Protein AF-A0A847I3D2-F1 (afdb_monomer_lite)

Structure (mmCIF, N/CA/C/O backbone):
data_AF-A0A847I3D2-F1
#
_entry.id   AF-A0A847I3D2-F1
#
loop_
_atom_site.group_PDB
_atom_site.id
_atom_site.type_symbol
_atom_site.label_atom_id
_atom_site.label_alt_id
_atom_site.label_comp_id
_atom_site.label_asym_id
_atom_site.label_entity_id
_atom_site.label_seq_id
_atom_site.pdbx_PDB_ins_code
_atom_site.Cartn_x
_atom_site.Cartn_y
_atom_site.Cartn_z
_atom_site.occupancy
_atom_site.B_iso_or_equiv
_atom_site.auth_seq_id
_atom_site.auth_comp_id
_atom_site.auth_asym_id
_atom_site.auth_atom_id
_atom_site.pdbx_PDB_model_num
ATOM 1 N N . MET A 1 1 ? 1.247 -27.806 -44.613 1.00 53.72 1 MET A N 1
ATOM 2 C CA . MET A 1 1 ? 1.598 -29.174 -44.174 1.00 53.72 1 MET A CA 1
ATOM 3 C C . MET A 1 1 ? 1.234 -29.286 -42.701 1.00 53.72 1 MET A C 1
ATOM 5 O O . MET A 1 1 ? 1.714 -28.461 -41.927 1.00 53.72 1 MET A O 1
ATOM 9 N N . ARG A 1 2 ? 0.319 -30.183 -42.308 1.00 64.19 2 ARG A N 1
ATOM 10 C CA . ARG A 1 2 ? -0.024 -30.349 -40.880 1.00 64.19 2 ARG A CA 1
ATOM 11 C C . ARG A 1 2 ? 1.179 -30.960 -40.153 1.00 64.19 2 ARG A C 1
ATOM 13 O O . ARG A 1 2 ? 1.904 -31.754 -40.747 1.00 64.19 2 ARG A O 1
ATOM 20 N N . ALA A 1 3 ? 1.400 -30.598 -38.887 1.00 62.69 3 ALA A N 1
ATOM 21 C CA . ALA A 1 3 ? 2.558 -31.071 -38.116 1.00 62.69 3 ALA A CA 1
ATOM 22 C C . ALA A 1 3 ? 2.685 -32.610 -38.125 1.00 62.69 3 ALA A C 1
ATOM 24 O O . ALA A 1 3 ? 3.786 -33.144 -38.185 1.00 62.69 3 ALA A O 1
ATOM 25 N N . GLU A 1 4 ? 1.557 -33.320 -38.152 1.00 71.94 4 GLU A N 1
ATOM 26 C CA . GLU A 1 4 ? 1.507 -34.784 -38.227 1.00 71.94 4 GLU A CA 1
ATOM 27 C C . GLU A 1 4 ? 2.051 -35.357 -39.546 1.00 71.94 4 GLU A C 1
ATOM 29 O O . GLU A 1 4 ? 2.764 -36.357 -39.524 1.00 71.94 4 GLU A O 1
ATOM 34 N N . GLU A 1 5 ? 1.782 -34.724 -40.691 1.00 76.12 5 GLU A N 1
ATOM 35 C CA . GLU A 1 5 ? 2.350 -35.141 -41.984 1.00 76.12 5 GLU A CA 1
ATOM 36 C C . GLU A 1 5 ? 3.855 -34.884 -42.053 1.00 76.12 5 GLU A C 1
ATOM 38 O O . GLU A 1 5 ? 4.597 -35.701 -42.597 1.00 76.12 5 GLU A O 1
ATOM 43 N N . PHE A 1 6 ? 4.313 -33.771 -41.474 1.00 74.75 6 PHE A N 1
ATOM 44 C CA . PHE A 1 6 ? 5.736 -33.448 -41.391 1.00 74.75 6 PHE A CA 1
ATOM 45 C C . PHE A 1 6 ? 6.498 -34.503 -40.580 1.00 74.75 6 PHE A C 1
ATOM 47 O O . PHE A 1 6 ? 7.539 -34.984 -41.027 1.00 74.75 6 PHE A O 1
ATOM 54 N N . TRP A 1 7 ? 5.959 -34.915 -39.426 1.00 75.31 7 TRP A N 1
ATOM 55 C CA . TRP A 1 7 ? 6.587 -35.940 -38.588 1.00 75.31 7 TRP A CA 1
ATOM 56 C C . TRP A 1 7 ? 6.505 -37.345 -39.185 1.00 75.31 7 TRP A C 1
ATOM 58 O O . TRP A 1 7 ? 7.467 -38.095 -39.058 1.00 75.31 7 TRP A O 1
ATOM 68 N N . LYS A 1 8 ? 5.418 -37.690 -39.890 1.00 81.00 8 LYS A N 1
ATOM 69 C CA . LYS A 1 8 ? 5.329 -38.958 -40.637 1.00 81.00 8 LYS A CA 1
ATOM 70 C C . LYS A 1 8 ? 6.384 -39.061 -41.739 1.00 81.00 8 LYS A C 1
ATOM 72 O O . LYS A 1 8 ? 6.929 -40.137 -41.947 1.00 81.00 8 LYS A O 1
ATOM 77 N N . ARG A 1 9 ? 6.683 -37.953 -42.424 1.00 81.56 9 ARG A N 1
ATOM 78 C CA . ARG A 1 9 ? 7.722 -37.898 -43.467 1.00 81.56 9 ARG A CA 1
ATOM 79 C C . ARG A 1 9 ? 9.146 -37.836 -42.911 1.00 81.56 9 ARG A C 1
ATOM 81 O O . ARG A 1 9 ? 10.077 -38.137 -43.641 1.00 81.56 9 ARG A O 1
ATOM 88 N N . ASN A 1 10 ? 9.314 -37.457 -41.644 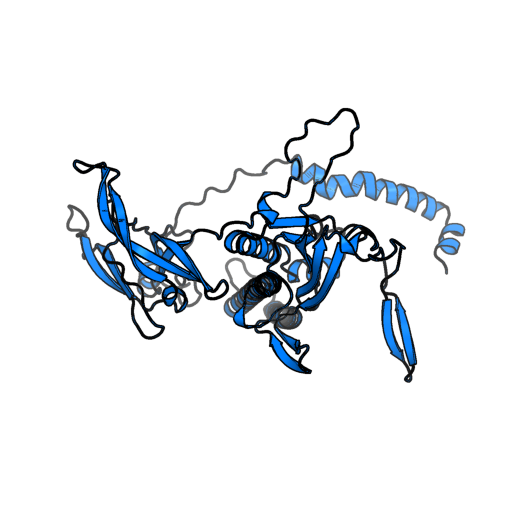1.00 75.81 10 ASN A N 1
ATOM 89 C CA . ASN A 1 10 ? 10.621 -37.299 -41.002 1.00 75.81 10 ASN A CA 1
ATOM 90 C C . ASN A 1 10 ? 10.649 -38.014 -39.636 1.00 75.81 10 ASN A C 1
ATOM 92 O O . ASN A 1 10 ? 10.733 -37.353 -38.591 1.00 75.81 10 ASN A O 1
ATOM 96 N N . PRO A 1 11 ? 10.559 -39.358 -39.616 1.00 82.88 11 PRO A N 1
ATOM 97 C CA . PRO A 1 11 ? 10.470 -40.132 -38.377 1.00 82.88 11 PRO A CA 1
ATOM 98 C C . PRO A 1 11 ? 11.715 -39.971 -37.492 1.00 82.88 11 PRO A C 1
ATOM 100 O O . PRO A 1 11 ? 11.599 -39.926 -36.268 1.00 82.88 11 PRO A O 1
ATOM 103 N N . GLU A 1 12 ? 12.889 -39.781 -38.095 1.00 81.50 12 GLU A N 1
ATOM 104 C CA . GLU A 1 12 ? 14.154 -39.551 -37.388 1.00 81.50 12 GLU A CA 1
ATOM 105 C C . GLU A 1 12 ? 14.169 -38.210 -36.643 1.00 81.50 12 GLU A C 1
ATOM 107 O O . GLU A 1 12 ? 14.536 -38.152 -35.470 1.00 81.50 12 GLU A O 1
ATOM 112 N N . LEU A 1 13 ? 13.671 -37.134 -37.269 1.00 72.88 13 LEU A N 1
ATOM 113 C CA . LEU A 1 13 ? 13.516 -35.835 -36.605 1.00 72.88 13 LEU A CA 1
ATOM 114 C C . LEU A 1 13 ? 12.449 -35.885 -35.509 1.00 72.88 13 LEU A C 1
ATOM 116 O O . LEU A 1 13 ? 12.557 -35.163 -34.521 1.00 72.88 13 LEU A O 1
ATOM 120 N N . HIS A 1 14 ? 11.433 -36.741 -35.646 1.00 78.50 14 HIS A N 1
ATOM 121 C CA . HIS A 1 14 ? 10.427 -36.948 -34.607 1.00 78.50 14 HIS A CA 1
ATOM 122 C C . HIS A 1 14 ? 10.995 -37.711 -33.400 1.00 78.50 14 HIS A C 1
ATOM 124 O O . HIS A 1 14 ? 10.731 -37.336 -32.255 1.00 78.50 14 HIS A O 1
ATOM 130 N N . ALA A 1 15 ? 11.811 -38.743 -33.638 1.00 79.75 15 ALA A N 1
ATOM 131 C CA . ALA A 1 15 ? 12.544 -39.461 -32.596 1.00 79.75 15 ALA A CA 1
ATOM 132 C C . ALA A 1 15 ? 13.544 -38.535 -31.886 1.00 79.75 15 ALA A C 1
ATOM 134 O O . ALA A 1 15 ? 13.539 -38.451 -30.655 1.00 79.75 15 ALA A O 1
ATOM 135 N N . LEU A 1 16 ? 14.304 -37.745 -32.654 1.00 73.12 16 LEU A N 1
ATOM 136 C CA . LEU A 1 16 ? 15.184 -36.705 -32.130 1.00 73.12 16 LEU A CA 1
ATOM 137 C C . LEU A 1 16 ? 14.387 -35.677 -31.322 1.00 73.12 16 LEU A C 1
ATOM 139 O O . LEU A 1 16 ? 14.789 -35.347 -30.217 1.00 73.12 16 LEU A O 1
ATOM 143 N N . HIS A 1 17 ? 13.233 -35.210 -31.803 1.00 73.69 17 HIS A N 1
ATOM 144 C CA . HIS A 1 17 ? 12.381 -34.270 -31.075 1.00 73.69 17 HIS A CA 1
ATOM 145 C C . HIS A 1 17 ? 11.871 -34.859 -29.754 1.00 73.69 17 HIS A C 1
ATOM 147 O O . HIS A 1 17 ? 11.921 -34.171 -28.741 1.00 73.69 17 HIS A O 1
ATOM 153 N N . LYS A 1 18 ? 11.441 -36.127 -29.714 1.00 75.00 18 LYS A N 1
ATOM 154 C CA . LYS A 1 18 ? 11.027 -36.797 -28.467 1.00 75.00 18 LYS A CA 1
ATOM 155 C C . LYS A 1 18 ? 12.173 -36.873 -27.455 1.00 75.00 18 LYS A C 1
ATOM 157 O O . LYS A 1 18 ? 12.000 -36.432 -26.317 1.00 75.00 18 LYS A O 1
ATOM 162 N N . ILE A 1 19 ? 13.347 -37.336 -27.889 1.00 73.19 19 ILE A N 1
ATOM 163 C CA . ILE A 1 19 ? 14.558 -37.416 -27.057 1.00 73.19 19 ILE A CA 1
ATOM 164 C C . ILE A 1 19 ? 14.983 -36.013 -26.602 1.00 73.19 19 ILE A C 1
ATOM 166 O O . ILE A 1 19 ? 15.266 -35.792 -25.430 1.00 73.19 19 ILE A O 1
ATOM 170 N N . HIS A 1 20 ? 14.959 -35.028 -27.497 1.00 67.56 20 HIS A N 1
ATOM 171 C CA . HIS A 1 20 ? 15.395 -33.660 -27.236 1.00 67.56 20 HIS A CA 1
ATOM 172 C C . HIS A 1 20 ? 14.394 -32.880 -26.369 1.00 67.56 20 HIS A C 1
ATOM 174 O O . HIS A 1 20 ? 14.808 -32.028 -25.587 1.00 67.56 20 HIS A O 1
ATOM 180 N N . VAL A 1 21 ? 13.089 -33.163 -26.445 1.00 67.56 21 VAL A N 1
ATOM 181 C CA . VAL A 1 21 ? 12.064 -32.610 -25.541 1.00 67.56 21 VAL A CA 1
ATOM 182 C C . VAL A 1 21 ? 12.227 -33.189 -24.140 1.00 67.56 21 VAL A C 1
ATOM 184 O O . VAL A 1 21 ? 12.165 -32.433 -23.167 1.00 67.56 21 VAL A O 1
ATOM 187 N N . GLN A 1 22 ? 12.486 -34.493 -24.029 1.00 64.69 22 GLN A N 1
ATOM 188 C CA . GLN A 1 22 ? 12.797 -35.138 -22.757 1.00 64.69 22 GLN A CA 1
ATOM 189 C C . GLN A 1 22 ? 14.104 -34.583 -22.168 1.00 64.69 22 GLN A C 1
ATOM 191 O O . GLN A 1 22 ? 14.112 -34.108 -21.036 1.00 64.69 22 GLN A O 1
ATOM 196 N N . TYR A 1 23 ? 15.161 -34.461 -22.972 1.00 59.25 23 TYR A N 1
ATOM 197 C CA . TYR A 1 23 ? 16.442 -33.867 -22.581 1.00 59.25 23 TYR A CA 1
ATOM 198 C C . TYR A 1 23 ? 16.327 -32.376 -22.211 1.00 59.25 23 TYR A C 1
ATOM 200 O O . TYR A 1 23 ? 16.918 -31.908 -21.236 1.00 59.25 23 TYR A O 1
ATOM 208 N N . LEU A 1 24 ? 15.512 -31.593 -22.925 1.00 62.22 24 LEU A N 1
ATOM 209 C CA . LEU A 1 24 ? 15.223 -30.205 -22.557 1.00 62.22 24 LEU A CA 1
ATOM 210 C C . LEU A 1 24 ? 14.511 -30.128 -21.201 1.00 62.22 24 LEU A C 1
ATOM 212 O O . LEU A 1 24 ? 14.865 -29.275 -20.385 1.00 62.22 24 LEU A O 1
ATOM 216 N N . ARG A 1 25 ? 13.534 -31.010 -20.947 1.00 61.97 25 ARG A N 1
ATOM 217 C CA . ARG A 1 25 ? 12.769 -31.060 -19.690 1.00 61.97 25 ARG A CA 1
ATOM 218 C C . ARG A 1 25 ? 13.589 -31.576 -18.506 1.00 61.97 25 ARG A C 1
ATOM 220 O O . ARG A 1 25 ? 13.466 -31.015 -17.422 1.00 61.97 25 ARG A O 1
ATOM 227 N N . GLU A 1 26 ? 14.432 -32.582 -18.711 1.00 60.94 26 GLU A N 1
ATOM 228 C CA . GLU A 1 26 ? 15.184 -33.271 -17.653 1.00 60.94 26 GLU A CA 1
ATOM 229 C C . GLU A 1 26 ? 16.584 -32.682 -17.418 1.00 60.94 26 GLU A C 1
ATOM 231 O O . GLU A 1 26 ? 17.020 -32.560 -16.274 1.00 60.94 26 GLU A O 1
ATOM 236 N N . PHE A 1 27 ? 17.289 -32.248 -18.468 1.00 53.69 27 PHE A N 1
ATOM 237 C CA . PHE A 1 27 ? 18.679 -31.785 -18.368 1.00 53.69 27 PHE A CA 1
ATOM 238 C C . PHE A 1 27 ? 18.830 -30.267 -18.463 1.00 53.69 27 PHE A C 1
ATOM 240 O O . PHE A 1 27 ? 19.521 -29.670 -17.633 1.00 53.69 27 PHE A O 1
ATOM 247 N N . VAL A 1 28 ? 18.193 -29.612 -19.437 1.00 57.09 28 VAL A N 1
ATOM 248 C CA . VAL A 1 28 ? 18.392 -28.168 -19.669 1.00 57.09 28 VAL A CA 1
ATOM 249 C C . VAL A 1 28 ? 17.577 -27.323 -18.688 1.00 57.09 28 VAL A C 1
ATOM 251 O O . VAL A 1 28 ? 18.128 -26.408 -18.069 1.00 57.09 28 VAL A O 1
ATOM 254 N N . ARG A 1 29 ? 16.292 -27.639 -18.477 1.00 55.53 29 ARG A N 1
ATOM 255 C CA . ARG A 1 29 ? 15.413 -26.881 -17.567 1.00 55.53 29 ARG A CA 1
ATOM 256 C C . ARG A 1 29 ? 15.878 -26.931 -16.100 1.00 55.53 29 ARG A C 1
ATOM 258 O O . ARG A 1 29 ? 15.994 -25.854 -15.507 1.00 55.53 29 ARG A O 1
ATOM 265 N N . PRO A 1 30 ? 16.259 -28.084 -15.506 1.00 51.00 30 PRO A N 1
ATOM 266 C CA . PRO A 1 30 ? 16.673 -28.140 -14.098 1.00 51.00 30 PRO A CA 1
ATOM 267 C C . PRO A 1 30 ? 18.084 -27.585 -13.838 1.00 51.00 30 PRO A C 1
ATOM 269 O O . PRO A 1 30 ? 18.309 -26.959 -12.792 1.00 51.00 30 PRO A O 1
ATOM 272 N N . ARG A 1 31 ? 19.038 -27.746 -14.778 1.00 45.16 31 ARG A N 1
ATOM 273 C CA . ARG A 1 31 ? 20.403 -27.189 -14.640 1.00 45.16 31 ARG A CA 1
ATOM 274 C C . ARG A 1 31 ? 20.435 -25.665 -14.770 1.00 45.16 31 ARG A C 1
ATOM 276 O O . ARG A 1 31 ? 21.120 -25.025 -13.973 1.00 45.16 31 ARG A O 1
ATOM 283 N N . ARG A 1 32 ? 19.690 -25.069 -15.715 1.00 48.91 32 ARG A N 1
ATOM 284 C CA . ARG A 1 32 ? 19.735 -23.610 -15.960 1.00 48.91 32 ARG A CA 1
ATOM 285 C C . ARG A 1 32 ? 18.991 -22.786 -14.904 1.00 48.91 32 ARG A C 1
ATOM 287 O O . ARG A 1 32 ? 19.386 -21.650 -14.646 1.00 48.91 32 ARG A O 1
ATOM 294 N N . THR A 1 33 ? 17.940 -23.331 -14.282 1.00 50.47 33 THR A N 1
ATOM 295 C CA . THR A 1 33 ? 17.060 -22.552 -13.385 1.00 50.47 33 THR A CA 1
ATOM 296 C C . THR A 1 33 ? 17.214 -22.859 -11.895 1.00 50.47 33 THR A C 1
ATOM 298 O O . THR A 1 33 ? 17.085 -21.935 -11.091 1.00 50.47 33 THR A O 1
ATOM 301 N N . ARG A 1 34 ? 17.522 -24.101 -11.486 1.00 48.22 34 ARG A N 1
ATOM 302 C CA . ARG A 1 34 ? 17.481 -24.485 -10.058 1.00 48.22 34 ARG A CA 1
ATOM 303 C C . ARG A 1 34 ? 18.795 -24.993 -9.478 1.00 48.22 34 ARG A C 1
ATOM 305 O O . ARG A 1 34 ? 19.118 -24.603 -8.359 1.00 48.22 34 ARG A O 1
ATOM 312 N N . ARG A 1 35 ? 19.552 -25.840 -10.183 1.00 44.56 35 ARG A N 1
ATOM 313 C CA . ARG A 1 35 ? 20.693 -26.542 -9.558 1.00 44.56 35 ARG A CA 1
ATOM 314 C C . ARG A 1 35 ? 21.977 -25.707 -9.496 1.00 44.56 35 ARG A C 1
ATOM 316 O O . ARG A 1 35 ? 22.609 -25.706 -8.447 1.00 44.56 35 ARG A O 1
ATOM 323 N N . ASN A 1 36 ? 22.305 -24.925 -10.531 1.00 46.94 36 ASN A N 1
ATOM 324 C CA . ASN A 1 36 ? 23.516 -24.086 -10.504 1.00 46.94 36 ASN A CA 1
ATOM 325 C C . ASN A 1 36 ? 23.356 -22.837 -9.618 1.00 46.94 36 ASN A C 1
ATOM 327 O O . ASN A 1 36 ? 24.258 -22.526 -8.857 1.00 46.94 36 ASN A O 1
ATOM 331 N N . LYS A 1 37 ? 22.181 -22.188 -9.605 1.00 49.88 37 LYS A N 1
ATOM 332 C CA . LYS A 1 37 ? 21.938 -20.988 -8.773 1.00 49.88 37 LYS A CA 1
ATOM 333 C C . LYS A 1 37 ? 21.739 -21.247 -7.272 1.00 49.88 37 LYS A C 1
ATOM 335 O O . LYS A 1 37 ? 21.781 -20.288 -6.514 1.00 49.88 37 LYS A O 1
ATOM 340 N N . ARG A 1 38 ? 21.424 -22.483 -6.854 1.00 46.44 38 ARG A N 1
ATOM 341 C CA . ARG A 1 38 ? 21.213 -22.833 -5.432 1.00 46.44 38 ARG A CA 1
ATOM 342 C C . ARG A 1 38 ? 22.357 -23.641 -4.812 1.00 46.44 38 ARG A C 1
ATOM 344 O O . ARG A 1 38 ? 22.493 -23.596 -3.597 1.00 46.44 38 ARG A O 1
ATOM 351 N N . ARG A 1 39 ? 23.138 -24.404 -5.598 1.00 46.06 39 ARG A N 1
ATOM 352 C CA . ARG A 1 39 ? 24.343 -25.101 -5.091 1.00 46.06 39 ARG A CA 1
ATOM 353 C C . ARG A 1 39 ? 25.537 -24.172 -4.952 1.00 46.06 39 ARG A C 1
ATOM 355 O O . ARG A 1 39 ? 26.343 -24.357 -4.051 1.00 46.06 39 ARG A O 1
ATOM 362 N N . GLU A 1 40 ? 25.624 -23.156 -5.799 1.00 47.88 40 GLU A N 1
ATOM 363 C CA . GLU A 1 40 ? 26.363 -21.960 -5.439 1.00 47.88 40 GLU A CA 1
ATOM 364 C C . GLU A 1 40 ? 25.502 -21.291 -4.363 1.00 47.88 40 GLU A C 1
ATOM 366 O O . GLU A 1 40 ? 24.453 -20.729 -4.681 1.00 47.88 40 GLU A O 1
ATOM 371 N N . GLY A 1 41 ? 25.869 -21.415 -3.083 1.00 51.62 41 GLY A N 1
ATOM 372 C CA . GLY A 1 41 ? 25.320 -20.554 -2.031 1.00 51.62 41 GLY A CA 1
ATOM 373 C C . GLY A 1 41 ? 25.476 -19.075 -2.413 1.00 51.62 41 GLY A C 1
ATOM 374 O O . GLY A 1 41 ? 25.905 -18.749 -3.519 1.00 51.62 41 GLY A O 1
ATOM 375 N N . PHE A 1 42 ? 25.143 -18.137 -1.524 1.00 52.88 42 PHE A N 1
ATOM 376 C CA . PHE A 1 42 ? 25.504 -16.733 -1.749 1.00 52.88 42 PHE A CA 1
ATOM 377 C C . PHE A 1 42 ? 26.964 -16.657 -2.242 1.00 52.88 42 PHE A C 1
ATOM 379 O O . PHE A 1 42 ? 27.877 -16.931 -1.469 1.00 52.88 42 PHE A O 1
ATOM 386 N N . LYS A 1 43 ? 27.188 -16.355 -3.538 1.00 57.47 43 LYS A N 1
ATOM 387 C CA . LYS A 1 43 ? 28.537 -16.376 -4.148 1.00 57.47 43 LYS A CA 1
ATOM 388 C C . LYS A 1 43 ? 29.507 -15.466 -3.399 1.00 57.47 43 LYS A C 1
ATOM 390 O O . LYS A 1 43 ? 30.715 -15.609 -3.520 1.00 57.47 43 LYS A O 1
ATOM 395 N N . GLN A 1 44 ? 28.957 -14.508 -2.660 1.00 64.81 44 GLN A N 1
ATOM 396 C CA . GLN A 1 44 ? 29.645 -13.543 -1.830 1.00 64.81 44 GLN A CA 1
ATOM 397 C C . GLN A 1 44 ? 28.801 -13.319 -0.573 1.00 64.81 44 GLN A C 1
ATOM 399 O O . GLN A 1 44 ? 27.569 -13.351 -0.642 1.00 64.81 44 GLN A O 1
ATOM 404 N N . ARG A 1 45 ? 29.456 -13.074 0.568 1.00 77.19 45 ARG A N 1
ATOM 405 C CA . ARG A 1 45 ? 28.779 -12.608 1.789 1.00 77.19 45 ARG A CA 1
ATOM 406 C C . ARG A 1 45 ? 27.910 -11.381 1.452 1.00 77.19 45 ARG A C 1
ATOM 408 O O . ARG A 1 45 ? 28.289 -10.623 0.555 1.00 77.19 45 ARG A O 1
ATOM 415 N N . PRO A 1 46 ? 26.769 -11.164 2.137 1.00 82.50 46 PRO A N 1
ATOM 416 C CA . PRO A 1 46 ? 25.995 -9.938 1.970 1.00 82.50 46 PRO A CA 1
ATOM 417 C C . PRO A 1 46 ? 26.913 -8.717 2.038 1.00 82.50 46 PRO A C 1
ATOM 419 O O . PRO A 1 46 ? 27.769 -8.629 2.919 1.00 82.50 46 PRO A O 1
ATOM 422 N N . THR A 1 47 ? 26.768 -7.800 1.085 1.00 85.50 47 THR A N 1
ATOM 423 C CA . THR A 1 47 ? 27.614 -6.607 1.017 1.00 85.50 47 THR A CA 1
ATOM 424 C C . THR A 1 47 ? 27.441 -5.781 2.287 1.00 85.50 47 THR A C 1
ATOM 426 O O . THR A 1 47 ? 26.325 -5.368 2.604 1.00 85.50 47 THR A O 1
ATOM 429 N N . PHE A 1 48 ? 28.538 -5.511 2.992 1.00 88.12 48 PHE A N 1
ATOM 430 C CA . PHE A 1 48 ? 28.541 -4.578 4.112 1.00 88.12 48 PHE A CA 1
ATOM 431 C C . PHE A 1 48 ? 28.640 -3.149 3.569 1.00 88.12 48 PHE A C 1
ATOM 433 O O . PHE A 1 48 ? 29.579 -2.812 2.851 1.00 88.12 48 PHE A O 1
ATOM 440 N N . THR A 1 49 ? 27.641 -2.317 3.857 1.00 89.25 49 THR A N 1
ATOM 441 C CA . THR A 1 49 ? 27.579 -0.929 3.386 1.00 89.25 49 THR A CA 1
ATOM 442 C C . THR A 1 49 ? 27.551 0.007 4.581 1.00 89.25 49 THR A C 1
ATOM 444 O O . THR A 1 49 ? 26.613 -0.035 5.380 1.00 89.25 49 THR A O 1
ATOM 447 N N . MET A 1 50 ? 28.578 0.849 4.695 1.00 91.44 50 MET A N 1
ATOM 448 C CA . MET A 1 50 ? 28.668 1.832 5.769 1.00 91.44 50 MET A CA 1
ATOM 449 C C . MET A 1 50 ? 27.596 2.923 5.617 1.00 91.44 50 MET A C 1
ATOM 451 O O . MET A 1 50 ? 27.238 3.279 4.489 1.00 91.44 50 MET A O 1
ATOM 455 N N . PRO A 1 51 ? 27.070 3.458 6.734 1.00 89.88 51 PRO A N 1
ATOM 456 C CA . PRO A 1 51 ? 26.224 4.643 6.707 1.00 89.88 51 PRO A CA 1
ATOM 457 C C . PRO A 1 51 ? 26.954 5.821 6.057 1.00 89.88 51 PRO A C 1
ATOM 459 O O . PRO A 1 51 ? 28.130 6.043 6.320 1.00 89.88 51 PRO A O 1
ATOM 462 N N . ASP A 1 52 ? 26.240 6.585 5.237 1.00 85.12 52 ASP A N 1
ATOM 463 C CA . ASP A 1 52 ? 26.760 7.769 4.549 1.00 85.12 52 ASP A CA 1
ATOM 464 C C . ASP A 1 52 ? 25.649 8.827 4.499 1.00 85.12 52 ASP A C 1
ATOM 466 O O . ASP A 1 52 ? 24.540 8.487 4.075 1.00 85.12 52 ASP A O 1
ATOM 470 N N . PRO A 1 53 ? 25.894 10.088 4.898 1.00 81.00 53 PRO A N 1
ATOM 471 C CA . PRO A 1 53 ? 24.851 11.110 5.043 1.00 81.00 53 PRO A CA 1
ATOM 472 C C . PRO A 1 53 ? 24.085 11.409 3.745 1.00 81.00 53 PRO A C 1
ATOM 474 O O . PRO A 1 53 ? 22.968 11.921 3.793 1.00 81.00 53 PRO A O 1
ATOM 477 N N . VAL A 1 54 ? 24.631 11.043 2.582 1.00 79.50 54 VAL A N 1
ATOM 478 C CA . VAL A 1 54 ? 24.004 11.252 1.277 1.00 79.50 54 VAL A CA 1
ATOM 479 C C . VAL A 1 54 ? 23.561 9.919 0.668 1.00 79.50 54 VAL A C 1
ATOM 481 O O . VAL A 1 54 ? 22.382 9.742 0.356 1.00 79.50 54 VAL A O 1
ATOM 484 N N . ARG A 1 55 ? 24.468 8.950 0.502 1.00 80.44 55 ARG A N 1
ATOM 485 C CA . ARG A 1 55 ? 24.289 7.667 -0.208 1.00 80.44 55 ARG A CA 1
ATOM 486 C C . ARG A 1 55 ? 23.612 6.577 0.618 1.00 80.44 55 ARG A C 1
ATOM 488 O O . ARG A 1 55 ? 22.903 5.757 0.025 1.00 80.44 55 ARG A O 1
ATOM 495 N N . HIS A 1 56 ? 23.726 6.596 1.946 1.00 86.06 56 HIS A N 1
ATOM 496 C CA . HIS A 1 56 ? 23.111 5.626 2.870 1.00 86.06 56 HIS A CA 1
ATOM 497 C C . HIS A 1 56 ? 22.771 6.279 4.232 1.00 86.06 56 HIS A C 1
ATOM 499 O O . HIS A 1 56 ? 23.315 5.866 5.258 1.00 86.06 56 HIS A O 1
ATOM 505 N N . PRO A 1 57 ? 21.911 7.320 4.260 1.00 85.50 57 PRO A N 1
ATOM 506 C CA . PRO A 1 57 ? 21.723 8.163 5.424 1.00 85.50 57 PRO A CA 1
ATOM 507 C C . PRO A 1 57 ? 21.023 7.394 6.527 1.00 85.50 57 PRO A C 1
ATOM 509 O O . PRO A 1 57 ? 20.038 6.684 6.297 1.00 85.50 57 PRO A O 1
ATOM 512 N N . ARG A 1 58 ? 21.513 7.601 7.745 1.00 87.75 58 ARG A N 1
ATOM 513 C CA . ARG A 1 58 ? 20.765 7.320 8.962 1.00 87.75 58 ARG A CA 1
ATOM 514 C C . ARG A 1 58 ? 20.134 8.623 9.416 1.00 87.75 58 ARG A C 1
ATOM 516 O O . ARG A 1 58 ? 20.822 9.618 9.599 1.00 87.75 58 ARG A O 1
ATOM 523 N N . TRP A 1 59 ? 18.818 8.613 9.541 1.00 87.00 59 TRP A N 1
ATOM 524 C CA . TRP A 1 59 ? 18.061 9.796 9.923 1.00 87.00 59 TRP A CA 1
ATOM 525 C C . TRP A 1 59 ? 18.021 9.937 11.439 1.00 87.00 59 TRP A C 1
ATOM 527 O O . TRP A 1 59 ? 17.806 8.942 12.137 1.00 87.00 59 TRP A O 1
ATOM 537 N N . CYS A 1 60 ? 18.178 11.168 11.928 1.00 85.75 60 CYS A N 1
ATOM 538 C CA . CYS A 1 60 ? 18.032 11.475 13.345 1.00 85.75 60 CYS A CA 1
ATOM 539 C C . CYS A 1 60 ? 16.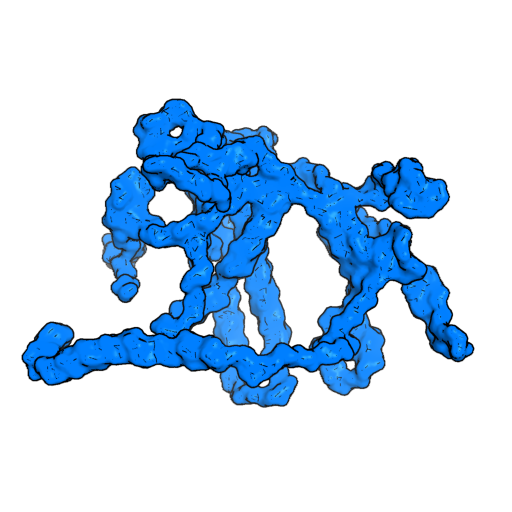606 11.148 13.801 1.00 85.75 60 CYS A C 1
ATOM 541 O O . CYS A 1 60 ? 15.628 11.541 13.153 1.00 85.75 60 CYS A O 1
ATOM 543 N N . LEU A 1 61 ? 16.507 10.406 14.903 1.00 86.69 61 LEU A N 1
ATOM 544 C CA . LEU A 1 61 ? 15.258 10.008 15.536 1.00 86.69 61 LEU A CA 1
ATOM 545 C C . LEU A 1 61 ? 15.140 10.731 16.876 1.00 86.69 61 LEU A C 1
ATOM 547 O O . LEU A 1 61 ? 15.976 10.546 17.753 1.00 86.69 61 LEU A O 1
ATOM 551 N N . PHE A 1 62 ? 14.069 11.494 17.035 1.00 85.56 62 PHE A N 1
ATOM 552 C CA . PHE A 1 62 ? 13.662 12.099 18.292 1.00 85.56 62 PHE A CA 1
ATOM 553 C C . PHE A 1 62 ? 12.602 11.203 18.917 1.00 85.56 62 PHE A C 1
ATOM 555 O O . PHE A 1 62 ? 11.507 11.045 18.370 1.00 85.56 62 PHE A O 1
ATOM 562 N N . ASN A 1 63 ? 12.920 10.575 20.044 1.00 78.88 63 ASN A N 1
ATOM 563 C CA . ASN A 1 63 ? 11.966 9.697 20.715 1.00 78.88 63 ASN A CA 1
ATOM 564 C C . ASN A 1 63 ? 10.794 10.503 21.287 1.00 78.88 63 ASN A C 1
ATOM 566 O O . ASN A 1 63 ? 10.936 11.680 21.631 1.00 78.88 63 ASN A O 1
ATOM 570 N N . ALA A 1 64 ? 9.634 9.849 21.395 1.00 65.69 64 ALA A N 1
ATOM 571 C CA . ALA A 1 64 ? 8.478 10.411 22.086 1.00 65.69 64 ALA A CA 1
ATOM 572 C C . ALA A 1 64 ? 8.870 10.874 23.501 1.00 65.69 64 ALA A C 1
ATOM 574 O O . ALA A 1 64 ? 9.748 10.256 24.120 1.00 65.69 64 ALA A O 1
ATOM 575 N N . PRO A 1 65 ? 8.261 11.961 24.007 1.00 58.34 65 PRO A N 1
ATOM 576 C CA . PRO A 1 65 ? 8.649 12.558 25.277 1.00 58.34 65 PRO A CA 1
ATOM 577 C C . PRO A 1 65 ? 8.406 11.539 26.380 1.00 58.34 65 PRO A C 1
ATOM 579 O O . PRO A 1 65 ? 7.251 11.333 26.732 1.00 58.34 65 PRO A O 1
ATOM 582 N N . GLN A 1 66 ? 9.462 10.873 26.866 1.00 53.28 66 GLN A N 1
ATOM 583 C CA . GLN A 1 66 ? 9.520 10.221 28.187 1.00 53.28 66 GLN A CA 1
ATOM 584 C C . GLN A 1 66 ? 10.795 9.409 28.472 1.00 53.28 66 GLN A C 1
ATOM 586 O O . GLN A 1 66 ? 10.947 8.957 29.602 1.00 53.28 66 GLN A O 1
ATOM 591 N N . THR A 1 67 ? 11.717 9.195 27.524 1.00 45.12 67 THR A N 1
ATOM 592 C CA . THR A 1 67 ? 12.830 8.243 27.769 1.00 45.12 67 THR A CA 1
ATOM 593 C C . THR A 1 67 ? 14.239 8.726 27.457 1.00 45.12 67 THR A C 1
ATOM 595 O O . THR A 1 67 ? 15.183 8.071 27.891 1.00 45.12 67 THR A O 1
ATOM 598 N N . SER A 1 68 ? 14.429 9.856 26.773 1.00 47.06 68 SER A N 1
ATOM 599 C CA . SER A 1 68 ? 15.778 10.321 26.441 1.00 47.06 68 SER A CA 1
ATOM 600 C C . SER A 1 68 ? 15.902 11.842 26.462 1.00 47.06 68 SER A C 1
ATOM 602 O O . SER A 1 68 ? 14.979 12.515 25.998 1.00 47.06 68 SER A O 1
ATOM 604 N N . PRO A 1 69 ? 17.062 12.390 26.872 1.00 54.97 69 PRO A N 1
ATOM 605 C CA . PRO A 1 69 ? 17.378 13.811 26.714 1.00 54.97 69 PRO A CA 1
ATOM 606 C C . PRO A 1 69 ? 17.290 14.302 25.255 1.00 54.97 69 PRO A C 1
ATOM 608 O O . PRO A 1 69 ? 17.170 15.501 25.053 1.00 54.97 69 PRO A O 1
ATOM 611 N N . GLN A 1 70 ? 17.274 13.395 24.268 1.00 59.56 70 GLN A N 1
ATOM 612 C CA . GLN A 1 70 ? 17.167 13.624 22.815 1.00 59.56 70 GLN A CA 1
ATOM 613 C C . GLN A 1 70 ? 15.728 13.405 22.273 1.00 59.56 70 GLN A C 1
ATOM 615 O O . GLN A 1 70 ? 15.513 12.728 21.267 1.00 59.56 70 GLN A O 1
ATOM 620 N N . GLY A 1 71 ? 14.712 13.881 22.998 1.00 72.81 71 GLY A N 1
ATOM 621 C CA . GLY A 1 71 ? 13.296 13.707 22.636 1.00 72.81 71 GLY A CA 1
ATOM 622 C C . GLY A 1 71 ? 12.690 14.866 21.831 1.00 72.81 71 GLY A C 1
ATOM 623 O O . GLY A 1 71 ? 13.362 15.850 21.527 1.00 72.81 71 GLY A O 1
ATOM 624 N N . TYR A 1 72 ? 11.390 14.765 21.534 1.00 84.00 72 TYR A N 1
ATOM 625 C CA . TYR A 1 72 ? 10.546 15.899 21.128 1.00 84.00 72 TYR A CA 1
ATOM 626 C C . TYR A 1 72 ? 9.472 16.184 22.186 1.00 84.00 72 TYR A C 1
ATOM 628 O O . TYR A 1 72 ? 9.073 15.271 22.907 1.00 84.00 72 TYR A O 1
ATOM 636 N N . ARG A 1 73 ? 8.962 17.418 22.271 1.00 81.56 73 ARG A N 1
ATOM 637 C CA . ARG A 1 73 ? 7.848 17.787 23.167 1.00 81.56 73 ARG A CA 1
ATOM 638 C C . ARG A 1 73 ? 6.888 18.783 22.514 1.00 81.56 73 ARG A C 1
ATOM 640 O O . ARG A 1 73 ? 7.167 19.308 21.438 1.00 81.56 73 ARG A O 1
ATOM 647 N N . LEU A 1 74 ? 5.737 19.003 23.157 1.00 80.69 74 LEU A N 1
ATOM 648 C CA . LEU A 1 74 ? 4.715 19.976 22.741 1.00 80.69 74 LEU A CA 1
ATOM 649 C C . LEU A 1 74 ? 4.316 19.854 21.257 1.00 80.69 74 LEU A C 1
ATOM 651 O O . LEU A 1 74 ? 4.238 20.842 20.527 1.00 80.69 74 LEU A O 1
ATOM 655 N N . LEU A 1 75 ? 4.068 18.621 20.803 1.00 85.81 75 LEU A N 1
ATOM 656 C CA . LEU A 1 75 ? 3.620 18.367 19.437 1.00 85.81 75 LEU A CA 1
ATOM 657 C C . LEU A 1 75 ? 2.187 18.874 19.244 1.00 85.81 75 LEU A C 1
ATOM 659 O O . LEU A 1 75 ? 1.244 18.332 19.816 1.00 85.81 75 LEU A O 1
ATOM 663 N N . ARG A 1 76 ? 2.026 19.874 18.378 1.00 85.94 76 ARG A N 1
ATOM 664 C CA . ARG A 1 76 ? 0.734 20.393 17.929 1.00 85.94 76 ARG A CA 1
ATOM 665 C C . ARG A 1 76 ? 0.549 20.056 16.457 1.00 85.94 76 ARG A C 1
ATOM 667 O O . ARG A 1 76 ? 1.268 20.565 15.594 1.00 85.94 76 ARG A O 1
ATOM 674 N N . LEU A 1 77 ? -0.404 19.174 16.179 1.00 85.12 77 LEU A N 1
ATOM 675 C CA . LEU A 1 77 ? -0.794 18.820 14.818 1.00 85.12 77 LEU A CA 1
ATOM 676 C C . LEU A 1 77 ? -1.750 19.882 14.248 1.00 85.12 77 LEU A C 1
ATOM 678 O O . LEU A 1 77 ? -2.499 20.499 15.009 1.00 85.12 77 LEU A O 1
ATOM 682 N N . PRO A 1 78 ? -1.726 20.127 12.926 1.00 81.94 78 PRO A N 1
ATOM 683 C CA . PRO A 1 78 ? -2.671 21.046 12.295 1.00 81.94 78 PRO A CA 1
ATOM 684 C C . PRO A 1 78 ? -4.113 20.549 12.464 1.00 81.94 78 PRO A C 1
ATOM 686 O O . PRO A 1 78 ? -4.391 19.359 12.338 1.00 81.94 78 PRO A O 1
ATOM 689 N N . GLN A 1 79 ? -5.053 21.469 12.644 1.00 75.75 79 GLN A N 1
ATOM 690 C CA . GLN A 1 79 ? -6.482 21.133 12.642 1.00 75.75 79 GLN A CA 1
ATOM 691 C C . GLN A 1 79 ? -7.113 21.292 11.252 1.00 75.75 79 GLN A C 1
ATOM 693 O O . GLN A 1 79 ? -8.182 20.758 10.979 1.00 75.75 79 GLN A O 1
ATOM 698 N N . SER A 1 80 ? -6.450 22.009 10.340 1.00 73.50 80 SER A N 1
ATOM 699 C CA . SER A 1 80 ? -6.913 22.204 8.966 1.00 73.50 80 SER A CA 1
ATOM 700 C C . SER A 1 80 ? -5.758 22.259 7.964 1.00 73.50 80 SER A C 1
ATOM 702 O O . SER A 1 80 ? -4.591 22.429 8.317 1.00 73.50 80 SER A O 1
ATOM 704 N N . ARG A 1 81 ? -6.091 22.204 6.668 1.00 67.00 81 ARG A N 1
ATOM 705 C CA . ARG A 1 81 ? -5.118 22.331 5.565 1.00 67.00 81 ARG A CA 1
ATOM 706 C C . ARG A 1 81 ? -4.373 23.671 5.534 1.00 67.00 81 ARG A C 1
ATOM 708 O O . ARG A 1 81 ? -3.354 23.769 4.856 1.00 67.00 81 ARG A O 1
ATOM 715 N N . ARG A 1 82 ? -4.906 24.701 6.198 1.00 73.19 82 ARG A N 1
ATOM 716 C CA . ARG A 1 82 ? -4.346 26.063 6.212 1.00 73.19 82 ARG A CA 1
ATOM 717 C C . ARG A 1 82 ? -3.534 26.356 7.474 1.00 73.19 82 ARG A C 1
ATOM 719 O O . ARG A 1 82 ? -2.790 27.327 7.493 1.00 73.19 82 ARG A O 1
ATOM 726 N N . THR A 1 83 ? -3.653 25.523 8.506 1.00 81.44 83 THR A N 1
ATOM 727 C CA . THR A 1 83 ? -2.923 25.698 9.768 1.00 81.44 83 THR A CA 1
ATOM 728 C C . THR A 1 83 ? -1.553 25.033 9.716 1.00 81.44 83 THR A C 1
ATOM 730 O O . THR A 1 83 ? -1.397 23.953 9.145 1.00 81.44 83 THR A O 1
ATOM 733 N N . VAL A 1 84 ? -0.565 25.665 10.345 1.00 86.06 84 VAL A N 1
ATOM 734 C CA . VAL A 1 84 ? 0.768 25.087 10.558 1.00 86.06 84 VAL A CA 1
ATOM 735 C C . VAL A 1 84 ? 0.784 24.245 11.832 1.00 86.06 84 VAL A C 1
ATOM 737 O O . VAL A 1 84 ? 0.120 24.584 12.809 1.00 86.06 84 VAL A O 1
ATOM 740 N N . GLY A 1 85 ? 1.533 23.143 11.812 1.00 87.19 85 GLY A N 1
ATOM 741 C CA . GLY A 1 85 ? 1.860 22.387 13.019 1.00 87.19 85 GLY A CA 1
ATOM 742 C C . GLY A 1 85 ? 3.119 22.941 13.685 1.00 87.19 85 GLY A C 1
ATOM 743 O O . GLY A 1 85 ? 3.883 23.689 13.067 1.00 87.19 85 GLY A O 1
ATOM 744 N N . SER A 1 86 ? 3.356 22.561 14.937 1.00 89.88 86 SER A N 1
ATOM 745 C CA . SER A 1 86 ? 4.584 22.902 15.662 1.00 89.88 86 SER A CA 1
ATOM 746 C C . SER A 1 86 ? 5.062 21.743 16.524 1.00 89.88 86 SER A C 1
ATOM 748 O O . SER A 1 86 ? 4.253 20.979 17.048 1.00 89.88 86 SER A O 1
ATOM 750 N N . VAL A 1 87 ? 6.372 21.619 16.694 1.00 89.38 87 VAL A N 1
ATOM 751 C CA . VAL A 1 87 ? 6.988 20.658 17.613 1.00 89.38 87 VAL A CA 1
ATOM 752 C C . VAL A 1 87 ? 8.258 21.253 18.202 1.00 89.38 87 VAL A C 1
ATOM 754 O O . VAL A 1 87 ? 9.011 21.922 17.500 1.00 89.38 87 VAL A O 1
ATOM 757 N N . GLU A 1 88 ? 8.511 21.013 19.483 1.00 89.12 88 GLU A N 1
ATOM 758 C CA . GLU A 1 88 ? 9.791 21.362 20.089 1.00 89.12 88 GLU A CA 1
ATOM 759 C C . GLU A 1 88 ? 10.751 20.183 19.987 1.00 89.12 88 GLU A C 1
ATOM 761 O O . GLU A 1 88 ? 10.455 19.078 20.451 1.00 89.12 88 GLU A O 1
ATOM 766 N N . LEU A 1 89 ? 11.903 20.427 19.367 1.00 87.75 89 LEU A N 1
ATOM 767 C CA . LEU A 1 89 ? 12.975 19.458 19.171 1.00 87.75 89 LEU A CA 1
ATOM 768 C C . LEU A 1 89 ? 14.228 19.958 19.880 1.00 87.75 89 LEU A C 1
ATOM 770 O O . LEU A 1 89 ? 14.521 21.151 19.841 1.00 87.75 89 LEU A O 1
ATOM 774 N N . ARG A 1 90 ? 14.986 19.054 20.498 1.00 84.81 90 ARG A N 1
ATOM 775 C CA . ARG A 1 90 ? 16.308 19.394 21.025 1.00 84.81 90 ARG A CA 1
ATOM 776 C C . ARG A 1 90 ? 17.325 19.356 19.886 1.00 84.81 90 ARG A C 1
ATOM 778 O O . ARG A 1 90 ? 17.649 18.277 19.395 1.00 84.81 90 ARG A O 1
ATOM 785 N N . LEU A 1 91 ? 17.761 20.524 19.425 1.00 84.50 91 LEU A N 1
ATOM 786 C CA . LEU A 1 91 ? 18.652 20.683 18.274 1.00 84.50 91 LEU A CA 1
ATOM 787 C C . LEU A 1 91 ? 19.951 21.365 18.698 1.00 84.50 91 LEU A C 1
ATOM 789 O O . LEU A 1 91 ? 19.966 22.125 19.664 1.00 84.50 91 LEU A O 1
ATOM 793 N N . LEU A 1 92 ? 21.022 21.111 17.947 1.00 84.62 92 LEU A N 1
ATOM 794 C CA . LEU A 1 92 ? 22.277 21.843 18.098 1.00 84.62 92 LEU A CA 1
ATOM 795 C C . LEU A 1 92 ? 22.069 23.293 17.640 1.00 84.62 92 LEU A C 1
ATOM 797 O O . LEU A 1 92 ? 21.512 23.519 16.564 1.00 84.62 92 LEU A O 1
ATOM 801 N N . THR A 1 93 ? 22.495 24.259 18.451 1.00 80.25 93 THR A N 1
ATOM 802 C CA . THR A 1 93 ? 22.243 25.694 18.230 1.00 80.25 93 THR A CA 1
ATOM 803 C C . THR A 1 93 ? 23.482 26.500 17.866 1.00 80.25 93 THR A C 1
ATOM 805 O O . THR A 1 93 ? 23.361 27.687 17.578 1.00 80.25 93 THR A O 1
ATOM 808 N N . GLY A 1 94 ? 24.667 25.891 17.862 1.00 79.75 94 GLY A N 1
ATOM 809 C CA . GLY A 1 94 ? 25.911 26.606 17.593 1.00 79.75 94 GLY A CA 1
ATOM 810 C C . GLY A 1 94 ? 27.101 25.694 17.294 1.00 79.75 94 GLY A C 1
ATOM 811 O O . GLY A 1 94 ? 26.968 24.465 17.350 1.00 79.75 94 GLY A O 1
ATOM 812 N N . PRO A 1 95 ? 28.252 26.293 16.939 1.00 76.06 95 PRO A N 1
ATOM 813 C CA . PRO A 1 95 ? 29.501 25.568 16.732 1.00 76.06 95 PRO A CA 1
ATOM 814 C C . PRO A 1 95 ? 29.977 24.922 18.037 1.00 76.06 95 PRO A C 1
ATOM 816 O O . PRO A 1 95 ? 29.561 25.321 19.123 1.00 76.06 95 PRO A O 1
ATOM 819 N N . SER A 1 96 ? 30.839 23.911 17.926 1.00 78.06 96 SER A N 1
ATOM 820 C CA . SER A 1 96 ? 31.400 23.258 19.109 1.00 78.06 96 SER A CA 1
ATOM 821 C C . SER A 1 96 ? 32.288 24.223 19.894 1.00 78.06 96 SER A C 1
ATOM 823 O O . SER A 1 96 ? 33.095 24.940 19.307 1.00 78.06 96 SER A O 1
ATOM 825 N N . ASP A 1 97 ? 32.149 24.213 21.215 1.00 75.44 97 ASP A N 1
ATOM 826 C CA . ASP A 1 97 ? 32.922 25.020 22.166 1.00 75.44 97 ASP A CA 1
ATOM 827 C C . ASP A 1 97 ? 34.111 24.248 22.773 1.00 75.44 97 ASP A C 1
ATOM 829 O O . ASP A 1 97 ? 34.695 24.665 23.770 1.00 75.44 97 ASP A O 1
ATOM 833 N N . GLY A 1 98 ? 34.474 23.100 22.190 1.00 72.44 98 GLY A N 1
ATOM 834 C CA . GLY A 1 98 ? 35.521 22.207 22.695 1.00 72.44 98 GLY A CA 1
ATOM 835 C C . GLY A 1 98 ? 35.061 21.249 23.803 1.00 72.44 98 GLY A C 1
ATOM 836 O O . GLY A 1 98 ? 35.672 20.194 23.962 1.00 72.44 98 GLY A O 1
ATOM 837 N N . ALA A 1 99 ? 33.961 21.544 24.509 1.00 73.81 99 ALA A N 1
ATOM 838 C CA . ALA A 1 99 ? 33.346 20.664 25.512 1.00 73.81 99 ALA A CA 1
ATOM 839 C C . ALA A 1 99 ? 32.136 19.884 24.960 1.00 73.81 99 ALA A C 1
ATOM 841 O O . ALA A 1 99 ? 31.754 18.841 25.494 1.00 73.81 99 ALA A O 1
ATOM 842 N N . GLY A 1 100 ? 31.545 20.357 23.864 1.00 75.62 100 GLY A N 1
ATOM 843 C CA . GLY A 1 100 ? 30.472 19.680 23.152 1.00 75.62 100 GLY A CA 1
ATOM 844 C C . GLY A 1 100 ? 29.907 20.551 22.039 1.00 75.62 100 GLY A C 1
ATOM 845 O O . GLY A 1 100 ? 30.551 21.488 21.577 1.00 75.62 100 GLY A O 1
ATOM 846 N N . PHE A 1 101 ? 28.701 20.225 21.580 1.00 77.38 101 PHE A N 1
ATOM 847 C CA . PHE A 1 101 ? 27.901 21.140 20.771 1.00 77.38 101 PHE A CA 1
ATOM 848 C C . PHE A 1 101 ? 26.805 21.720 21.666 1.00 77.38 101 PHE A C 1
ATOM 850 O O . PHE A 1 101 ? 26.101 20.930 22.305 1.00 77.38 101 PHE A O 1
ATOM 857 N N . PRO A 1 102 ? 26.620 23.051 21.711 1.00 82.00 102 PRO A N 1
ATOM 858 C CA . PRO A 1 102 ? 25.518 23.638 22.455 1.00 82.00 102 PRO A CA 1
ATOM 859 C C . PRO A 1 102 ? 24.198 23.163 21.846 1.00 82.00 102 PRO A C 1
ATOM 861 O O . PRO A 1 102 ? 24.018 23.192 20.624 1.00 82.00 102 PRO A O 1
ATOM 864 N N . ASP A 1 103 ? 23.279 22.707 22.696 1.00 82.88 103 ASP A N 1
ATOM 865 C CA . ASP A 1 103 ? 21.954 22.262 22.289 1.00 82.88 103 ASP A CA 1
ATOM 866 C C . ASP A 1 103 ? 20.844 22.981 23.059 1.00 82.88 103 ASP A C 1
ATOM 868 O O . ASP A 1 103 ? 20.983 23.347 24.224 1.00 82.88 103 ASP A O 1
ATOM 872 N N . ALA A 1 104 ? 19.723 23.222 22.383 1.00 85.00 104 ALA A N 1
ATOM 873 C CA . ALA A 1 104 ? 18.564 23.862 22.987 1.00 85.00 104 ALA A CA 1
ATOM 874 C C . ALA A 1 104 ? 17.261 23.289 22.435 1.00 85.00 104 ALA A C 1
ATOM 876 O O . ALA A 1 104 ? 17.211 22.664 21.371 1.00 85.00 104 ALA A O 1
ATOM 877 N N . TRP A 1 105 ? 16.175 23.523 23.170 1.00 86.00 105 TRP A N 1
ATOM 878 C CA . TRP A 1 105 ? 14.829 23.239 22.690 1.00 86.00 105 TRP A CA 1
ATOM 879 C C . TRP A 1 105 ? 14.410 24.307 21.685 1.00 86.00 105 TRP A C 1
ATOM 881 O O . TRP A 1 105 ? 14.170 25.456 22.048 1.00 86.00 105 TRP A O 1
ATOM 891 N N . VAL A 1 106 ? 14.304 23.913 20.421 1.00 88.50 106 VAL A N 1
ATOM 892 C CA . VAL A 1 106 ? 13.907 24.784 19.317 1.00 88.50 106 VAL A CA 1
ATOM 893 C C . VAL A 1 106 ? 12.482 24.444 18.902 1.00 88.50 106 VAL A C 1
ATOM 895 O O . VAL A 1 106 ? 12.165 23.290 18.600 1.00 88.50 106 VAL A O 1
ATOM 898 N N . ASN A 1 107 ? 11.613 25.455 18.866 1.00 90.69 107 ASN A N 1
ATOM 899 C CA . ASN A 1 107 ? 10.260 25.314 18.339 1.00 90.69 107 ASN A CA 1
ATOM 900 C C . ASN A 1 107 ? 10.293 25.338 16.806 1.00 90.69 107 ASN A C 1
ATOM 902 O O . ASN A 1 107 ? 10.534 26.374 16.187 1.00 90.69 107 ASN A O 1
ATOM 906 N N . VAL A 1 108 ? 10.043 24.184 16.192 1.00 90.00 108 VAL A N 1
ATOM 907 C CA . VAL A 1 108 ? 10.013 24.017 14.741 1.00 90.00 108 VAL A CA 1
ATOM 908 C C . VAL A 1 108 ? 8.568 24.028 14.261 1.00 90.00 108 VAL A C 1
ATOM 910 O O . VAL A 1 108 ? 7.779 23.128 14.564 1.00 90.00 108 VAL A O 1
ATOM 913 N N . ARG A 1 109 ? 8.223 25.039 13.460 1.00 90.50 109 ARG A N 1
ATOM 914 C CA . ARG A 1 109 ? 6.945 25.105 12.741 1.00 90.50 109 ARG A CA 1
ATOM 915 C C . ARG A 1 109 ? 7.049 24.342 11.429 1.00 90.50 109 ARG A C 1
ATOM 917 O O . ARG A 1 109 ? 8.043 24.456 10.719 1.00 90.50 109 ARG A O 1
ATOM 924 N N . PHE A 1 110 ? 6.011 23.590 11.081 1.00 87.62 110 PHE A N 1
ATOM 925 C CA . PHE A 1 110 ? 5.993 22.810 9.847 1.00 87.62 110 PHE A CA 1
ATOM 926 C C . PHE A 1 110 ? 4.659 22.927 9.109 1.00 87.62 110 PHE A C 1
ATOM 928 O O . PHE A 1 110 ? 3.576 22.935 9.702 1.00 87.62 110 PHE A O 1
ATOM 935 N N . LYS A 1 111 ? 4.738 22.980 7.773 1.00 84.44 111 LYS A N 1
ATOM 936 C CA . LYS A 1 111 ? 3.568 22.825 6.908 1.00 84.44 111 LYS A CA 1
ATOM 937 C C . LYS A 1 111 ? 3.177 21.357 6.905 1.00 84.44 111 LYS A C 1
ATOM 939 O O . LYS A 1 111 ? 3.946 20.496 6.484 1.00 84.44 111 LYS A O 1
ATOM 944 N N . ALA A 1 112 ? 1.990 21.080 7.403 1.00 75.62 112 ALA A N 1
ATOM 945 C CA . ALA A 1 112 ? 1.594 19.729 7.719 1.00 75.62 112 ALA A CA 1
ATOM 946 C C . ALA A 1 112 ? 0.758 19.091 6.598 1.00 75.62 112 ALA A C 1
ATOM 948 O O . ALA A 1 112 ? 0.075 19.770 5.829 1.00 75.62 112 ALA A O 1
ATOM 949 N N . ASP A 1 113 ? 0.851 17.766 6.488 1.00 81.50 113 ASP A N 1
ATOM 950 C CA . ASP A 1 113 ? 0.061 16.991 5.534 1.00 81.50 113 ASP A CA 1
ATOM 951 C C . ASP A 1 113 ? -1.433 17.092 5.900 1.00 81.50 113 ASP A C 1
ATOM 953 O O . ASP A 1 113 ? -1.770 16.876 7.067 1.00 81.50 113 ASP A O 1
ATOM 957 N N . PRO A 1 114 ? -2.340 17.371 4.942 1.00 80.38 114 PRO A N 1
ATOM 958 C CA . PRO A 1 114 ? -3.783 17.416 5.179 1.00 80.38 114 PRO A CA 1
ATOM 959 C C . PRO A 1 114 ? -4.355 16.219 5.939 1.00 80.38 114 PRO A C 1
ATOM 961 O O . PRO A 1 114 ? -5.348 16.368 6.643 1.00 80.38 114 PRO A O 1
ATOM 964 N N . ARG A 1 115 ? -3.745 15.037 5.797 1.00 82.69 115 ARG A N 1
ATOM 965 C CA . ARG A 1 115 ? -4.181 13.806 6.469 1.00 82.69 115 ARG A CA 1
ATOM 966 C C . ARG A 1 115 ? -4.004 13.863 7.985 1.00 82.69 115 ARG A C 1
ATOM 968 O O . ARG A 1 115 ? -4.725 13.177 8.694 1.00 82.69 115 ARG A O 1
ATOM 975 N N . LEU A 1 116 ? -3.097 14.698 8.495 1.00 84.25 116 LEU A N 1
ATOM 976 C CA . LEU A 1 116 ? -2.903 14.870 9.938 1.00 84.25 116 LEU A CA 1
ATOM 977 C C . LEU A 1 116 ? -4.100 15.544 10.619 1.00 84.25 116 LEU A C 1
ATOM 979 O O . LEU A 1 116 ? -4.263 15.367 11.818 1.00 84.25 116 LEU A O 1
ATOM 983 N N . ALA A 1 117 ? -4.970 16.231 9.868 1.00 82.06 117 ALA A N 1
ATOM 984 C CA . ALA A 1 117 ? -6.212 16.788 10.407 1.00 82.06 117 ALA A CA 1
ATOM 985 C C . ALA A 1 117 ? -7.205 15.706 10.884 1.00 82.06 117 ALA A C 1
ATOM 987 O O . ALA A 1 117 ? -8.137 16.012 11.621 1.00 82.06 117 ALA A O 1
ATOM 988 N N . GLN A 1 118 ? -7.008 14.440 10.490 1.00 87.56 118 GLN A N 1
ATOM 989 C CA . GLN A 1 118 ? -7.777 13.304 11.010 1.00 87.56 118 GLN A CA 1
ATOM 990 C C . GLN A 1 118 ? -7.371 12.928 12.448 1.00 87.56 118 GLN A C 1
ATOM 992 O O . GLN A 1 118 ? -8.090 12.174 13.097 1.00 87.56 118 GLN A O 1
ATOM 997 N N . LEU A 1 119 ? -6.246 13.442 12.964 1.00 88.88 119 LEU A N 1
ATOM 998 C CA . LEU A 1 119 ? -5.810 13.229 14.344 1.00 88.88 119 LEU A CA 1
ATOM 999 C C . LEU A 1 119 ? -6.297 14.371 15.235 1.00 88.88 119 LEU A C 1
ATOM 1001 O O . LEU A 1 119 ? -5.832 15.506 15.136 1.00 88.88 119 LEU A O 1
ATOM 1005 N N . ARG A 1 120 ? -7.219 14.053 16.139 1.00 87.31 120 ARG A N 1
ATOM 1006 C CA . ARG A 1 120 ? -7.788 14.980 17.115 1.00 87.31 120 ARG A CA 1
ATOM 1007 C C . ARG A 1 120 ? -7.024 14.878 18.435 1.00 87.31 120 ARG A C 1
ATOM 1009 O O . ARG A 1 120 ? -6.862 13.765 18.937 1.00 87.31 120 ARG A O 1
ATOM 1016 N N . PRO A 1 121 ? -6.541 15.996 19.002 1.00 85.94 121 PRO A N 1
ATOM 1017 C CA . PRO A 1 121 ? -5.883 15.974 20.300 1.00 85.94 121 PRO A CA 1
ATOM 1018 C C . PRO A 1 121 ? -6.899 15.632 21.394 1.00 85.94 121 PRO A C 1
ATOM 1020 O O . PRO A 1 121 ? -7.999 16.180 21.419 1.00 85.94 121 PRO A O 1
ATOM 1023 N N . VAL A 1 122 ? -6.519 14.739 22.301 1.00 86.56 122 VAL A N 1
ATOM 1024 C CA . VAL A 1 122 ? -7.326 14.333 23.458 1.00 86.56 122 VAL A CA 1
ATOM 1025 C C . VAL A 1 122 ? -6.443 14.224 24.698 1.00 86.56 122 VAL A C 1
ATOM 1027 O O . VAL A 1 122 ? -5.245 13.957 24.592 1.00 86.56 122 VAL A O 1
ATOM 1030 N N . LYS A 1 123 ? -7.023 14.405 25.885 1.00 83.25 123 LYS A N 1
ATOM 1031 C CA . LYS A 1 123 ? -6.350 14.080 27.148 1.00 83.25 123 LYS A CA 1
ATOM 1032 C C . LYS A 1 123 ? -6.559 12.601 27.442 1.00 83.25 123 LYS A C 1
ATOM 1034 O O . LYS A 1 123 ? -7.690 12.124 27.452 1.00 83.25 123 LYS A O 1
ATOM 1039 N N . VAL A 1 124 ? -5.468 11.867 27.632 1.00 77.69 124 VAL A N 1
ATOM 1040 C CA . VAL A 1 124 ? -5.497 10.425 27.896 1.00 77.69 124 VAL A CA 1
ATOM 1041 C C . VAL A 1 124 ? -4.845 10.164 29.243 1.00 77.69 124 VAL A C 1
ATOM 1043 O O . VAL A 1 124 ? -3.711 10.581 29.484 1.00 77.69 124 VAL A O 1
ATOM 1046 N N . ALA A 1 125 ? -5.548 9.445 30.117 1.00 72.31 125 ALA A N 1
ATOM 1047 C CA . ALA A 1 125 ? -4.978 8.971 31.369 1.00 72.31 125 ALA A CA 1
ATOM 1048 C C . ALA A 1 125 ? -3.873 7.947 31.068 1.00 72.31 125 ALA A C 1
ATOM 1050 O O . ALA A 1 125 ? -4.125 6.893 30.483 1.00 72.31 125 ALA A O 1
ATOM 1051 N N . ARG A 1 126 ? -2.638 8.253 31.464 1.00 68.38 126 ARG A N 1
ATOM 1052 C CA . ARG A 1 126 ? -1.483 7.367 31.310 1.00 68.38 126 ARG A CA 1
ATOM 1053 C C . ARG A 1 126 ? -0.925 6.964 32.660 1.00 68.38 126 ARG A C 1
ATOM 1055 O O . ARG A 1 126 ? -0.708 7.798 33.531 1.00 68.38 126 ARG A O 1
ATOM 1062 N N . THR A 1 127 ? -0.621 5.682 32.801 1.00 71.31 127 THR A N 1
ATOM 1063 C CA . THR A 1 127 ? 0.079 5.169 33.977 1.00 71.31 127 THR A CA 1
ATOM 1064 C C . THR A 1 127 ? 1.577 5.401 33.822 1.00 71.31 127 THR A C 1
ATOM 1066 O O . THR A 1 127 ? 2.186 4.969 32.841 1.00 71.31 127 THR A O 1
ATOM 1069 N N . VAL A 1 128 ? 2.191 6.070 34.793 1.00 67.31 128 VAL A N 1
ATOM 1070 C CA . VAL A 1 128 ? 3.639 6.282 34.830 1.00 67.31 128 VAL A CA 1
ATOM 1071 C C . VAL A 1 128 ? 4.338 4.939 35.055 1.00 67.31 128 VAL A C 1
ATOM 1073 O O . VAL A 1 128 ? 4.118 4.264 36.059 1.00 67.31 128 VAL A O 1
ATOM 1076 N N . THR A 1 129 ? 5.186 4.531 34.111 1.00 59.84 129 THR A N 1
ATOM 1077 C CA . THR A 1 129 ? 5.844 3.211 34.122 1.00 59.84 129 THR A CA 1
ATOM 1078 C C . THR A 1 129 ? 7.199 3.197 34.837 1.00 59.84 129 THR A C 1
ATOM 1080 O O . THR A 1 129 ? 7.680 2.123 35.207 1.00 59.84 129 THR A O 1
ATOM 1083 N N . ARG A 1 130 ? 7.825 4.364 35.057 1.00 58.34 130 ARG A N 1
ATOM 1084 C CA . ARG A 1 130 ? 9.171 4.512 35.647 1.00 58.34 130 ARG A CA 1
ATOM 1085 C C . ARG A 1 130 ? 9.266 5.737 36.568 1.00 58.34 130 ARG A C 1
ATOM 1087 O O . ARG A 1 130 ? 8.608 6.740 36.321 1.00 58.34 130 ARG A O 1
ATOM 1094 N N . GLY A 1 131 ? 10.137 5.669 37.579 1.00 70.62 131 GLY A N 1
ATOM 1095 C CA . GLY A 1 131 ? 10.418 6.763 38.524 1.00 70.62 131 GLY A CA 1
ATOM 1096 C C . GLY A 1 131 ? 9.646 6.671 39.847 1.00 70.62 131 GLY A C 1
ATOM 1097 O O . GLY A 1 131 ? 8.926 5.703 40.081 1.00 70.62 131 GLY A O 1
ATOM 1098 N N . LYS A 1 132 ? 9.799 7.686 40.713 1.00 65.19 132 LYS A N 1
ATOM 1099 C CA . LYS A 1 132 ? 9.185 7.738 42.060 1.00 65.19 132 LYS A CA 1
ATOM 1100 C C . LYS A 1 132 ? 7.650 7.663 42.041 1.00 65.19 132 LYS A C 1
ATOM 1102 O O . LYS A 1 132 ? 7.061 7.136 42.971 1.00 65.19 132 LYS A O 1
ATOM 1107 N N . ASN A 1 133 ? 7.024 8.102 40.948 1.00 67.44 133 ASN A N 1
ATOM 1108 C CA . ASN A 1 133 ? 5.567 8.115 40.772 1.00 67.44 133 ASN A CA 1
ATOM 1109 C C . ASN A 1 133 ? 5.059 6.919 39.946 1.00 67.44 133 ASN A C 1
ATOM 1111 O O . ASN A 1 133 ? 4.027 7.013 39.283 1.00 67.44 133 ASN A O 1
ATOM 1115 N N . LYS A 1 134 ? 5.800 5.804 39.913 1.00 63.56 134 LYS A N 1
ATOM 1116 C CA . LYS A 1 134 ? 5.406 4.597 39.174 1.00 63.56 134 LYS A CA 1
ATOM 1117 C C . LYS A 1 134 ? 4.033 4.106 39.652 1.00 63.56 134 LYS A C 1
ATOM 1119 O O . LYS A 1 134 ? 3.828 3.902 40.840 1.00 63.56 134 LYS A O 1
ATOM 1124 N N . GLY A 1 135 ? 3.108 3.900 38.717 1.00 69.44 135 GLY A N 1
ATOM 1125 C CA . GLY A 1 135 ? 1.722 3.510 39.001 1.00 69.44 135 GLY A CA 1
ATOM 1126 C C . GLY A 1 135 ? 0.735 4.678 39.099 1.00 69.44 135 GLY A C 1
ATOM 1127 O O . GLY A 1 135 ? -0.469 4.446 39.006 1.00 69.44 135 GLY A O 1
ATOM 1128 N N . ALA A 1 136 ? 1.205 5.927 39.199 1.00 74.50 136 ALA A N 1
ATOM 1129 C CA . ALA A 1 136 ? 0.327 7.094 39.169 1.00 74.50 136 ALA A CA 1
ATOM 1130 C C . ALA A 1 136 ? -0.312 7.265 37.782 1.00 74.50 136 ALA A C 1
ATOM 1132 O O . ALA A 1 136 ? 0.364 7.131 36.756 1.00 74.50 136 ALA A O 1
ATOM 1133 N N . LYS A 1 137 ? -1.611 7.580 37.750 1.00 75.88 137 LYS A N 1
ATOM 1134 C CA . LYS A 1 137 ? -2.323 7.980 36.530 1.00 75.88 137 LYS A CA 1
ATOM 1135 C C . LYS A 1 137 ? -2.150 9.483 36.342 1.00 75.88 137 LYS A C 1
ATOM 1137 O O . LYS A 1 137 ? -2.634 10.263 37.152 1.00 75.88 137 LYS A O 1
ATOM 1142 N N . VAL A 1 138 ? -1.451 9.873 35.287 1.00 74.56 138 VAL A N 1
ATOM 1143 C CA . VAL A 1 138 ? -1.226 11.270 34.911 1.00 74.56 138 VAL A CA 1
ATOM 1144 C C . VAL A 1 138 ? -1.926 11.522 33.584 1.00 74.56 138 VAL A C 1
ATOM 1146 O O . VAL A 1 138 ? -1.867 10.689 32.678 1.00 74.56 138 VAL A O 1
ATOM 1149 N N . GLU A 1 139 ? -2.596 12.662 33.455 1.00 74.50 139 GLU A N 1
ATOM 1150 C CA . GLU A 1 139 ? -3.138 13.083 32.167 1.00 74.50 139 GLU A CA 1
ATOM 1151 C C . GLU A 1 139 ? -2.004 13.475 31.221 1.00 74.50 139 GLU A C 1
ATOM 1153 O O . GLU A 1 139 ? -1.176 14.334 31.524 1.00 74.50 139 GLU A O 1
ATOM 1158 N N . ALA A 1 140 ? -1.967 12.838 30.057 1.00 72.19 140 ALA A N 1
ATOM 1159 C CA . ALA A 1 140 ? -1.012 13.130 29.006 1.00 72.19 140 ALA A CA 1
ATOM 1160 C C . ALA A 1 140 ? -1.738 13.534 27.723 1.00 72.19 140 ALA A C 1
ATOM 1162 O O . ALA A 1 140 ? -2.873 13.122 27.470 1.00 72.19 140 ALA A O 1
ATOM 1163 N N . ASP A 1 141 ? -1.053 14.310 26.888 1.00 75.44 141 ASP A N 1
ATOM 1164 C CA . ASP A 1 141 ? -1.528 14.598 25.540 1.00 75.44 141 ASP A CA 1
ATOM 1165 C C . ASP A 1 141 ? -1.481 13.316 24.697 1.00 75.44 141 ASP A C 1
ATOM 1167 O O . ASP A 1 141 ? -0.438 12.665 24.565 1.00 75.44 141 ASP A O 1
ATOM 1171 N N . GLY A 1 142 ? -2.629 12.947 24.139 1.00 82.94 142 GLY A N 1
ATOM 1172 C CA . GLY A 1 142 ? -2.799 11.840 23.210 1.00 82.94 142 GLY A CA 1
ATOM 1173 C C . GLY A 1 142 ? -3.570 12.274 21.969 1.00 82.94 142 GLY A C 1
ATOM 1174 O O . GLY A 1 142 ? -3.942 13.440 21.815 1.00 82.94 142 GLY A O 1
ATOM 1175 N N . PHE A 1 143 ? -3.806 11.324 21.068 1.00 88.12 143 PHE A N 1
ATOM 1176 C CA . PHE A 1 143 ? -4.535 11.577 19.833 1.00 88.12 143 PHE A CA 1
ATOM 1177 C C . PHE A 1 143 ? -5.589 10.495 19.598 1.00 88.12 143 PHE A C 1
ATOM 1179 O O . PHE A 1 143 ? -5.372 9.318 19.882 1.00 88.12 143 PHE A O 1
ATOM 1186 N N . ARG A 1 144 ? -6.725 10.901 19.036 1.00 91.00 144 ARG A N 1
ATOM 1187 C CA . ARG A 1 144 ? -7.689 9.997 18.408 1.00 91.00 144 ARG A CA 1
ATOM 1188 C C . ARG A 1 144 ? -7.677 10.201 16.910 1.00 91.00 144 ARG A C 1
ATOM 1190 O O . ARG A 1 144 ? -7.615 11.330 16.435 1.00 91.00 144 ARG A O 1
ATOM 1197 N N . TYR A 1 145 ? -7.734 9.109 16.171 1.00 91.56 145 TYR A N 1
ATOM 1198 C CA . TYR A 1 145 ? -7.855 9.110 14.727 1.00 91.56 145 TYR A CA 1
ATOM 1199 C C . TYR A 1 145 ? -9.324 8.990 14.335 1.00 91.56 145 TYR A C 1
ATOM 1201 O O . TYR A 1 145 ? -9.973 8.010 14.689 1.00 91.56 145 TYR A O 1
ATOM 1209 N N . TYR A 1 146 ? -9.844 9.974 13.608 1.00 89.81 146 TYR A N 1
ATOM 1210 C CA . TYR A 1 146 ? -11.156 9.877 12.980 1.00 89.81 146 TYR A CA 1
ATOM 1211 C C . TYR A 1 146 ? -11.010 9.254 11.591 1.00 89.81 146 TYR A C 1
ATOM 1213 O O . TYR A 1 146 ? -10.452 9.871 10.677 1.00 89.81 146 TYR A O 1
ATOM 1221 N N . ASP A 1 147 ? -11.509 8.030 11.443 1.00 86.62 147 ASP A N 1
ATOM 1222 C CA . ASP A 1 147 ? -11.524 7.320 10.172 1.00 86.62 147 ASP A CA 1
ATOM 1223 C C . ASP A 1 147 ? -12.726 7.780 9.342 1.00 86.62 147 ASP A C 1
ATOM 1225 O O . ASP A 1 147 ? -13.875 7.493 9.673 1.00 86.62 147 ASP A O 1
ATOM 1229 N N . ASP A 1 148 ? -12.468 8.500 8.251 1.00 81.19 148 ASP A N 1
ATOM 1230 C CA . ASP A 1 148 ? -13.517 9.016 7.369 1.00 81.19 148 ASP A CA 1
ATOM 1231 C C . ASP A 1 148 ? -14.208 7.931 6.525 1.00 81.19 148 ASP A C 1
ATOM 1233 O O . ASP A 1 148 ? -15.290 8.176 5.994 1.00 81.19 148 ASP A O 1
ATOM 1237 N N . GLN A 1 149 ? -13.615 6.740 6.403 1.00 78.00 149 GLN A N 1
ATOM 1238 C CA . GLN A 1 149 ? -14.188 5.619 5.658 1.00 78.00 149 GLN A CA 1
ATOM 1239 C C . GLN A 1 149 ? -15.081 4.760 6.547 1.00 78.00 149 GLN A C 1
ATOM 1241 O O . GLN A 1 149 ? -16.141 4.315 6.113 1.00 78.00 149 GLN A O 1
ATOM 1246 N N . LEU A 1 150 ? -14.634 4.505 7.776 1.00 78.25 150 LEU A N 1
ATOM 1247 C CA . LEU A 1 150 ? -15.372 3.707 8.752 1.00 78.25 150 LEU A CA 1
ATOM 1248 C C . LEU A 1 150 ? -16.343 4.549 9.589 1.00 78.25 150 LEU A C 1
ATOM 1250 O O . LEU A 1 150 ? -17.247 3.980 10.192 1.00 78.25 150 LEU A O 1
ATOM 1254 N N . LEU A 1 151 ? -16.182 5.878 9.596 1.00 83.44 151 LEU A N 1
ATOM 1255 C CA . LEU A 1 151 ? -16.953 6.831 10.403 1.00 83.44 151 LEU A CA 1
ATOM 1256 C C . LEU A 1 151 ? -16.865 6.537 11.910 1.00 83.44 151 LEU A C 1
ATOM 1258 O O . LEU A 1 151 ? -17.841 6.676 12.644 1.00 83.44 151 LEU A O 1
ATOM 1262 N N . ILE A 1 152 ? -15.678 6.132 12.368 1.00 85.00 152 ILE A N 1
ATOM 1263 C CA . ILE A 1 152 ? -15.390 5.802 13.770 1.00 85.00 152 ILE A CA 1
ATOM 1264 C C . ILE A 1 152 ? -14.152 6.548 14.268 1.00 85.00 152 ILE A C 1
ATOM 1266 O O . ILE A 1 152 ? -13.258 6.901 13.495 1.00 85.00 152 ILE A O 1
ATOM 1270 N N . GLU A 1 153 ? -14.079 6.750 15.582 1.00 89.69 153 GLU A N 1
ATOM 1271 C CA . GLU A 1 153 ? -12.861 7.204 16.251 1.00 89.69 153 GLU A CA 1
ATOM 1272 C C . GLU A 1 153 ? -12.063 6.011 16.776 1.00 89.69 153 GLU A C 1
ATOM 1274 O O . GLU A 1 153 ? -12.612 5.112 17.412 1.00 89.69 153 GLU A O 1
ATOM 1279 N N . ARG A 1 154 ? -10.752 6.019 16.533 1.00 89.94 154 ARG A N 1
ATOM 1280 C CA . ARG A 1 154 ? -9.815 4.978 16.964 1.00 89.94 154 ARG A CA 1
ATOM 1281 C C . ARG A 1 154 ? -8.677 5.587 17.767 1.00 89.94 154 ARG A C 1
ATOM 1283 O O . ARG A 1 154 ? -8.260 6.719 17.513 1.00 89.94 154 ARG A O 1
ATOM 1290 N N . ASP A 1 155 ? -8.156 4.835 18.728 1.00 89.50 155 ASP A N 1
ATOM 1291 C CA . ASP A 1 155 ? -6.989 5.268 19.494 1.00 89.50 155 ASP A CA 1
ATOM 1292 C C . ASP A 1 155 ? -5.765 5.372 18.576 1.00 89.50 155 ASP A C 1
ATOM 1294 O O . ASP A 1 155 ? -5.501 4.477 17.764 1.00 89.50 155 ASP A O 1
ATOM 1298 N N . ALA A 1 156 ? -5.022 6.473 18.708 1.00 90.06 156 ALA A N 1
ATOM 1299 C CA . ALA A 1 156 ? -3.833 6.736 17.915 1.00 90.06 156 ALA A CA 1
ATOM 1300 C C . ALA A 1 156 ? -2.657 7.159 18.797 1.00 90.06 156 ALA A C 1
ATOM 1302 O O . ALA A 1 156 ? -2.725 8.109 19.580 1.00 90.06 156 ALA A O 1
ATOM 1303 N N . GLN A 1 157 ? -1.531 6.477 18.627 1.00 87.06 157 GLN A N 1
ATOM 1304 C CA . GLN A 1 157 ? -0.294 6.780 19.321 1.00 87.06 157 GLN A CA 1
ATOM 1305 C C . GLN A 1 157 ? 0.745 7.308 18.339 1.00 87.06 157 GLN A C 1
ATOM 1307 O O . GLN A 1 157 ? 1.197 6.616 17.430 1.00 87.06 157 GLN A O 1
ATOM 1312 N N . VAL A 1 158 ? 1.174 8.549 18.553 1.00 84.38 158 VAL A N 1
ATOM 1313 C CA . VAL A 1 158 ? 2.302 9.117 17.812 1.00 84.38 158 VAL A CA 1
ATOM 1314 C C . VAL A 1 158 ? 3.603 8.581 18.414 1.00 84.38 158 VAL A C 1
ATOM 1316 O O . VAL A 1 158 ? 3.830 8.682 19.621 1.00 84.38 158 VAL A O 1
ATOM 1319 N N . SER A 1 159 ? 4.439 7.972 17.577 1.00 83.44 159 SER A N 1
ATOM 1320 C CA . SER A 1 159 ? 5.769 7.474 17.939 1.00 83.44 159 SER A CA 1
ATOM 1321 C C . SER A 1 159 ? 6.843 8.563 17.748 1.00 83.44 159 SER A C 1
ATOM 1323 O O . SER A 1 159 ? 6.539 9.742 17.594 1.00 83.44 159 SER A O 1
ATOM 1325 N N . GLY A 1 160 ? 8.126 8.177 17.748 1.00 83.38 160 GLY A N 1
ATOM 1326 C CA . GLY A 1 160 ? 9.243 9.099 17.513 1.00 83.38 160 GLY A CA 1
ATOM 1327 C C . GLY A 1 160 ? 9.154 9.888 16.195 1.00 83.38 160 GLY A C 1
ATOM 1328 O O . GLY A 1 160 ? 8.628 9.405 15.188 1.00 83.38 160 GLY A O 1
ATOM 1329 N N . VAL A 1 161 ? 9.724 11.093 16.201 1.00 87.69 161 VAL A N 1
ATOM 1330 C CA . VAL A 1 161 ? 9.837 11.983 15.037 1.00 87.69 161 VAL A CA 1
ATOM 1331 C C . VAL A 1 161 ? 11.167 11.737 14.344 1.00 87.69 161 VAL A C 1
ATOM 1333 O O . VAL A 1 161 ? 12.214 11.745 14.982 1.00 87.69 161 VAL A O 1
ATOM 1336 N N . LYS A 1 162 ? 11.152 11.543 13.026 1.00 90.06 162 LYS A N 1
ATOM 1337 C CA . LYS A 1 162 ? 12.372 11.451 12.214 1.00 90.06 162 LYS A CA 1
ATOM 1338 C C . LYS A 1 162 ? 12.569 12.724 11.405 1.00 90.06 162 LYS A C 1
ATOM 1340 O O . LYS A 1 162 ? 11.616 13.195 10.786 1.00 90.06 162 LYS A O 1
ATOM 1345 N N . LEU A 1 163 ? 13.804 13.217 11.346 1.00 88.44 163 LEU A N 1
ATOM 1346 C CA . LEU A 1 163 ? 14.205 14.307 10.454 1.00 88.44 163 LEU A CA 1
ATOM 1347 C C . LEU A 1 163 ? 14.862 13.732 9.192 1.00 88.44 163 LEU A C 1
ATOM 1349 O O . LEU A 1 163 ? 15.900 13.076 9.275 1.00 88.44 163 LEU A O 1
ATOM 1353 N N . LEU A 1 164 ? 14.240 13.940 8.028 1.00 88.94 164 LEU A N 1
ATOM 1354 C CA . LEU A 1 164 ? 14.683 13.389 6.744 1.00 88.94 164 LEU A CA 1
ATOM 1355 C C . LEU A 1 164 ? 14.955 14.478 5.711 1.00 88.94 164 LEU A C 1
ATOM 1357 O O . LEU A 1 164 ? 14.200 15.437 5.603 1.00 88.94 164 LEU A O 1
ATOM 1361 N N . PHE A 1 165 ? 15.929 14.223 4.842 1.00 87.19 165 PHE A N 1
ATOM 1362 C CA . PHE A 1 165 ? 16.262 15.069 3.696 1.00 87.19 165 PHE A CA 1
ATOM 1363 C C . PHE A 1 165 ? 16.032 14.266 2.408 1.00 87.19 165 PHE A C 1
ATOM 1365 O O . PHE A 1 165 ? 16.877 13.485 1.969 1.00 87.19 165 PHE A O 1
ATOM 1372 N N . ARG A 1 166 ? 14.824 14.355 1.836 1.00 78.62 166 ARG A N 1
ATOM 1373 C CA . ARG A 1 166 ? 14.394 13.467 0.730 1.00 78.62 166 ARG A CA 1
ATOM 1374 C C . ARG A 1 166 ? 15.072 13.779 -0.602 1.00 78.62 166 ARG A C 1
ATOM 1376 O O . ARG A 1 166 ? 15.216 12.898 -1.448 1.00 78.62 166 ARG A O 1
ATOM 1383 N N . ASP A 1 167 ? 15.430 15.034 -0.798 1.00 77.44 167 ASP A N 1
ATOM 1384 C CA . ASP A 1 167 ? 15.924 15.621 -2.037 1.00 77.44 167 ASP A CA 1
ATOM 1385 C C . ASP A 1 167 ? 17.452 15.688 -2.117 1.00 77.44 167 ASP A C 1
ATOM 1387 O O . ASP A 1 167 ? 17.971 15.915 -3.204 1.00 77.44 167 ASP A O 1
ATOM 1391 N N . ILE A 1 168 ? 18.176 15.342 -1.047 1.00 77.25 168 ILE A N 1
ATOM 1392 C CA . ILE A 1 168 ? 19.650 15.383 -0.975 1.00 77.25 168 ILE A CA 1
ATOM 1393 C C . ILE A 1 168 ? 20.373 14.598 -2.093 1.00 77.25 168 ILE A C 1
ATOM 1395 O O . ILE A 1 168 ? 21.540 14.834 -2.397 1.00 77.25 168 ILE A O 1
ATOM 1399 N N . ARG A 1 169 ? 19.683 13.646 -2.741 1.00 72.75 169 ARG A N 1
ATOM 1400 C CA . ARG A 1 169 ? 20.203 12.835 -3.864 1.00 72.75 169 ARG A CA 1
ATOM 1401 C C . ARG A 1 169 ? 19.676 13.232 -5.239 1.00 72.75 169 ARG A C 1
ATOM 1403 O O . ARG A 1 169 ? 19.876 12.484 -6.207 1.00 72.75 169 ARG A O 1
ATOM 1410 N N . MET A 1 170 ? 18.888 14.295 -5.327 1.00 70.00 170 MET A N 1
ATOM 1411 C CA . MET A 1 170 ? 18.289 14.707 -6.586 1.00 70.00 170 MET A CA 1
ATOM 1412 C C . MET A 1 170 ? 19.303 15.433 -7.471 1.00 70.00 170 MET A C 1
ATOM 1414 O O . MET A 1 170 ? 20.244 16.053 -6.993 1.00 70.00 170 MET A O 1
ATOM 1418 N N . ALA A 1 171 ? 19.078 15.350 -8.786 1.00 58.72 171 ALA A N 1
ATOM 1419 C CA . ALA A 1 171 ? 19.956 15.892 -9.821 1.00 58.72 171 ALA A CA 1
ATOM 1420 C C . ALA A 1 171 ? 20.415 17.358 -9.631 1.00 58.72 171 ALA A C 1
ATOM 1422 O O . ALA A 1 171 ? 21.586 17.592 -9.893 1.00 58.72 171 ALA A O 1
ATOM 1423 N N . PRO A 1 172 ? 19.608 18.327 -9.139 1.00 61.72 172 PRO A N 1
ATOM 1424 C CA . PRO A 1 172 ? 20.107 19.697 -8.945 1.00 61.72 172 PRO A CA 1
ATOM 1425 C C . PRO A 1 172 ? 21.175 19.830 -7.843 1.00 61.72 172 PRO A C 1
ATOM 1427 O O . PRO A 1 172 ? 21.804 20.875 -7.721 1.00 61.72 172 PRO A O 1
ATOM 1430 N N . PHE A 1 173 ? 21.389 18.778 -7.049 1.00 63.94 173 PHE A N 1
ATOM 1431 C CA . PHE A 1 173 ? 22.350 18.740 -5.949 1.00 63.94 173 PHE A CA 1
ATOM 1432 C C . PHE A 1 173 ? 23.479 17.734 -6.207 1.00 63.94 173 PHE A C 1
ATOM 1434 O O . PHE A 1 173 ? 24.367 17.587 -5.379 1.00 63.94 173 PHE A O 1
ATOM 1441 N N . ALA A 1 174 ? 23.452 17.003 -7.328 1.00 66.12 174 ALA A N 1
ATOM 1442 C CA . ALA A 1 174 ? 24.350 15.872 -7.566 1.00 66.12 174 ALA A CA 1
ATOM 1443 C C . ALA A 1 174 ? 25.824 16.268 -7.742 1.00 66.12 174 ALA A C 1
ATOM 1445 O O . ALA A 1 174 ? 26.680 15.425 -7.466 1.00 66.12 174 ALA A O 1
ATOM 1446 N N . ASP A 1 175 ? 26.089 17.523 -8.109 1.00 72.69 175 ASP A N 1
ATOM 1447 C CA . ASP A 1 175 ? 27.423 18.042 -8.437 1.00 72.69 175 ASP A CA 1
ATOM 1448 C C . ASP A 1 175 ? 27.966 19.030 -7.384 1.00 72.69 175 ASP A C 1
ATOM 1450 O O . ASP A 1 175 ? 29.100 19.478 -7.485 1.00 72.69 175 ASP A O 1
ATOM 1454 N N . LYS A 1 176 ? 27.185 19.352 -6.341 1.00 74.19 176 LYS A N 1
ATOM 1455 C CA . LYS A 1 176 ? 27.594 20.295 -5.281 1.00 74.19 176 LYS A CA 1
ATOM 1456 C C . LYS A 1 176 ? 28.414 19.621 -4.163 1.00 74.19 176 LYS A C 1
ATOM 1458 O O . LYS A 1 176 ? 28.251 18.412 -3.969 1.00 74.19 176 LYS A O 1
ATOM 1463 N N . PRO A 1 177 ? 29.238 20.351 -3.392 1.00 81.75 177 PRO A N 1
ATOM 1464 C CA . PRO A 1 177 ? 29.800 19.877 -2.118 1.00 81.75 177 PRO A CA 1
ATOM 1465 C C . PRO A 1 177 ? 28.723 19.358 -1.153 1.00 81.75 177 PRO A C 1
ATOM 1467 O O . PRO A 1 177 ? 27.557 19.738 -1.261 1.00 81.75 177 PRO A O 1
ATOM 1470 N N . ILE A 1 178 ? 29.073 18.454 -0.233 1.00 79.12 178 ILE A N 1
ATOM 1471 C CA . ILE A 1 178 ? 28.093 17.792 0.656 1.00 79.12 178 ILE A CA 1
ATOM 1472 C C . ILE A 1 178 ? 27.387 18.817 1.549 1.00 79.12 178 ILE A C 1
ATOM 1474 O O . ILE A 1 178 ? 26.175 18.729 1.746 1.00 79.12 178 ILE A O 1
ATOM 1478 N N . GLU A 1 179 ? 28.136 19.797 2.035 1.00 79.56 179 GLU A N 1
ATOM 1479 C CA . GLU A 1 179 ? 27.690 20.895 2.886 1.00 79.56 179 GLU A CA 1
ATOM 1480 C C . GLU A 1 179 ? 26.582 21.685 2.179 1.00 79.56 179 GLU A C 1
ATOM 1482 O O . GLU A 1 179 ? 25.477 21.831 2.704 1.00 79.56 179 GLU A O 1
ATOM 1487 N N . ASP A 1 180 ? 26.816 22.057 0.919 1.00 78.75 180 ASP A N 1
ATOM 1488 C CA . ASP A 1 180 ? 25.842 22.764 0.087 1.00 78.75 180 ASP A CA 1
ATOM 1489 C C . ASP A 1 180 ? 24.599 21.919 -0.200 1.00 78.75 180 ASP A C 1
ATOM 1491 O O . ASP A 1 180 ? 23.481 22.442 -0.256 1.00 78.75 180 ASP A O 1
ATOM 1495 N N . ARG A 1 181 ? 24.755 20.599 -0.385 1.00 78.50 181 ARG A N 1
ATOM 1496 C CA . ARG A 1 181 ? 23.608 19.689 -0.563 1.00 78.50 181 ARG A CA 1
ATOM 1497 C C . ARG A 1 181 ? 22.753 19.620 0.691 1.00 78.50 181 ARG A C 1
ATOM 1499 O O . ARG A 1 181 ? 21.535 19.569 0.572 1.00 78.50 181 ARG A O 1
ATOM 1506 N N . LEU A 1 182 ? 23.371 19.584 1.869 1.00 76.31 182 LEU A N 1
ATOM 1507 C CA . LEU A 1 182 ? 22.664 19.533 3.147 1.00 76.31 182 LEU A CA 1
ATOM 1508 C C . LEU A 1 182 ? 21.928 20.845 3.424 1.00 76.31 182 LEU A C 1
ATOM 1510 O O . LEU A 1 182 ? 20.760 20.805 3.800 1.00 76.31 182 LEU A O 1
ATOM 1514 N N . LEU A 1 183 ? 22.574 21.987 3.169 1.00 77.56 183 LEU A N 1
ATOM 1515 C CA . LEU A 1 183 ? 21.986 23.317 3.359 1.00 77.56 183 LEU A CA 1
ATOM 1516 C C . LEU A 1 183 ? 20.822 23.602 2.403 1.00 77.56 183 LEU A C 1
ATOM 1518 O O . LEU A 1 183 ? 19.887 24.315 2.758 1.00 77.56 183 LEU A O 1
ATOM 1522 N N . SER A 1 184 ? 20.866 23.045 1.191 1.00 76.50 184 SER A N 1
ATOM 1523 C CA . SER A 1 184 ? 19.829 23.251 0.172 1.00 76.50 184 SER A CA 1
ATOM 1524 C C . SER A 1 184 ? 18.743 22.172 0.140 1.00 76.50 184 SER A C 1
ATOM 1526 O O . SER A 1 184 ? 17.746 22.334 -0.569 1.00 76.50 184 SER A O 1
ATOM 1528 N N . ALA A 1 185 ? 18.907 21.083 0.895 1.00 82.50 185 ALA A N 1
ATOM 1529 C CA . ALA A 1 185 ? 17.915 20.022 0.988 1.00 82.50 185 ALA A CA 1
ATOM 1530 C C . ALA A 1 185 ? 16.727 20.442 1.861 1.00 82.50 185 ALA A C 1
ATOM 1532 O O . ALA A 1 185 ? 16.873 21.041 2.924 1.00 82.50 185 ALA A O 1
ATOM 1533 N N . THR A 1 186 ? 15.527 20.054 1.443 1.00 86.31 186 THR A N 1
ATOM 1534 C CA . THR A 1 186 ? 14.297 20.335 2.180 1.00 86.31 186 THR A CA 1
ATOM 1535 C C . THR A 1 186 ? 14.171 19.377 3.374 1.00 86.31 186 THR A C 1
ATOM 1537 O O . THR A 1 186 ? 14.066 18.159 3.163 1.00 86.31 186 THR A O 1
ATOM 1540 N N . PRO A 1 187 ? 14.115 19.877 4.624 1.00 87.25 187 PRO A N 1
ATOM 1541 C CA . PRO A 1 187 ? 13.907 19.035 5.794 1.00 87.25 187 PRO A CA 1
ATOM 1542 C C . PRO A 1 187 ? 12.441 18.597 5.908 1.00 87.25 187 PRO A C 1
ATOM 1544 O O . PRO A 1 187 ? 11.511 19.397 5.805 1.00 87.25 187 PRO A O 1
ATOM 1547 N N . TYR A 1 188 ? 12.226 17.310 6.170 1.00 89.19 188 TYR A N 1
ATOM 1548 C CA . TYR A 1 188 ? 10.917 16.721 6.435 1.00 89.19 188 TYR A CA 1
ATOM 1549 C C . TYR A 1 188 ? 10.890 16.126 7.836 1.00 89.19 188 TYR A C 1
ATOM 1551 O O . TYR A 1 188 ? 11.697 15.254 8.160 1.00 89.19 188 TYR A O 1
ATOM 1559 N N . LEU A 1 189 ? 9.897 16.527 8.626 1.00 88.94 189 LEU A N 1
ATOM 1560 C CA . LEU A 1 189 ? 9.537 15.833 9.856 1.00 88.94 189 LEU A CA 1
ATOM 1561 C C . LEU A 1 189 ? 8.550 14.717 9.524 1.00 88.94 189 LEU A C 1
ATOM 1563 O O . LEU A 1 189 ? 7.489 14.957 8.944 1.00 88.94 189 LEU A O 1
ATOM 1567 N N . VAL A 1 190 ? 8.917 13.484 9.859 1.00 88.94 190 VAL A N 1
ATOM 1568 C CA . VAL A 1 190 ? 8.076 12.306 9.642 1.00 88.94 190 VAL A CA 1
ATOM 1569 C C . VAL A 1 190 ? 7.705 11.699 10.980 1.00 88.94 190 VAL A C 1
ATOM 1571 O O . VAL A 1 190 ? 8.568 11.286 11.754 1.00 88.94 190 VAL A O 1
ATOM 1574 N N . PHE A 1 191 ? 6.399 11.615 11.198 1.00 84.25 191 PHE A N 1
ATOM 1575 C CA . PHE A 1 191 ? 5.774 10.999 12.356 1.00 84.25 191 PHE A CA 1
ATOM 1576 C C . PHE A 1 191 ? 5.346 9.586 11.972 1.00 84.25 191 PHE A C 1
ATOM 1578 O O . PHE A 1 191 ? 4.696 9.393 10.940 1.00 84.25 191 PHE A O 1
ATOM 1585 N N . ALA A 1 192 ? 5.707 8.601 12.787 1.00 84.75 192 ALA A N 1
ATOM 1586 C CA . ALA A 1 192 ? 4.989 7.337 12.777 1.00 84.75 192 ALA A CA 1
ATOM 1587 C C . ALA A 1 192 ? 3.776 7.488 13.698 1.00 84.75 192 ALA A C 1
ATOM 1589 O O . ALA A 1 192 ? 3.899 8.009 14.805 1.00 84.75 192 ALA A O 1
ATOM 1590 N N . VAL A 1 193 ? 2.610 7.088 13.207 1.00 87.50 193 VAL A N 1
ATOM 1591 C CA . VAL A 1 193 ? 1.368 7.083 13.975 1.00 87.50 193 VAL A CA 1
ATOM 1592 C C . VAL A 1 193 ? 0.857 5.659 13.942 1.00 87.50 193 VAL A C 1
ATOM 1594 O O . VAL A 1 193 ? 0.590 5.119 12.869 1.00 87.50 193 VAL A O 1
ATOM 1597 N N . GLU A 1 194 ? 0.794 5.052 15.112 1.00 90.00 194 GLU A N 1
ATOM 1598 C CA . GLU A 1 194 ? 0.213 3.741 15.320 1.00 90.00 194 GLU A CA 1
ATOM 1599 C C . GLU A 1 194 ? -1.273 3.939 15.599 1.00 90.00 194 GLU A C 1
ATOM 1601 O O . GLU A 1 194 ? -1.650 4.546 16.600 1.00 90.00 194 GLU A O 1
ATOM 1606 N N . ILE A 1 195 ? -2.108 3.504 14.663 1.00 91.19 195 ILE A N 1
ATOM 1607 C CA . ILE A 1 195 ? -3.564 3.547 14.779 1.00 91.19 195 ILE A CA 1
ATOM 1608 C C . ILE A 1 195 ? -4.000 2.120 15.060 1.00 91.19 195 ILE A C 1
ATOM 1610 O O . ILE A 1 195 ? -3.556 1.199 14.376 1.00 91.19 195 ILE A O 1
ATOM 1614 N N . LYS A 1 196 ? -4.839 1.932 16.075 1.00 91.06 196 LYS A N 1
ATOM 1615 C CA . LYS A 1 196 ? -5.348 0.604 16.403 1.00 91.06 196 LYS A CA 1
ATOM 1616 C C . LYS A 1 196 ? -6.271 0.105 15.287 1.00 91.06 196 LYS A C 1
ATOM 1618 O O . LYS A 1 196 ? -7.208 0.807 14.901 1.00 91.06 196 LYS A O 1
ATOM 1623 N N . ASP A 1 197 ? -6.013 -1.102 14.795 1.00 91.62 197 ASP A N 1
ATOM 1624 C CA . ASP A 1 197 ? -6.875 -1.770 13.817 1.00 91.62 197 ASP A CA 1
ATOM 1625 C C . ASP A 1 197 ? -8.288 -1.975 14.381 1.00 91.62 197 ASP A C 1
ATOM 1627 O O . ASP A 1 197 ? -8.475 -2.202 15.584 1.00 91.62 197 ASP A O 1
ATOM 1631 N N . GLU A 1 198 ? -9.289 -1.907 13.507 1.00 89.00 198 GLU A N 1
ATOM 1632 C CA . GLU A 1 198 ? -10.674 -2.172 13.880 1.00 89.00 198 GLU A CA 1
ATOM 1633 C C . GLU A 1 198 ? -10.869 -3.642 14.273 1.00 89.00 198 GLU A C 1
ATOM 1635 O O . GLU A 1 198 ? -10.322 -4.570 13.666 1.00 89.00 198 GLU A O 1
ATOM 1640 N N . ALA A 1 199 ? -11.688 -3.881 15.298 1.00 89.56 199 ALA A N 1
ATOM 1641 C CA . ALA A 1 199 ? -11.960 -5.238 15.742 1.00 89.56 199 ALA A CA 1
ATOM 1642 C C . ALA A 1 199 ? -12.689 -6.044 14.652 1.00 89.56 199 ALA A C 1
ATOM 1644 O O . ALA A 1 199 ? -13.611 -5.572 13.985 1.00 89.56 199 ALA A O 1
ATOM 1645 N N . ARG A 1 200 ? -12.300 -7.313 14.500 1.00 90.00 200 ARG A N 1
ATOM 1646 C CA . ARG A 1 200 ? -13.018 -8.256 13.631 1.00 90.00 200 ARG A CA 1
ATOM 1647 C C . ARG A 1 200 ? -14.433 -8.496 14.159 1.00 90.00 200 ARG A C 1
ATOM 1649 O O . ARG A 1 200 ? -14.632 -8.564 15.372 1.00 90.00 200 ARG A O 1
ATOM 1656 N N . THR A 1 201 ? -15.390 -8.705 13.258 1.00 86.81 201 THR A N 1
ATOM 1657 C CA . THR A 1 201 ? -16.759 -9.089 13.633 1.00 86.81 201 THR A CA 1
ATOM 1658 C C . THR A 1 201 ? -16.774 -10.452 14.332 1.00 86.81 201 THR A C 1
ATOM 1660 O O . THR A 1 201 ? -15.918 -11.303 14.073 1.00 86.81 201 THR A O 1
ATOM 1663 N N . GLU A 1 202 ? -17.768 -10.706 15.188 1.00 87.00 202 GLU A N 1
ATOM 1664 C CA . GLU A 1 202 ? -17.912 -12.011 15.857 1.00 87.00 202 GLU A CA 1
ATOM 1665 C C . GLU A 1 202 ? -18.041 -13.162 14.850 1.00 87.00 202 GLU A C 1
ATOM 1667 O O . GLU A 1 202 ? -17.429 -14.215 15.019 1.00 87.00 202 GLU A O 1
ATOM 1672 N N . ARG A 1 203 ? -18.725 -12.923 13.721 1.00 86.69 203 ARG A N 1
ATOM 1673 C CA . ARG A 1 203 ? -18.792 -13.867 12.596 1.00 86.69 203 ARG A CA 1
ATOM 1674 C C . ARG A 1 203 ? -17.406 -14.133 11.998 1.00 86.69 203 ARG A C 1
ATOM 1676 O O . ARG A 1 203 ? -17.046 -15.290 11.808 1.00 86.69 203 ARG A O 1
ATOM 1683 N N . ALA A 1 204 ? -16.589 -13.107 11.757 1.00 87.00 204 ALA A N 1
ATOM 1684 C CA . ALA A 1 204 ? -15.228 -13.289 11.246 1.00 87.00 204 ALA A CA 1
ATOM 1685 C C . ALA A 1 204 ? -14.294 -14.017 12.240 1.00 87.00 204 ALA A C 1
ATOM 1687 O O . ALA A 1 204 ? -13.434 -14.806 11.821 1.00 87.00 204 ALA A O 1
ATOM 1688 N N . LYS A 1 205 ? -14.462 -13.778 13.550 1.00 88.06 205 LYS A N 1
ATOM 1689 C CA . LYS A 1 205 ? -13.735 -14.479 14.626 1.00 88.06 205 LYS A CA 1
ATOM 1690 C C . LYS A 1 205 ? -14.147 -15.948 14.735 1.00 88.06 205 LYS A C 1
ATOM 1692 O O . LYS A 1 205 ? -13.284 -16.804 14.900 1.00 88.06 205 LYS A O 1
ATOM 1697 N N . ALA A 1 206 ? -15.438 -16.244 14.582 1.00 85.00 206 ALA A N 1
ATOM 1698 C CA . ALA A 1 206 ? -15.992 -17.594 14.678 1.00 85.00 206 ALA A CA 1
ATOM 1699 C C . ALA A 1 206 ? -15.553 -18.531 13.541 1.00 85.00 206 ALA A C 1
ATOM 1701 O O . ALA A 1 206 ? -15.729 -19.745 13.642 1.00 85.00 206 ALA A O 1
ATOM 1702 N N . ILE A 1 207 ? -14.967 -18.001 12.462 1.00 83.06 207 ILE A N 1
ATOM 1703 C CA . ILE A 1 207 ? -14.421 -18.828 11.387 1.00 83.06 207 ILE A CA 1
ATOM 1704 C C . ILE A 1 207 ? -13.243 -19.648 11.921 1.00 83.06 207 ILE A C 1
ATOM 1706 O O . ILE A 1 207 ? -12.161 -19.121 12.199 1.00 83.06 207 ILE A O 1
ATOM 1710 N N . ARG A 1 208 ? -13.438 -20.962 11.994 1.00 72.69 208 ARG A N 1
ATOM 1711 C CA . ARG A 1 208 ? -12.384 -21.924 12.306 1.00 72.69 208 ARG A CA 1
ATOM 1712 C C . ARG A 1 208 ? -11.934 -22.591 11.012 1.00 72.69 208 ARG A C 1
ATOM 1714 O O . ARG A 1 208 ? -12.651 -23.392 10.417 1.00 72.69 208 ARG A O 1
ATOM 1721 N N . PHE A 1 209 ? -10.744 -22.215 10.562 1.00 63.34 209 PHE A N 1
ATOM 1722 C CA . PHE A 1 209 ? -9.933 -23.059 9.699 1.00 63.34 209 PHE A CA 1
ATOM 1723 C C . PHE A 1 209 ? -8.939 -23.708 10.652 1.00 63.34 209 PHE A C 1
ATOM 1725 O O . PHE A 1 209 ? -8.184 -22.969 11.272 1.00 63.34 209 PHE A O 1
ATOM 1732 N N . ASP A 1 210 ? -8.979 -25.024 10.857 1.00 50.12 210 ASP A N 1
ATOM 1733 C CA . ASP A 1 210 ? -7.966 -25.678 11.696 1.00 50.12 210 ASP A CA 1
ATOM 1734 C C . ASP A 1 210 ? -6.577 -25.423 11.088 1.00 50.12 210 ASP A C 1
ATOM 1736 O O . ASP A 1 210 ? -6.192 -26.038 10.090 1.00 50.12 210 ASP A O 1
ATOM 1740 N N . GLU A 1 211 ? -5.857 -24.458 11.659 1.00 41.94 211 GLU A N 1
ATOM 1741 C CA . GLU A 1 211 ? -4.463 -24.124 11.344 1.00 41.94 211 GLU A CA 1
ATOM 1742 C C . GLU A 1 211 ? -3.488 -25.059 12.094 1.00 41.94 211 GLU A C 1
ATOM 1744 O O . GLU A 1 211 ? -2.316 -25.144 11.738 1.00 41.94 211 GLU A O 1
ATOM 1749 N N . THR A 1 212 ? -3.987 -25.847 13.055 1.00 38.03 212 THR A N 1
ATOM 1750 C CA . THR A 1 212 ? -3.275 -26.903 13.793 1.00 38.03 212 THR A CA 1
ATOM 1751 C C . THR A 1 212 ? -3.995 -28.237 13.600 1.00 38.03 212 THR A C 1
ATOM 1753 O O . THR A 1 212 ? -5.040 -28.492 14.190 1.00 38.03 212 THR A O 1
ATOM 1756 N N . SER A 1 213 ? -3.474 -29.088 12.722 1.00 38.56 213 SER A N 1
ATOM 1757 C CA . SER A 1 213 ? -4.069 -30.385 12.408 1.00 38.56 213 SER A CA 1
ATOM 1758 C C . SER A 1 213 ? -3.749 -31.440 13.468 1.00 38.56 213 SER A C 1
ATOM 1760 O O . SER A 1 213 ? -2.678 -32.041 13.415 1.00 38.56 213 SER A O 1
ATOM 1762 N N . GLU A 1 214 ? -4.711 -31.765 14.326 1.00 31.73 214 GLU A N 1
ATOM 1763 C CA . GLU A 1 214 ? -4.927 -33.170 14.676 1.00 31.73 214 GLU A CA 1
ATOM 1764 C C . GLU A 1 214 ? -5.844 -33.764 13.601 1.00 31.73 214 GLU A C 1
ATOM 1766 O O . GLU A 1 214 ? -6.997 -33.366 13.425 1.00 31.73 214 GLU A O 1
ATOM 1771 N N . LEU A 1 215 ? -5.293 -34.669 12.791 1.00 39.59 215 LEU A N 1
ATOM 1772 C CA . LEU A 1 215 ? -6.066 -35.466 11.846 1.00 39.59 215 LEU A CA 1
ATOM 1773 C C . LEU A 1 215 ? -7.090 -36.279 12.641 1.00 39.59 215 LEU A C 1
ATOM 1775 O O . LEU A 1 215 ? -6.732 -37.227 13.336 1.00 39.59 215 LEU A O 1
ATOM 1779 N N . THR A 1 216 ? -8.375 -35.949 12.524 1.00 45.97 216 THR A N 1
ATOM 1780 C CA . THR A 1 216 ? -9.411 -36.876 12.983 1.00 45.97 216 THR A CA 1
ATOM 1781 C C . THR A 1 216 ? -9.284 -38.184 12.199 1.00 45.97 216 THR A C 1
ATOM 1783 O O . THR A 1 216 ? -8.940 -38.180 11.012 1.00 45.97 216 THR A O 1
ATOM 1786 N N . LYS A 1 217 ? -9.600 -39.313 12.849 1.00 46.06 217 LYS A N 1
ATOM 1787 C CA . LYS A 1 217 ? -9.497 -40.689 12.314 1.00 46.06 217 LYS A CA 1
ATOM 1788 C C . LYS A 1 217 ? -10.199 -40.926 10.956 1.00 46.06 217 LYS A C 1
ATOM 1790 O O . LYS A 1 217 ? -10.024 -41.981 10.365 1.00 46.06 217 LYS A O 1
ATOM 1795 N N . SER A 1 218 ? -10.979 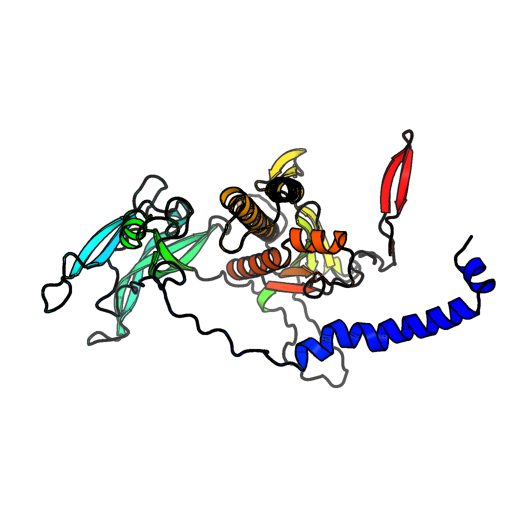-39.964 10.452 1.00 48.16 218 SER A N 1
ATOM 1796 C CA . SER A 1 218 ? -11.725 -40.026 9.184 1.00 48.16 218 SER A CA 1
ATOM 1797 C C . SER A 1 218 ? -11.167 -39.138 8.055 1.00 48.16 218 SER A C 1
ATOM 1799 O O . SER A 1 218 ? -11.752 -39.084 6.974 1.00 48.16 218 SER A O 1
ATOM 1801 N N . GLY A 1 219 ? -10.061 -38.414 8.272 1.00 43.53 219 GLY A N 1
ATOM 1802 C CA . GLY A 1 219 ? -9.346 -37.672 7.221 1.00 43.53 219 GLY A CA 1
ATOM 1803 C C . GLY A 1 219 ? -10.083 -36.471 6.600 1.00 43.53 219 GLY A C 1
ATOM 1804 O O . GLY A 1 219 ? -9.537 -35.817 5.710 1.00 43.53 219 GLY A O 1
ATOM 1805 N N . LYS A 1 220 ? -11.300 -36.127 7.048 1.00 41.91 220 LYS A N 1
ATOM 1806 C CA . LYS A 1 220 ? -12.077 -34.997 6.508 1.00 41.91 220 LYS A CA 1
ATOM 1807 C C . LYS A 1 220 ? -12.004 -33.774 7.425 1.00 41.91 220 LYS A C 1
ATOM 1809 O O . LYS A 1 220 ? -12.549 -33.762 8.524 1.00 41.91 220 LYS A O 1
ATOM 1814 N N . LYS A 1 221 ? -11.370 -32.706 6.925 1.00 47.19 221 LYS A N 1
ATOM 1815 C CA . LYS A 1 221 ? -11.328 -31.377 7.563 1.00 47.19 221 LYS A CA 1
ATOM 1816 C C . LYS A 1 221 ? -12.742 -30.789 7.628 1.00 47.19 221 LYS A C 1
ATOM 1818 O O . LYS A 1 221 ? -13.323 -30.497 6.581 1.00 47.19 221 LYS A O 1
ATOM 1823 N N . ARG A 1 222 ? -13.299 -30.585 8.825 1.00 47.69 222 ARG A N 1
ATOM 1824 C CA . ARG A 1 222 ? -14.630 -29.977 8.980 1.00 47.69 222 ARG A CA 1
ATOM 1825 C C . ARG A 1 222 ? -14.485 -28.454 8.985 1.00 47.69 222 ARG A C 1
ATOM 1827 O O . ARG A 1 222 ? -14.087 -27.857 9.973 1.00 47.69 222 ARG A O 1
ATOM 1834 N N . LYS A 1 223 ? -14.776 -27.819 7.848 1.00 58.81 223 LYS A N 1
ATOM 1835 C CA . LYS A 1 223 ? -14.858 -26.355 7.744 1.00 58.81 223 LYS A CA 1
ATOM 1836 C C . LYS A 1 223 ? -16.245 -25.925 8.210 1.00 58.81 223 LYS A C 1
ATOM 1838 O O . LYS A 1 223 ? -17.214 -26.153 7.491 1.00 58.81 223 LYS A O 1
ATOM 1843 N N . THR A 1 224 ? -16.358 -25.327 9.389 1.00 67.00 224 THR A N 1
ATOM 1844 C CA . THR A 1 224 ? -17.621 -24.731 9.848 1.00 67.00 224 THR A CA 1
ATOM 1845 C C . THR A 1 224 ? -17.578 -23.228 9.620 1.00 67.00 224 THR A C 1
ATOM 1847 O O . THR A 1 224 ? -16.773 -22.523 10.229 1.00 67.00 224 THR A O 1
ATOM 1850 N N . LEU A 1 225 ? -18.431 -22.746 8.718 1.00 76.75 225 LEU A N 1
ATOM 1851 C CA . LEU A 1 225 ? -18.659 -21.320 8.505 1.00 76.75 225 LEU A CA 1
ATOM 1852 C C . LEU A 1 225 ? -19.894 -20.898 9.312 1.00 76.75 225 LEU A C 1
ATOM 1854 O O . LEU A 1 225 ? -20.883 -21.634 9.296 1.00 76.75 225 LEU A O 1
ATOM 1858 N N . PRO A 1 226 ? -19.858 -19.757 10.021 1.00 80.75 226 PRO A N 1
ATOM 1859 C CA . PRO A 1 226 ? -21.021 -19.282 10.758 1.00 80.75 226 PRO A CA 1
ATOM 1860 C C . PRO A 1 226 ? -22.154 -18.892 9.800 1.00 80.75 226 PRO A C 1
ATOM 1862 O O . PRO A 1 226 ? -21.912 -18.409 8.692 1.00 80.75 226 PRO A O 1
ATOM 1865 N N . ALA A 1 227 ? -23.394 -19.093 10.244 1.00 80.12 227 ALA A N 1
ATOM 1866 C CA . ALA A 1 227 ? -24.582 -18.674 9.510 1.00 80.12 227 ALA A CA 1
ATOM 1867 C C . ALA A 1 227 ? -24.604 -17.149 9.316 1.00 80.12 227 ALA A C 1
ATOM 1869 O O . ALA A 1 227 ? -24.186 -16.385 10.189 1.00 80.12 227 ALA A O 1
ATOM 1870 N N . GLY A 1 228 ? -25.079 -16.705 8.152 1.00 80.31 228 GLY A N 1
ATOM 1871 C CA . GLY A 1 228 ? -25.153 -15.288 7.805 1.00 80.31 228 GLY A CA 1
ATOM 1872 C C . GLY A 1 228 ? -23.792 -14.636 7.549 1.00 80.31 228 GLY A C 1
ATOM 1873 O O . GLY A 1 228 ? -23.704 -13.411 7.571 1.00 80.31 228 GLY A O 1
ATOM 1874 N N . LEU A 1 229 ? -22.720 -15.407 7.332 1.00 86.38 229 LEU A N 1
ATOM 1875 C CA . LEU A 1 229 ? -21.402 -14.861 7.000 1.00 86.38 229 LEU A CA 1
ATOM 1876 C C . LEU A 1 229 ? -21.448 -14.144 5.647 1.00 86.38 229 LEU A C 1
ATOM 1878 O O . LEU A 1 229 ? -21.856 -14.743 4.650 1.00 86.38 229 LEU A O 1
ATOM 1882 N N . VAL A 1 230 ? -20.974 -12.898 5.598 1.00 88.69 230 VAL A N 1
ATOM 1883 C CA . VAL A 1 230 ? -20.882 -12.124 4.356 1.00 88.69 230 VAL A CA 1
ATOM 1884 C C . VAL A 1 230 ? -19.462 -12.170 3.820 1.00 88.69 230 VAL A C 1
ATOM 1886 O O . VAL A 1 230 ? -18.513 -11.759 4.491 1.00 88.69 230 VAL A O 1
ATOM 1889 N N . SER A 1 231 ? -19.316 -12.643 2.587 1.00 90.44 231 SER A N 1
ATOM 1890 C CA . SER A 1 231 ? -18.039 -12.699 1.887 1.00 90.44 231 SER A CA 1
ATOM 1891 C C . SER A 1 231 ? -18.030 -11.782 0.669 1.00 90.44 231 SER A C 1
ATOM 1893 O O . SER A 1 231 ? -19.054 -11.567 0.018 1.00 90.44 231 SER A O 1
ATOM 1895 N N . VAL A 1 232 ? -16.851 -11.251 0.353 1.00 93.06 232 VAL A N 1
ATOM 1896 C CA . VAL A 1 232 ? -16.559 -10.571 -0.911 1.00 93.06 232 VAL A CA 1
ATOM 1897 C C . VAL A 1 232 ? -15.373 -11.262 -1.564 1.00 93.06 232 VAL A C 1
ATOM 1899 O O . VAL A 1 232 ? -14.271 -11.256 -1.025 1.00 93.06 232 VAL A O 1
ATOM 1902 N N . ALA A 1 233 ? -15.595 -11.871 -2.723 1.00 92.81 233 ALA A N 1
ATOM 1903 C CA . ALA A 1 233 ? -14.551 -12.470 -3.541 1.00 92.81 233 ALA A CA 1
ATOM 1904 C C . ALA A 1 233 ? -14.075 -11.490 -4.614 1.00 92.81 233 ALA A C 1
ATOM 1906 O O . ALA A 1 233 ? -14.893 -10.819 -5.240 1.00 92.81 233 ALA A O 1
ATOM 1907 N N . VAL A 1 234 ? -12.762 -11.431 -4.828 1.00 93.44 234 VAL A N 1
ATOM 1908 C CA . VAL A 1 234 ? -12.103 -10.544 -5.787 1.00 93.44 234 VAL A CA 1
ATOM 1909 C C . VAL A 1 234 ? -11.346 -11.378 -6.819 1.00 93.44 234 VAL A C 1
ATOM 1911 O O . VAL A 1 234 ? -10.351 -12.025 -6.486 1.00 93.44 234 VAL A O 1
ATOM 1914 N N . ASP A 1 235 ? -11.794 -11.312 -8.071 1.00 91.31 235 ASP A N 1
ATOM 1915 C CA . ASP A 1 235 ? -11.050 -11.782 -9.245 1.00 91.31 235 ASP A CA 1
ATOM 1916 C C . ASP A 1 235 ? -10.288 -10.593 -9.839 1.00 91.31 235 ASP A C 1
ATOM 1918 O O . ASP A 1 235 ? -10.901 -9.629 -10.299 1.00 91.31 235 ASP A O 1
ATOM 1922 N N . LEU A 1 236 ? -8.955 -10.610 -9.768 1.00 90.75 236 LEU A N 1
ATOM 1923 C CA . LEU A 1 236 ? -8.133 -9.492 -10.227 1.00 90.75 236 LEU A CA 1
ATOM 1924 C C . LEU A 1 236 ? -7.887 -9.583 -11.729 1.00 90.75 236 LEU A C 1
ATOM 1926 O O . LEU A 1 236 ? -7.471 -10.617 -12.246 1.00 90.75 236 LEU A O 1
ATOM 1930 N N . ASP A 1 237 ? -7.975 -8.447 -12.417 1.00 86.62 237 ASP A N 1
ATOM 1931 C CA . ASP A 1 237 ? -7.728 -8.392 -13.852 1.00 86.62 237 ASP A CA 1
ATOM 1932 C C . ASP A 1 237 ? -6.671 -7.360 -14.268 1.00 86.62 237 ASP A C 1
ATOM 1934 O O . ASP A 1 237 ? -6.126 -6.581 -13.478 1.00 86.62 237 ASP A O 1
ATOM 1938 N N . THR A 1 238 ? -6.348 -7.393 -15.561 1.00 83.56 238 THR A N 1
ATOM 1939 C CA . THR A 1 238 ? -5.377 -6.494 -16.196 1.00 83.56 238 THR A CA 1
ATOM 1940 C C . THR A 1 238 ? -6.029 -5.344 -16.972 1.00 83.56 238 THR A C 1
ATOM 1942 O O . THR A 1 238 ? -5.305 -4.557 -17.584 1.00 83.56 238 THR A O 1
ATOM 1945 N N . ARG A 1 239 ? -7.366 -5.227 -16.968 1.00 77.81 239 ARG A N 1
ATOM 1946 C CA . ARG A 1 239 ? -8.118 -4.208 -17.726 1.00 77.81 239 ARG A CA 1
ATOM 1947 C C . ARG A 1 239 ? -8.507 -3.018 -16.851 1.00 77.81 239 ARG A C 1
ATOM 1949 O O . ARG A 1 239 ? -8.394 -1.880 -17.301 1.00 77.81 239 ARG A O 1
ATOM 1956 N N . GLY A 1 240 ? -8.898 -3.274 -15.610 1.00 81.19 240 GLY A N 1
ATOM 1957 C CA . GLY A 1 240 ? -9.252 -2.283 -14.602 1.00 81.19 240 GLY A CA 1
ATOM 1958 C C . GLY A 1 240 ? -8.598 -2.660 -13.286 1.00 81.19 240 GLY A C 1
ATOM 1959 O O . GLY A 1 240 ? -7.382 -2.507 -13.138 1.00 81.19 240 GLY A O 1
ATOM 1960 N N . VAL A 1 241 ? -9.395 -3.123 -12.328 1.00 86.25 241 VAL A N 1
ATOM 1961 C CA . VAL A 1 241 ? -8.916 -3.745 -11.086 1.00 86.25 241 VAL A CA 1
ATOM 1962 C C . VAL A 1 241 ? -9.328 -5.207 -11.046 1.00 86.25 241 VAL A C 1
ATOM 1964 O O . VAL A 1 241 ? -8.486 -6.063 -10.776 1.00 86.25 241 VAL A O 1
ATOM 1967 N N . GLY A 1 242 ? -10.604 -5.478 -11.306 1.00 88.94 242 GLY A N 1
ATOM 1968 C CA . GLY A 1 242 ? -11.147 -6.816 -11.204 1.00 88.94 242 GLY A CA 1
ATOM 1969 C C . GLY A 1 242 ? -12.653 -6.834 -11.001 1.00 88.94 242 GLY A C 1
ATOM 1970 O O . GLY A 1 242 ? -13.329 -5.805 -11.060 1.00 88.94 242 GLY A O 1
ATOM 1971 N N . PHE A 1 243 ? -13.170 -8.023 -10.734 1.00 89.75 243 PHE A N 1
ATOM 1972 C CA . PHE A 1 243 ? -14.575 -8.263 -10.471 1.00 89.75 243 PHE A CA 1
ATOM 1973 C C . PHE A 1 243 ? -14.775 -8.662 -9.012 1.00 89.75 243 PHE A C 1
ATOM 1975 O O . PHE A 1 243 ? -14.064 -9.521 -8.489 1.00 89.75 243 PHE A O 1
ATOM 1982 N N . LEU A 1 244 ? -15.732 -8.020 -8.349 1.00 91.06 244 LEU A N 1
ATOM 1983 C CA . LEU A 1 244 ? -16.083 -8.290 -6.965 1.00 91.06 244 LEU A CA 1
ATOM 1984 C C . LEU A 1 244 ? -17.432 -8.987 -6.916 1.00 91.06 244 LEU A C 1
ATOM 1986 O O . LEU A 1 244 ? -18.392 -8.533 -7.534 1.00 91.06 244 LEU A O 1
ATOM 1990 N N . THR A 1 245 ? -17.507 -10.074 -6.159 1.00 89.50 245 THR A N 1
ATOM 1991 C CA . THR A 1 245 ? -18.750 -10.811 -5.933 1.00 89.50 245 THR A CA 1
ATOM 1992 C C . THR A 1 245 ? -19.011 -10.925 -4.445 1.00 89.50 245 THR A C 1
ATOM 1994 O O . THR A 1 245 ? -18.205 -11.487 -3.709 1.00 89.50 245 THR A O 1
ATOM 1997 N N . ARG A 1 246 ? -20.144 -10.383 -4.011 1.00 88.69 246 ARG A N 1
ATOM 1998 C CA . ARG A 1 246 ? -20.630 -10.413 -2.638 1.00 88.69 246 ARG A CA 1
ATOM 1999 C C . ARG A 1 246 ? -21.641 -11.539 -2.470 1.00 88.69 246 ARG A C 1
ATOM 2001 O O . ARG A 1 246 ? -22.565 -11.666 -3.277 1.00 88.69 246 ARG A O 1
ATOM 2008 N N . ALA A 1 247 ? -21.498 -12.311 -1.402 1.00 86.44 247 ALA A N 1
ATOM 2009 C CA . ALA A 1 247 ? -22.386 -13.422 -1.092 1.00 86.44 247 ALA A CA 1
ATOM 2010 C C . ALA A 1 247 ? -22.645 -13.552 0.413 1.00 86.44 247 ALA A C 1
ATOM 2012 O O . ALA A 1 247 ? -21.823 -13.131 1.227 1.00 86.44 247 ALA A O 1
ATOM 2013 N N . VAL A 1 248 ? -23.775 -14.163 0.772 1.00 84.94 248 VAL A N 1
ATOM 2014 C CA . VAL A 1 248 ? -24.078 -14.599 2.145 1.00 84.94 248 VAL A CA 1
ATOM 2015 C C . VAL A 1 248 ? -24.089 -16.122 2.193 1.00 84.94 248 VAL A C 1
ATOM 2017 O O . VAL A 1 248 ? -24.608 -16.778 1.286 1.00 84.94 248 VAL A O 1
ATOM 2020 N N . ILE A 1 249 ? -23.516 -16.680 3.257 1.00 80.38 249 ILE A N 1
ATOM 2021 C CA . ILE A 1 249 ? -23.380 -18.121 3.476 1.00 80.38 249 ILE A CA 1
ATOM 2022 C C . ILE A 1 249 ? -24.279 -18.562 4.636 1.00 80.38 249 ILE A C 1
ATOM 2024 O O . ILE A 1 249 ? -24.331 -17.899 5.671 1.00 80.38 249 ILE A O 1
ATOM 2028 N N . GLY A 1 250 ? -24.947 -19.709 4.482 1.00 68.69 250 GLY A N 1
ATOM 2029 C CA . GLY A 1 250 ? -25.568 -20.424 5.603 1.00 68.69 250 GLY A CA 1
ATOM 2030 C C . GLY A 1 250 ? -26.855 -19.806 6.154 1.00 68.69 250 GLY A C 1
ATOM 2031 O O . GLY A 1 250 ? -27.082 -19.879 7.357 1.00 68.69 250 GLY A O 1
ATOM 2032 N N . VAL A 1 251 ? -27.687 -19.189 5.313 1.00 66.25 251 VAL A N 1
ATOM 2033 C CA . VAL A 1 251 ? -29.034 -18.745 5.723 1.00 66.25 251 VAL A CA 1
ATOM 2034 C C . VAL A 1 251 ? -30.027 -19.911 5.552 1.00 66.25 251 VAL A C 1
ATOM 2036 O O . VAL A 1 251 ? -29.967 -20.584 4.519 1.00 66.25 251 VAL A O 1
ATOM 2039 N N . PRO A 1 252 ? -30.937 -20.166 6.512 1.00 55.09 252 PRO A N 1
ATOM 2040 C CA . PRO A 1 252 ? -31.872 -21.298 6.472 1.00 55.09 252 PRO A CA 1
ATOM 2041 C C . PRO A 1 252 ? -32.752 -21.355 5.213 1.00 55.09 252 PRO A C 1
ATOM 2043 O O . PRO A 1 252 ? -32.901 -22.421 4.624 1.00 55.09 252 PRO A O 1
ATOM 2046 N N . GLU A 1 253 ? -33.240 -20.210 4.722 1.00 53.88 253 GLU A N 1
ATOM 2047 C CA . GLU A 1 253 ? -34.074 -20.119 3.504 1.00 53.88 253 GLU A CA 1
ATOM 2048 C C . GLU A 1 253 ? -33.317 -20.474 2.206 1.00 53.88 253 GLU A C 1
ATOM 2050 O O . GLU A 1 253 ? -33.907 -20.601 1.137 1.00 53.88 253 GLU A O 1
ATOM 2055 N N . ILE A 1 254 ? -31.990 -20.609 2.276 1.00 53.22 254 ILE A N 1
ATOM 2056 C CA . ILE A 1 254 ? -31.079 -20.729 1.128 1.00 53.22 254 ILE A CA 1
ATOM 2057 C C . ILE A 1 254 ? -30.612 -22.186 0.943 1.00 53.22 254 ILE A C 1
ATOM 2059 O O . ILE A 1 254 ? -29.902 -22.493 -0.017 1.00 53.22 254 ILE A O 1
ATOM 2063 N N . GLN A 1 255 ? -31.068 -23.113 1.797 1.00 48.47 255 GLN A N 1
ATOM 2064 C CA . GLN A 1 255 ? -30.748 -24.548 1.728 1.00 48.47 255 GLN A CA 1
ATOM 2065 C C . GLN A 1 255 ? -31.194 -25.237 0.421 1.00 48.47 255 GLN A C 1
ATOM 2067 O O . GLN A 1 255 ? -30.703 -26.320 0.118 1.00 48.47 255 GLN A O 1
ATOM 2072 N N . GLN A 1 256 ? -32.050 -24.599 -0.387 1.00 45.97 256 GLN A N 1
ATOM 2073 C CA . GLN A 1 256 ? -32.443 -25.075 -1.723 1.00 45.97 256 GLN A CA 1
ATOM 2074 C C . GLN A 1 256 ? -31.545 -24.566 -2.870 1.00 45.97 256 GLN A C 1
ATOM 2076 O O . GLN A 1 256 ? -31.714 -24.977 -4.015 1.00 45.97 256 GLN A O 1
ATOM 2081 N N . THR A 1 257 ? -30.579 -23.681 -2.602 1.00 50.75 257 THR A N 1
ATOM 2082 C CA . THR A 1 257 ? -29.621 -23.209 -3.619 1.00 50.75 257 THR A CA 1
ATOM 2083 C C . THR A 1 257 ? -28.330 -24.027 -3.582 1.00 50.75 257 THR A C 1
ATOM 2085 O O . THR A 1 257 ? -27.878 -24.451 -2.516 1.00 50.75 257 THR A O 1
ATOM 2088 N N . HIS A 1 258 ? -27.714 -24.249 -4.750 1.00 51.88 258 HIS A N 1
ATOM 2089 C CA . HIS A 1 258 ? -26.445 -24.973 -4.865 1.00 51.88 258 HIS A CA 1
ATOM 2090 C C . HIS A 1 258 ? -25.412 -24.450 -3.847 1.00 51.88 258 HIS A C 1
ATOM 2092 O O . HIS A 1 258 ? -25.038 -23.279 -3.861 1.00 51.88 258 HIS A O 1
ATOM 2098 N N . HIS A 1 259 ? -24.944 -25.345 -2.972 1.00 59.28 259 HIS A N 1
ATOM 2099 C CA . HIS A 1 259 ? -23.887 -25.120 -1.976 1.00 59.28 259 HIS A CA 1
ATOM 2100 C C . HIS A 1 259 ? -24.212 -24.191 -0.786 1.00 59.28 259 HIS A C 1
ATOM 2102 O O . HIS A 1 259 ? -23.298 -23.871 -0.027 1.00 59.28 259 HIS A O 1
ATOM 2108 N N . GLY A 1 260 ? -25.472 -23.788 -0.564 1.00 68.00 260 GLY A N 1
ATOM 2109 C CA . GLY A 1 260 ? -25.853 -22.994 0.620 1.00 68.00 260 GLY A CA 1
ATOM 2110 C C . GLY A 1 260 ? -25.295 -21.562 0.628 1.00 68.00 260 GLY A C 1
ATOM 2111 O O . GLY A 1 260 ? -25.043 -20.988 1.694 1.00 68.00 260 GLY A O 1
ATOM 2112 N N . VAL A 1 261 ? -25.075 -20.998 -0.565 1.00 74.56 261 VAL A N 1
ATOM 2113 C CA . VAL A 1 261 ? -24.537 -19.651 -0.793 1.00 74.56 261 VAL A CA 1
ATOM 2114 C C . VAL A 1 261 ? -25.510 -18.856 -1.658 1.00 74.56 261 VAL A C 1
ATOM 2116 O O . VAL A 1 261 ? -25.857 -19.280 -2.758 1.00 74.56 261 VAL A O 1
ATOM 2119 N N . ARG A 1 262 ? -25.884 -17.652 -1.215 1.00 78.62 262 ARG A N 1
ATOM 2120 C CA . ARG A 1 262 ? -26.655 -16.702 -2.029 1.00 78.62 262 ARG A CA 1
ATOM 2121 C C . ARG A 1 262 ? -25.776 -15.558 -2.484 1.00 78.62 262 ARG A C 1
ATOM 2123 O O . ARG A 1 262 ? -25.233 -14.815 -1.666 1.00 78.62 262 ARG A O 1
ATOM 2130 N N . LEU A 1 263 ? -25.682 -15.398 -3.799 1.00 78.75 263 LEU A N 1
ATOM 2131 C CA . LEU A 1 263 ? -25.069 -14.230 -4.416 1.00 78.75 263 LEU A CA 1
ATOM 2132 C C . LEU A 1 263 ? -25.969 -13.016 -4.184 1.00 78.75 263 LEU A C 1
ATOM 2134 O O . LEU A 1 263 ? -27.167 -13.062 -4.459 1.00 78.75 263 LEU A O 1
ATOM 2138 N N . LEU A 1 264 ? -25.385 -11.945 -3.658 1.00 77.31 264 LEU A N 1
ATOM 2139 C CA . LEU A 1 264 ? -26.084 -10.688 -3.409 1.00 77.31 264 LEU A CA 1
ATOM 2140 C C . LEU A 1 264 ? -25.840 -9.700 -4.540 1.00 77.31 264 LEU A C 1
ATOM 2142 O O . LEU A 1 264 ? -26.766 -9.079 -5.051 1.00 77.31 264 LEU A O 1
ATOM 2146 N N . GLN A 1 265 ? -24.571 -9.548 -4.917 1.00 81.75 265 GLN A N 1
ATOM 2147 C CA . GLN A 1 265 ? -24.158 -8.550 -5.886 1.00 81.75 265 GLN A CA 1
ATOM 2148 C C . GLN A 1 265 ? -22.852 -8.954 -6.552 1.00 81.75 265 GLN A C 1
ATOM 2150 O O . GLN A 1 265 ? -21.946 -9.489 -5.917 1.00 81.75 265 GLN A O 1
ATOM 2155 N N . SER A 1 266 ? -22.741 -8.612 -7.825 1.00 83.56 266 SER A N 1
ATOM 2156 C CA . SER A 1 266 ? -21.529 -8.744 -8.614 1.00 83.56 266 SER A CA 1
ATOM 2157 C C . SER A 1 266 ? -21.255 -7.411 -9.299 1.00 83.56 266 SER A C 1
ATOM 2159 O O . SER A 1 266 ? -22.154 -6.842 -9.918 1.00 83.56 266 SER A O 1
ATOM 2161 N N . ARG A 1 267 ? -20.036 -6.885 -9.166 1.00 83.00 267 ARG A N 1
ATOM 2162 C CA . ARG A 1 267 ? -19.660 -5.570 -9.693 1.00 83.00 267 ARG A CA 1
ATOM 2163 C C . ARG A 1 267 ? -18.247 -5.583 -10.258 1.00 83.00 267 ARG A C 1
ATOM 2165 O O . ARG A 1 267 ? -17.305 -6.029 -9.608 1.00 83.00 267 ARG A O 1
ATOM 2172 N N . TYR A 1 268 ? -18.099 -5.009 -11.447 1.00 86.50 268 TYR A N 1
ATOM 2173 C CA . TYR A 1 268 ? -16.792 -4.683 -11.998 1.00 86.50 268 TYR A CA 1
ATOM 2174 C C . TYR A 1 268 ? -16.250 -3.407 -11.358 1.00 86.50 268 TYR A C 1
ATOM 2176 O O . TYR A 1 268 ? -16.966 -2.412 -11.232 1.00 86.50 268 TYR A O 1
ATOM 2184 N N . VAL A 1 269 ? -14.984 -3.450 -10.958 1.00 85.81 269 VAL A N 1
ATOM 2185 C CA . VAL A 1 269 ? -14.290 -2.342 -10.315 1.00 85.81 269 VAL A CA 1
ATOM 2186 C C . VAL A 1 269 ? -13.094 -1.938 -11.166 1.00 85.81 269 VAL A C 1
ATOM 2188 O O . VAL A 1 269 ? -12.249 -2.756 -11.543 1.00 85.81 269 VAL A O 1
ATOM 2191 N N . ALA A 1 270 ? -13.001 -0.642 -11.435 1.00 86.62 270 ALA A N 1
ATOM 2192 C CA . ALA A 1 270 ? -11.933 -0.033 -12.203 1.00 86.62 270 ALA A CA 1
ATOM 2193 C C . ALA A 1 270 ? -11.366 1.217 -11.521 1.00 86.62 270 ALA A C 1
ATOM 2195 O O . ALA A 1 270 ? -11.963 1.796 -10.616 1.00 86.62 270 ALA A O 1
ATOM 2196 N N . VAL A 1 271 ? -10.181 1.631 -11.968 1.00 86.69 271 VAL A N 1
ATOM 2197 C CA . VAL A 1 271 ? -9.486 2.858 -11.555 1.00 86.69 271 VAL A CA 1
ATOM 2198 C C . VAL A 1 271 ? -9.039 3.576 -12.821 1.00 86.69 271 VAL A C 1
ATOM 2200 O O . VAL A 1 271 ? -8.491 2.930 -13.714 1.00 86.69 271 VAL A O 1
ATOM 2203 N N . GLY A 1 272 ? -9.255 4.891 -12.890 1.00 81.06 272 GLY A N 1
ATOM 2204 C CA . GLY A 1 272 ? -8.964 5.685 -14.084 1.00 81.06 272 GLY A CA 1
ATOM 2205 C C . GLY A 1 272 ? -9.912 5.399 -15.244 1.00 81.06 272 GLY A C 1
ATOM 2206 O O . GLY A 1 272 ? -9.499 5.475 -16.397 1.00 81.06 272 GLY A O 1
ATOM 2207 N N . GLN A 1 273 ? -11.146 4.997 -14.936 1.00 80.25 273 GLN A N 1
ATOM 2208 C CA . GLN A 1 273 ? -12.196 4.680 -15.901 1.00 80.25 273 GLN A CA 1
ATOM 2209 C C . GLN A 1 273 ? -13.535 5.215 -15.389 1.00 80.25 273 GLN A C 1
ATOM 2211 O O . GLN A 1 273 ? -13.727 5.373 -14.179 1.00 80.25 273 GLN A O 1
ATOM 2216 N N . VAL A 1 274 ? -14.448 5.488 -16.319 1.00 74.50 274 VAL A N 1
ATOM 2217 C CA . VAL A 1 274 ? -15.841 5.821 -16.013 1.00 74.50 274 VAL A CA 1
ATOM 2218 C C . VAL A 1 274 ? -16.561 4.549 -15.579 1.00 74.50 274 VAL A C 1
ATOM 2220 O O . VAL A 1 274 ? -16.533 3.548 -16.294 1.00 74.50 274 VAL A O 1
ATOM 2223 N N . GLU A 1 275 ? -17.205 4.589 -14.418 1.00 67.06 275 GLU A N 1
ATOM 2224 C CA . GLU A 1 275 ? -18.089 3.527 -13.955 1.00 67.06 275 GLU A CA 1
ATOM 2225 C C . GLU A 1 275 ? -19.542 3.954 -14.104 1.00 67.06 275 GLU A C 1
ATOM 2227 O O . GLU A 1 275 ? -19.939 5.016 -13.628 1.00 67.06 275 GLU A O 1
ATOM 2232 N N . ALA A 1 276 ? -20.344 3.100 -14.734 1.00 63.00 276 ALA A N 1
ATOM 2233 C CA . ALA A 1 276 ? -21.788 3.249 -14.712 1.00 63.00 276 ALA A CA 1
ATOM 2234 C C . ALA A 1 276 ? -22.306 2.895 -13.309 1.00 63.00 276 ALA A C 1
ATOM 2236 O O . ALA A 1 276 ? -22.056 1.794 -12.806 1.00 63.00 276 ALA A O 1
ATOM 2237 N N . ARG A 1 277 ? -23.014 3.823 -12.662 1.00 60.22 277 ARG A N 1
ATOM 2238 C CA . ARG A 1 277 ? -23.782 3.538 -11.447 1.00 60.22 277 ARG A CA 1
ATOM 2239 C C . ARG A 1 277 ? -25.101 2.862 -11.810 1.00 60.22 277 ARG A C 1
ATOM 2241 O O . ARG A 1 277 ? -25.628 3.033 -12.905 1.00 60.22 277 ARG A O 1
ATOM 2248 N N . ALA A 1 278 ? -25.669 2.138 -10.846 1.00 55.34 278 ALA A N 1
ATOM 2249 C CA . ALA A 1 278 ? -27.012 1.570 -10.973 1.00 55.34 278 ALA A CA 1
ATOM 2250 C C . ALA A 1 278 ? -28.094 2.650 -11.190 1.00 55.34 278 ALA A C 1
ATOM 2252 O O . ALA A 1 278 ? -29.127 2.356 -11.775 1.00 55.34 278 ALA A O 1
ATOM 2253 N N . SER A 1 279 ? -27.829 3.895 -10.772 1.00 56.94 279 SER A N 1
ATOM 2254 C CA . SER A 1 279 ? -28.670 5.071 -11.031 1.00 56.94 279 SER A CA 1
ATOM 2255 C C . SER A 1 279 ? -28.617 5.579 -12.480 1.00 56.94 279 SER A C 1
ATOM 2257 O O . SER A 1 279 ? -29.314 6.531 -12.804 1.00 56.94 279 SER A O 1
ATOM 2259 N N . GLY A 1 280 ? -27.780 4.996 -13.347 1.00 57.66 280 GLY A N 1
ATOM 2260 C CA . GLY A 1 280 ? -27.549 5.469 -14.718 1.00 57.66 280 GLY A CA 1
ATOM 2261 C C . GLY A 1 280 ? -26.489 6.571 -14.836 1.00 57.66 280 GLY A C 1
ATOM 2262 O O . GLY A 1 280 ? -26.051 6.881 -15.941 1.00 57.66 280 GLY A O 1
ATOM 2263 N N . GLU A 1 281 ? -26.014 7.125 -13.718 1.00 56.16 281 GLU A N 1
ATOM 2264 C CA . GLU A 1 281 ? -24.975 8.157 -13.714 1.00 56.16 281 GLU A CA 1
ATOM 2265 C C . GLU A 1 281 ? -23.573 7.566 -13.908 1.00 56.16 281 GLU A C 1
ATOM 2267 O O . GLU A 1 281 ? -23.183 6.583 -13.273 1.00 56.16 281 GLU A O 1
ATOM 2272 N N . ALA A 1 282 ? -22.791 8.195 -14.779 1.00 65.00 282 ALA A N 1
ATOM 2273 C CA . ALA A 1 282 ? -21.398 7.864 -15.028 1.00 65.00 282 ALA A CA 1
ATOM 2274 C C . ALA A 1 282 ? -20.488 8.611 -14.038 1.00 65.00 282 ALA A C 1
ATOM 2276 O O . ALA A 1 282 ? -20.383 9.833 -14.091 1.00 65.00 282 ALA A O 1
ATOM 2277 N N . GLU A 1 283 ? -19.788 7.888 -13.162 1.00 69.44 283 GLU A N 1
ATOM 2278 C CA . GLU A 1 283 ? -18.828 8.481 -12.227 1.00 69.44 283 GLU A CA 1
ATOM 2279 C C . GLU A 1 283 ? -17.395 8.104 -12.611 1.00 69.44 283 GLU A C 1
ATOM 2281 O O . GLU A 1 283 ? -17.052 6.934 -12.798 1.00 69.44 283 GLU A O 1
ATOM 2286 N N . TRP A 1 284 ? -16.524 9.105 -12.716 1.00 73.12 284 TRP A N 1
ATOM 2287 C CA . TRP A 1 284 ? -15.106 8.873 -12.955 1.00 73.12 284 TRP A CA 1
ATOM 2288 C C . TRP A 1 284 ? -14.436 8.282 -11.715 1.00 73.12 284 TRP A C 1
ATOM 2290 O O . TRP A 1 284 ? -14.355 8.930 -10.671 1.00 73.12 284 TRP A O 1
ATOM 2300 N N . SER A 1 285 ? -13.863 7.082 -11.837 1.00 77.44 285 SER A N 1
ATOM 2301 C CA . SER A 1 285 ? -13.033 6.543 -10.766 1.00 77.44 285 SER A CA 1
ATOM 2302 C C . SER A 1 285 ? -11.645 7.190 -10.787 1.00 77.44 285 SER A C 1
ATOM 2304 O O . SER A 1 285 ? -10.877 6.952 -11.724 1.00 77.44 285 SER A O 1
ATOM 2306 N N . PRO A 1 286 ? -11.239 7.917 -9.735 1.00 80.12 286 PRO A N 1
ATOM 2307 C CA . PRO A 1 286 ? -9.975 8.643 -9.732 1.00 80.12 286 PRO A CA 1
ATOM 2308 C C . PRO A 1 286 ? -8.766 7.698 -9.736 1.00 80.12 286 PRO A C 1
ATOM 2310 O O . PRO A 1 286 ? -8.779 6.663 -9.075 1.00 80.12 286 PRO A O 1
ATOM 2313 N N . GLY A 1 287 ? -7.682 8.099 -10.412 1.00 84.69 287 GLY A N 1
ATOM 2314 C CA . GLY A 1 287 ? -6.391 7.390 -10.457 1.00 84.69 287 GLY A CA 1
ATOM 2315 C C . GLY A 1 287 ? -5.936 7.027 -11.879 1.00 84.69 287 GLY A C 1
ATOM 2316 O O . GLY A 1 287 ? -6.712 7.166 -12.819 1.00 84.69 287 GLY A O 1
ATOM 2317 N N . PRO A 1 288 ? -4.673 6.603 -12.071 1.00 88.31 288 PRO A N 1
ATOM 2318 C CA . PRO A 1 288 ? -4.171 6.186 -13.376 1.00 88.31 288 PRO A CA 1
ATOM 2319 C C . PRO A 1 288 ? -4.496 4.713 -13.665 1.00 88.31 288 PRO A C 1
ATOM 2321 O O . PRO A 1 288 ? -4.268 3.837 -12.826 1.00 88.31 288 PRO A O 1
ATOM 2324 N N . ASP A 1 289 ? -4.962 4.425 -14.879 1.00 88.50 289 ASP A N 1
ATOM 2325 C CA . ASP A 1 289 ? -5.164 3.055 -15.354 1.00 88.50 289 ASP A CA 1
ATOM 2326 C C . ASP A 1 289 ? -3.846 2.410 -15.854 1.00 88.50 289 ASP A C 1
ATOM 2328 O O . ASP A 1 289 ? -2.786 3.045 -15.962 1.00 88.50 289 ASP A O 1
ATOM 2332 N N . LEU A 1 290 ? -3.874 1.103 -16.152 1.00 88.88 290 LEU A N 1
ATOM 2333 C CA . LEU A 1 290 ? -2.682 0.392 -16.643 1.00 88.88 290 LEU A CA 1
ATOM 2334 C C . LEU A 1 290 ? -2.253 0.850 -18.041 1.00 88.88 290 LEU A C 1
ATOM 2336 O O . LEU A 1 290 ? -1.056 0.818 -18.347 1.00 88.88 290 LEU A O 1
ATOM 2340 N N . ALA A 1 291 ? -3.198 1.265 -18.886 1.00 87.75 291 ALA A N 1
ATOM 2341 C CA . ALA A 1 291 ? -2.927 1.691 -20.254 1.00 87.75 291 ALA A CA 1
ATOM 2342 C C . ALA A 1 291 ? -2.162 3.023 -20.286 1.00 87.75 291 ALA A C 1
ATOM 2344 O O . ALA A 1 291 ? -1.179 3.165 -21.024 1.00 87.75 291 ALA A O 1
ATOM 2345 N N . HIS A 1 292 ? -2.549 3.965 -19.430 1.00 89.44 292 HIS A N 1
ATOM 2346 C CA . HIS A 1 292 ? -1.898 5.246 -19.216 1.00 89.44 292 HIS A CA 1
ATOM 2347 C C . HIS A 1 292 ? -0.477 5.041 -18.683 1.00 89.44 292 HIS A C 1
ATOM 2349 O O . HIS A 1 292 ? 0.482 5.520 -19.291 1.00 89.44 292 HIS A O 1
ATOM 2355 N N . ILE A 1 293 ? -0.294 4.217 -17.645 1.00 91.31 293 ILE A N 1
ATOM 2356 C CA . ILE A 1 293 ? 1.047 3.875 -17.136 1.00 91.31 293 ILE A CA 1
ATOM 2357 C C . ILE A 1 293 ? 1.898 3.211 -18.233 1.00 91.31 293 ILE A C 1
ATOM 2359 O O . ILE A 1 293 ? 3.094 3.486 -18.372 1.00 91.31 293 ILE A O 1
ATOM 2363 N N . ALA A 1 294 ? 1.304 2.329 -19.042 1.00 89.81 294 ALA A N 1
ATOM 2364 C CA . ALA A 1 294 ? 2.000 1.664 -20.138 1.00 89.81 294 ALA A CA 1
ATOM 2365 C C . ALA A 1 294 ? 2.426 2.635 -21.252 1.00 89.81 294 ALA A C 1
ATOM 2367 O O . ALA A 1 294 ? 3.461 2.396 -21.881 1.00 89.81 294 ALA A O 1
ATOM 2368 N N . ARG A 1 295 ? 1.675 3.718 -21.490 1.00 91.81 295 ARG A N 1
ATOM 2369 C CA . ARG A 1 295 ? 2.034 4.798 -22.424 1.00 91.81 295 ARG A CA 1
ATOM 2370 C C . ARG A 1 295 ? 3.332 5.480 -21.993 1.00 91.81 295 ARG A C 1
ATOM 2372 O O . ARG A 1 295 ? 4.303 5.413 -22.742 1.00 91.81 295 ARG A O 1
ATOM 2379 N N . HIS A 1 296 ? 3.405 5.957 -20.752 1.00 93.44 296 HIS A N 1
ATOM 2380 C CA . HIS A 1 296 ? 4.616 6.580 -20.195 1.00 93.44 296 HIS A CA 1
ATOM 2381 C C . HIS A 1 296 ? 5.813 5.620 -20.159 1.00 93.44 296 HIS A C 1
ATOM 2383 O O . HIS A 1 296 ? 6.942 5.986 -20.479 1.00 93.44 296 HIS A O 1
ATOM 2389 N N . LYS A 1 297 ? 5.580 4.334 -19.858 1.00 92.12 297 LYS A N 1
ATOM 2390 C CA . LYS A 1 297 ? 6.629 3.298 -19.933 1.00 92.12 297 LYS A CA 1
ATOM 2391 C C . LYS A 1 297 ? 7.149 3.058 -21.358 1.00 92.12 297 LYS A C 1
ATOM 2393 O O . LYS A 1 297 ? 8.293 2.627 -21.513 1.00 92.12 297 LYS A O 1
ATOM 2398 N N . ARG A 1 298 ? 6.328 3.259 -22.396 1.00 92.00 298 ARG A N 1
ATOM 2399 C CA . ARG A 1 298 ? 6.770 3.197 -23.802 1.00 92.00 298 ARG A CA 1
ATOM 2400 C C . ARG A 1 298 ? 7.557 4.446 -24.176 1.00 92.00 298 ARG A C 1
ATOM 2402 O O . ARG A 1 298 ? 8.613 4.322 -24.786 1.00 92.00 298 ARG A O 1
ATOM 2409 N N . GLU A 1 299 ? 7.088 5.607 -23.744 1.00 93.75 299 GLU A N 1
ATOM 2410 C CA . GLU A 1 299 ? 7.744 6.890 -23.976 1.00 93.75 299 GLU A CA 1
ATOM 2411 C C . GLU A 1 299 ? 9.156 6.934 -23.384 1.00 93.75 299 GLU A C 1
ATOM 2413 O O . GLU A 1 299 ? 10.120 7.129 -24.120 1.00 93.75 299 GLU A O 1
ATOM 2418 N N . ILE A 1 300 ? 9.320 6.609 -22.095 1.00 93.31 300 ILE A N 1
ATOM 2419 C CA . ILE A 1 300 ? 10.651 6.592 -21.466 1.00 93.31 300 ILE A CA 1
ATOM 2420 C C . ILE A 1 300 ? 11.601 5.596 -22.142 1.00 93.31 300 ILE A C 1
ATOM 2422 O O . ILE A 1 300 ? 12.811 5.808 -22.172 1.00 93.31 300 ILE A O 1
ATOM 2426 N N . ARG A 1 301 ? 11.070 4.499 -22.702 1.00 91.00 301 ARG A N 1
ATOM 2427 C CA . ARG A 1 301 ? 11.869 3.530 -23.458 1.00 91.00 301 ARG A CA 1
ATOM 2428 C C . ARG A 1 301 ? 12.355 4.131 -24.773 1.00 91.00 301 ARG A C 1
ATOM 2430 O O . ARG A 1 301 ? 13.537 3.987 -25.060 1.00 91.00 301 ARG A O 1
ATOM 2437 N N . ARG A 1 302 ? 11.482 4.809 -25.525 1.00 93.62 302 ARG A N 1
ATOM 2438 C CA . ARG A 1 302 ? 11.846 5.509 -26.766 1.00 93.62 302 ARG A CA 1
ATOM 2439 C C . ARG A 1 302 ? 12.917 6.565 -26.494 1.00 93.62 302 ARG A C 1
ATOM 2441 O O . ARG A 1 302 ? 13.949 6.563 -27.150 1.00 93.62 302 ARG A O 1
ATOM 2448 N N . LEU A 1 303 ? 12.719 7.399 -25.475 1.00 92.38 303 LEU A N 1
ATOM 2449 C CA . LEU A 1 303 ? 13.680 8.440 -25.101 1.00 92.38 303 LEU A CA 1
ATOM 2450 C C . LEU A 1 303 ? 15.041 7.861 -24.682 1.00 92.38 303 LEU A C 1
ATOM 2452 O O . LEU A 1 303 ? 16.091 8.381 -25.047 1.00 92.38 303 LEU A O 1
ATOM 2456 N N . ARG A 1 304 ? 15.045 6.742 -23.946 1.00 92.31 304 ARG A N 1
ATOM 2457 C CA . ARG A 1 304 ? 16.283 6.033 -23.587 1.00 92.31 304 ARG A CA 1
ATOM 2458 C C . ARG A 1 304 ? 16.965 5.382 -24.790 1.00 92.31 304 ARG A C 1
ATOM 2460 O O . ARG A 1 304 ? 18.185 5.361 -24.816 1.00 92.31 304 ARG A O 1
ATOM 2467 N N . GLN A 1 305 ? 16.207 4.878 -25.764 1.00 90.12 305 GLN A N 1
ATOM 2468 C CA . GLN A 1 305 ? 16.767 4.352 -27.012 1.00 90.12 305 GLN A CA 1
ATOM 2469 C C . GLN A 1 305 ? 17.455 5.453 -27.823 1.00 90.12 305 GLN A C 1
ATOM 2471 O O . GLN A 1 305 ? 18.573 5.237 -28.272 1.00 90.12 305 GLN A O 1
ATOM 2476 N N . LEU A 1 306 ? 16.832 6.632 -27.939 1.00 91.19 306 LEU A N 1
ATOM 2477 C CA . LEU A 1 306 ? 17.419 7.788 -28.629 1.00 91.19 306 LEU A CA 1
ATOM 2478 C C . LEU A 1 306 ? 18.720 8.271 -27.971 1.00 91.19 306 LEU A C 1
ATOM 2480 O O . LEU A 1 306 ? 19.637 8.682 -28.666 1.00 91.19 306 LEU A O 1
ATOM 2484 N N . ARG A 1 307 ? 18.825 8.179 -26.638 1.00 87.06 307 ARG A N 1
ATOM 2485 C CA . ARG A 1 307 ? 20.049 8.529 -25.895 1.00 87.06 307 ARG A CA 1
ATOM 2486 C C . ARG A 1 307 ? 21.187 7.506 -26.056 1.00 87.06 307 ARG A C 1
ATOM 2488 O O . ARG A 1 307 ? 22.329 7.829 -25.756 1.00 87.06 307 ARG A O 1
ATOM 2495 N N . GLY A 1 308 ? 20.898 6.279 -26.490 1.00 88.81 308 GLY A N 1
ATOM 2496 C CA . GLY A 1 308 ? 21.901 5.224 -26.648 1.00 88.81 308 GLY A CA 1
ATOM 2497 C C . GLY A 1 308 ? 22.156 4.387 -25.386 1.00 88.81 308 GLY A C 1
ATOM 2498 O O . GLY A 1 308 ? 21.288 4.222 -24.523 1.00 88.81 308 GLY A O 1
ATOM 2499 N N . LYS A 1 309 ? 23.341 3.765 -25.310 1.00 88.94 309 LYS A N 1
ATOM 2500 C CA . LYS A 1 309 ? 23.687 2.820 -24.235 1.00 88.94 309 LYS A CA 1
ATOM 2501 C C . LYS A 1 309 ? 23.824 3.549 -22.887 1.00 88.94 309 LYS A C 1
ATOM 2503 O O . LYS A 1 309 ? 24.403 4.629 -22.838 1.00 88.94 309 LYS A O 1
ATOM 2508 N N . PRO A 1 310 ? 23.321 2.970 -21.782 1.00 86.31 310 PRO A N 1
ATOM 2509 C CA . PRO A 1 310 ? 23.476 3.569 -20.462 1.00 86.31 310 PRO A CA 1
ATOM 2510 C C . PRO A 1 310 ? 24.952 3.592 -20.043 1.00 86.31 310 PRO A C 1
ATOM 2512 O O . PRO A 1 310 ? 25.618 2.557 -20.067 1.00 86.31 310 PRO A O 1
ATOM 2515 N N . VAL A 1 311 ? 25.433 4.759 -19.617 1.00 87.31 311 VAL A N 1
ATOM 2516 C CA . VAL A 1 311 ? 26.777 4.955 -19.057 1.00 87.31 311 VAL A CA 1
ATOM 2517 C C . VAL A 1 311 ? 26.738 4.718 -17.544 1.00 87.31 311 VAL A C 1
ATOM 2519 O O . VAL A 1 311 ? 25.781 5.096 -16.862 1.00 87.31 311 VAL A O 1
ATOM 2522 N N . LYS A 1 312 ? 27.764 4.056 -16.996 1.00 84.56 312 LYS A N 1
ATOM 2523 C CA . LYS A 1 312 ? 27.857 3.768 -15.556 1.00 84.56 312 LYS A CA 1
ATOM 2524 C C . LYS A 1 312 ? 27.872 5.079 -14.760 1.00 84.56 312 LYS A C 1
ATOM 2526 O O . LYS A 1 312 ? 28.676 5.955 -15.031 1.00 84.56 312 LYS A O 1
ATOM 2531 N N . GLY A 1 313 ? 27.001 5.188 -13.757 1.00 79.81 313 GLY A N 1
ATOM 2532 C CA . GLY A 1 313 ? 26.880 6.381 -12.907 1.00 79.81 313 GLY A CA 1
ATOM 2533 C C . GLY A 1 313 ? 25.852 7.401 -13.403 1.00 79.81 313 GLY A C 1
ATOM 2534 O O . GLY A 1 313 ? 25.280 8.126 -12.589 1.00 79.81 313 GLY A O 1
ATOM 2535 N N . GLU A 1 314 ? 25.510 7.393 -14.692 1.00 81.25 314 GLU A N 1
ATOM 2536 C CA . GLU A 1 314 ? 24.515 8.312 -15.234 1.00 81.25 314 GLU A CA 1
ATOM 2537 C C . GLU A 1 314 ? 23.081 7.845 -14.984 1.00 81.25 314 GLU A C 1
ATOM 2539 O O . GLU A 1 314 ? 22.722 6.672 -15.130 1.00 81.25 314 GLU A O 1
ATOM 2544 N N . ARG A 1 315 ? 22.207 8.803 -14.663 1.00 81.31 315 ARG A N 1
ATOM 2545 C CA . ARG A 1 315 ? 20.770 8.558 -14.542 1.00 81.31 315 ARG A CA 1
ATOM 2546 C C . ARG A 1 315 ? 20.026 9.202 -15.704 1.00 81.31 315 ARG A C 1
ATOM 2548 O O . ARG A 1 315 ? 20.184 10.383 -15.995 1.00 81.31 315 ARG A O 1
ATOM 2555 N N . SER A 1 316 ? 19.152 8.429 -16.341 1.00 83.62 316 SER A N 1
ATOM 2556 C CA . SER A 1 316 ? 18.409 8.862 -17.524 1.00 83.62 316 SER A CA 1
ATOM 2557 C C . SER A 1 316 ? 16.922 9.026 -17.220 1.00 83.62 316 SER A C 1
ATOM 2559 O O . SER A 1 316 ? 16.267 8.089 -16.744 1.00 83.62 316 SER A O 1
ATOM 2561 N N . HIS A 1 317 ? 16.397 10.216 -17.535 1.00 87.25 317 HIS A N 1
ATOM 2562 C CA . HIS A 1 317 ? 14.982 10.574 -17.399 1.00 87.25 317 HIS A CA 1
ATOM 2563 C C . HIS A 1 317 ? 14.438 10.340 -15.977 1.00 87.25 317 HIS A C 1
ATOM 2565 O O . HIS A 1 317 ? 13.368 9.764 -15.790 1.00 87.25 317 HIS A O 1
ATOM 2571 N N . VAL A 1 318 ? 15.192 10.780 -14.958 1.00 84.81 318 VAL A N 1
ATOM 2572 C CA . VAL A 1 318 ? 14.895 10.547 -13.528 1.00 84.81 318 VAL A CA 1
ATOM 2573 C C . VAL A 1 318 ? 13.500 11.030 -13.140 1.00 84.81 318 VAL A C 1
ATOM 2575 O O . VAL A 1 318 ? 12.770 10.305 -12.469 1.00 84.81 318 VAL A O 1
ATOM 2578 N N . ARG A 1 319 ? 13.110 12.230 -13.589 1.00 85.88 319 ARG A N 1
ATOM 2579 C CA . ARG A 1 319 ? 11.792 12.809 -13.284 1.00 85.88 319 ARG A CA 1
ATOM 2580 C C . ARG A 1 319 ? 10.655 11.967 -13.869 1.00 85.88 319 ARG A C 1
ATOM 2582 O O . ARG A 1 319 ? 9.721 11.634 -13.147 1.00 85.88 319 ARG A O 1
ATOM 2589 N N . LEU A 1 320 ? 10.773 11.562 -15.137 1.00 90.19 320 LEU A N 1
ATOM 2590 C CA . LEU A 1 320 ? 9.773 10.722 -15.805 1.00 90.19 320 LEU A CA 1
ATOM 2591 C C . LEU A 1 320 ? 9.694 9.323 -15.178 1.00 90.19 320 LEU A C 1
ATOM 2593 O O . LEU A 1 320 ? 8.602 8.809 -14.956 1.00 90.19 320 LEU A O 1
ATOM 2597 N N . GLN A 1 321 ? 10.834 8.722 -14.826 1.00 90.88 321 GLN A N 1
ATOM 2598 C CA . GLN A 1 321 ? 10.863 7.444 -14.111 1.00 90.88 321 GLN A CA 1
ATOM 2599 C C . GLN A 1 321 ? 10.145 7.552 -12.758 1.00 90.88 321 GLN A C 1
ATOM 2601 O O . GLN A 1 321 ? 9.254 6.754 -12.479 1.00 90.88 321 GLN A O 1
ATOM 2606 N N . ALA A 1 322 ? 10.467 8.575 -11.960 1.00 89.25 322 ALA A N 1
ATOM 2607 C CA . ALA A 1 322 ? 9.815 8.813 -10.675 1.00 89.25 322 ALA A CA 1
ATOM 2608 C C . ALA A 1 322 ? 8.305 9.061 -10.827 1.00 89.25 322 ALA A C 1
ATOM 2610 O O . ALA A 1 322 ? 7.520 8.592 -10.005 1.00 89.25 322 ALA A O 1
ATOM 2611 N N . HIS A 1 323 ? 7.881 9.760 -11.883 1.00 92.44 323 HIS A N 1
ATOM 2612 C CA . HIS A 1 323 ? 6.467 9.949 -12.201 1.00 92.44 323 HIS A CA 1
ATOM 2613 C C . HIS A 1 323 ? 5.762 8.618 -12.514 1.00 92.44 323 HIS A C 1
ATOM 2615 O O . HIS A 1 323 ? 4.708 8.339 -11.945 1.00 92.44 323 HIS A O 1
ATOM 2621 N N . ILE A 1 324 ? 6.367 7.757 -13.341 1.00 92.44 324 ILE A N 1
ATOM 2622 C CA . ILE A 1 324 ? 5.852 6.410 -13.647 1.00 92.44 324 ILE A CA 1
ATOM 2623 C C . ILE A 1 324 ? 5.715 5.563 -12.381 1.00 92.44 324 ILE A C 1
ATOM 2625 O O . ILE A 1 324 ? 4.704 4.881 -12.204 1.00 92.44 324 ILE A O 1
ATOM 2629 N N . ASP A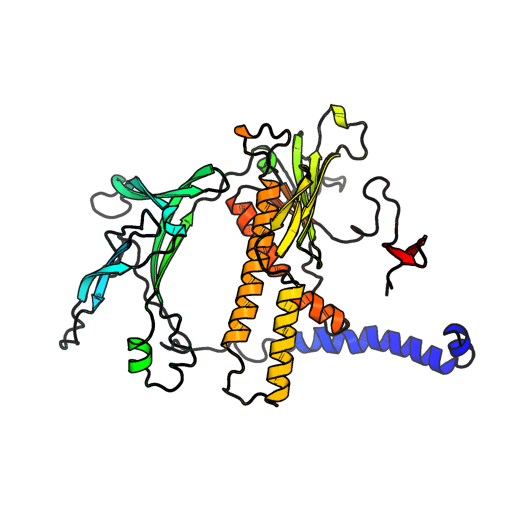 1 325 ? 6.718 5.604 -11.506 1.00 91.69 325 ASP A N 1
ATOM 2630 C CA . ASP A 1 325 ? 6.720 4.826 -10.270 1.00 91.69 325 ASP A CA 1
ATOM 2631 C C . ASP A 1 325 ? 5.619 5.314 -9.314 1.00 91.69 325 ASP A C 1
ATOM 2633 O O . ASP A 1 325 ? 4.861 4.494 -8.792 1.00 91.69 325 ASP A O 1
ATOM 2637 N N . ARG A 1 326 ? 5.445 6.638 -9.178 1.00 93.38 326 ARG A N 1
ATOM 2638 C CA . ARG A 1 326 ? 4.358 7.254 -8.395 1.00 93.38 326 ARG A CA 1
ATOM 2639 C C . ARG A 1 326 ? 2.975 6.948 -8.963 1.00 93.38 326 ARG A C 1
ATOM 2641 O O . ARG A 1 326 ? 2.071 6.666 -8.188 1.00 93.38 326 ARG A O 1
ATOM 2648 N N . MET A 1 327 ? 2.795 6.950 -10.287 1.00 93.44 327 MET A N 1
ATOM 2649 C CA . MET A 1 327 ? 1.528 6.520 -10.900 1.00 93.44 327 MET A CA 1
ATOM 2650 C C . MET A 1 327 ? 1.239 5.046 -10.612 1.00 93.44 327 MET A C 1
ATOM 2652 O O . MET A 1 327 ? 0.109 4.680 -10.297 1.00 93.44 327 MET A O 1
ATOM 2656 N N . GLY A 1 328 ? 2.261 4.190 -10.701 1.00 92.75 328 GLY A N 1
ATOM 2657 C CA . GLY A 1 328 ? 2.139 2.781 -10.340 1.00 92.75 328 GLY A CA 1
ATOM 2658 C C . GLY A 1 328 ? 1.718 2.592 -8.884 1.00 92.75 328 GLY A C 1
ATOM 2659 O O . GLY A 1 328 ? 0.877 1.735 -8.612 1.00 92.75 328 GLY A O 1
ATOM 2660 N N . GLU A 1 329 ? 2.282 3.399 -7.982 1.00 93.69 329 GLU A N 1
ATOM 2661 C CA . GLU A 1 329 ? 1.946 3.430 -6.560 1.00 93.69 329 GLU A CA 1
ATOM 2662 C C . GLU A 1 329 ? 0.523 3.919 -6.287 1.00 93.69 329 GLU A C 1
ATOM 2664 O O . GLU A 1 329 ? -0.240 3.234 -5.607 1.00 93.69 329 GLU A O 1
ATOM 2669 N N . ASP A 1 330 ? 0.145 5.056 -6.866 1.00 93.62 330 ASP A N 1
ATOM 2670 C CA . ASP A 1 330 ? -1.194 5.629 -6.738 1.00 93.62 330 ASP A CA 1
ATOM 2671 C C . ASP A 1 330 ? -2.269 4.650 -7.228 1.00 93.62 330 ASP A C 1
ATOM 2673 O O . ASP A 1 330 ? -3.263 4.422 -6.537 1.00 93.62 330 ASP A O 1
ATOM 2677 N N . ARG A 1 331 ? -2.029 3.979 -8.366 1.00 92.94 331 ARG A N 1
ATOM 2678 C CA . ARG A 1 331 ? -2.955 2.977 -8.905 1.00 92.94 331 ARG A CA 1
ATOM 2679 C C . ARG A 1 331 ? -3.224 1.852 -7.915 1.00 92.94 331 ARG A C 1
ATOM 2681 O O . ARG A 1 331 ? -4.387 1.565 -7.647 1.00 92.94 331 ARG A O 1
ATOM 2688 N N . PHE A 1 332 ? -2.190 1.154 -7.430 1.00 92.62 332 PHE A N 1
ATOM 2689 C CA . PHE A 1 332 ? -2.439 -0.035 -6.604 1.00 92.62 332 PHE A CA 1
ATOM 2690 C C . PHE A 1 332 ? -3.055 0.336 -5.251 1.00 92.62 332 PHE A C 1
ATOM 2692 O O . PHE A 1 332 ? -3.872 -0.428 -4.742 1.00 92.62 332 PHE A O 1
ATOM 2699 N N . LYS A 1 333 ? -2.719 1.513 -4.701 1.00 93.62 333 LYS A N 1
ATOM 2700 C CA . LYS A 1 333 ? -3.327 2.014 -3.463 1.00 93.62 333 LYS A CA 1
ATOM 2701 C C . LYS A 1 333 ? -4.805 2.334 -3.648 1.00 93.62 333 LYS A C 1
ATOM 2703 O O . LYS A 1 333 ? -5.629 1.875 -2.864 1.00 93.62 333 LYS A O 1
ATOM 2708 N N . LYS A 1 334 ? -5.157 3.059 -4.714 1.00 92.50 334 LYS A N 1
ATOM 2709 C CA . LYS A 1 334 ? -6.556 3.377 -5.037 1.00 92.50 334 LYS A CA 1
ATOM 2710 C C . LYS A 1 334 ? -7.367 2.136 -5.393 1.00 92.50 334 LYS A C 1
ATOM 2712 O O . LYS A 1 334 ? -8.506 2.027 -4.962 1.00 92.50 334 LYS A O 1
ATOM 2717 N N . ALA A 1 335 ? -6.777 1.180 -6.109 1.00 92.56 335 ALA A N 1
ATOM 2718 C CA . ALA A 1 335 ? -7.419 -0.095 -6.421 1.00 92.56 335 ALA A CA 1
ATOM 2719 C C . ALA A 1 335 ? -7.753 -0.898 -5.153 1.00 92.56 335 ALA A C 1
ATOM 2721 O O . ALA A 1 335 ? -8.892 -1.324 -4.987 1.00 92.56 335 ALA A O 1
ATOM 2722 N N . ALA A 1 336 ? -6.791 -1.051 -4.237 1.00 94.06 336 ALA A N 1
ATOM 2723 C CA . ALA A 1 336 ? -7.020 -1.716 -2.956 1.00 94.06 336 ALA A CA 1
ATOM 2724 C C . ALA A 1 336 ? -8.053 -0.967 -2.097 1.00 94.06 336 ALA A C 1
ATOM 2726 O O . ALA A 1 336 ? -8.975 -1.592 -1.581 1.00 94.06 336 ALA A O 1
ATOM 2727 N N . ARG A 1 337 ? -7.973 0.372 -2.021 1.00 91.00 337 ARG A N 1
ATOM 2728 C CA . ARG A 1 337 ? -8.983 1.195 -1.334 1.00 91.00 337 ARG A CA 1
ATOM 2729 C C . ARG A 1 337 ? -10.369 0.991 -1.904 1.00 91.00 337 ARG A C 1
ATOM 2731 O O . ARG A 1 337 ? -11.313 0.845 -1.143 1.00 91.00 337 ARG A O 1
ATOM 2738 N N . LYS A 1 338 ? -10.492 0.933 -3.224 1.00 89.38 338 LYS A N 1
ATOM 2739 C CA . LYS A 1 338 ? -11.776 0.711 -3.869 1.00 89.38 338 LYS A CA 1
ATOM 2740 C C . LYS A 1 338 ? -12.356 -0.656 -3.524 1.00 89.38 338 LYS A C 1
ATOM 2742 O O . LYS A 1 338 ? -13.512 -0.726 -3.136 1.00 89.38 338 LYS A O 1
ATOM 2747 N N . ILE A 1 339 ? -11.540 -1.710 -3.576 1.00 92.38 339 ILE A N 1
ATOM 2748 C CA . ILE A 1 339 ? -11.948 -3.058 -3.159 1.00 92.38 339 ILE A CA 1
ATOM 2749 C C . ILE A 1 339 ? -12.456 -3.059 -1.709 1.00 92.38 339 ILE A C 1
ATOM 2751 O O . ILE A 1 339 ? -13.532 -3.585 -1.438 1.00 92.38 339 ILE A O 1
ATOM 2755 N N . VAL A 1 340 ? -11.708 -2.453 -0.782 1.00 92.06 340 VAL A N 1
ATOM 2756 C CA . VAL A 1 340 ? -12.089 -2.402 0.640 1.00 92.06 340 VAL A CA 1
ATOM 2757 C C . VAL A 1 340 ? -13.346 -1.566 0.849 1.00 92.06 340 VAL A C 1
ATOM 2759 O O . VAL A 1 340 ? -14.234 -1.991 1.575 1.00 92.06 340 VAL A O 1
ATOM 2762 N N . ASN A 1 341 ? -13.485 -0.433 0.163 1.00 87.50 341 ASN A N 1
ATOM 2763 C CA . ASN A 1 341 ? -14.694 0.382 0.240 1.00 87.50 341 ASN A CA 1
ATOM 2764 C C . ASN A 1 341 ? -15.920 -0.388 -0.269 1.00 87.50 341 ASN A C 1
ATOM 2766 O O . ASN A 1 341 ? -16.967 -0.328 0.363 1.00 87.50 341 ASN A O 1
ATOM 2770 N N . GLU A 1 342 ? -15.806 -1.164 -1.352 1.00 86.00 342 GLU A N 1
ATOM 2771 C CA . GLU A 1 342 ? -16.895 -2.048 -1.792 1.00 86.00 342 GLU A CA 1
ATOM 2772 C C . GLU A 1 342 ? -17.189 -3.165 -0.784 1.00 86.00 342 GLU A C 1
ATOM 2774 O O . GLU A 1 342 ? -18.340 -3.572 -0.663 1.00 86.00 342 GLU A O 1
ATOM 2779 N N . ALA A 1 343 ? -16.188 -3.658 -0.047 1.00 89.44 343 ALA A N 1
ATOM 2780 C CA . ALA A 1 343 ? -16.387 -4.638 1.021 1.00 89.44 343 ALA A CA 1
ATOM 2781 C C . ALA A 1 343 ? -17.070 -4.028 2.261 1.00 89.44 343 ALA A C 1
ATOM 2783 O O . ALA A 1 343 ? -17.881 -4.689 2.917 1.00 89.44 343 ALA A O 1
ATOM 2784 N N . LEU A 1 344 ? -16.801 -2.753 2.539 1.00 84.56 344 LEU A N 1
ATOM 2785 C CA . LEU A 1 344 ? -17.407 -1.987 3.626 1.00 84.56 344 LEU A CA 1
ATOM 2786 C C . LEU A 1 344 ? -18.801 -1.447 3.281 1.00 84.56 344 LEU A C 1
ATOM 2788 O O . LEU A 1 344 ? -19.619 -1.317 4.188 1.00 84.56 344 LEU A O 1
ATOM 2792 N N . ARG A 1 345 ? -19.104 -1.188 1.997 1.00 74.31 345 ARG A N 1
ATOM 2793 C CA . ARG A 1 345 ? -20.440 -0.769 1.535 1.00 74.31 345 ARG A CA 1
ATOM 2794 C C . ARG A 1 345 ? -21.507 -1.701 2.104 1.00 74.31 345 ARG A C 1
ATOM 2796 O O . ARG A 1 345 ? -21.384 -2.923 2.005 1.00 74.31 345 ARG A O 1
ATOM 2803 N N . GLY A 1 346 ? -22.486 -1.097 2.773 1.00 60.84 346 GLY A N 1
ATOM 2804 C CA . GLY A 1 346 ? -23.356 -1.772 3.732 1.00 60.84 346 GLY A CA 1
ATOM 2805 C C . GLY A 1 346 ? -23.179 -1.370 5.198 1.00 60.84 346 GLY A C 1
ATOM 2806 O O . GLY A 1 346 ? -23.909 -1.849 6.061 1.00 60.84 346 GLY A O 1
ATOM 2807 N N . SER A 1 347 ? -22.208 -0.505 5.501 1.00 47.34 347 SER A N 1
ATOM 2808 C CA . SER A 1 347 ? -21.964 0.044 6.841 1.00 47.34 347 SER A CA 1
ATOM 2809 C C . SER A 1 347 ? -22.602 1.415 7.082 1.00 47.34 347 SER A C 1
ATOM 2811 O O . SER A 1 347 ? -22.378 1.992 8.141 1.00 47.34 347 SER A O 1
ATOM 2813 N N . ASN A 1 348 ? -23.370 1.954 6.125 1.00 41.53 348 ASN A N 1
ATOM 2814 C CA . ASN A 1 348 ? -24.068 3.228 6.285 1.00 41.53 348 ASN A CA 1
ATOM 2815 C C . ASN A 1 348 ? -25.571 2.992 6.536 1.00 41.53 348 ASN A C 1
ATOM 2817 O O . ASN A 1 348 ? -26.336 2.922 5.571 1.00 41.53 348 ASN A O 1
ATOM 2821 N N . PRO A 1 349 ? -26.016 2.868 7.802 1.00 38.81 349 PRO A N 1
ATOM 2822 C CA . PRO A 1 349 ? -27.433 2.701 8.123 1.00 38.81 349 PRO A CA 1
ATOM 2823 C C . PRO A 1 349 ? -28.306 3.857 7.609 1.00 38.81 349 PRO A C 1
ATOM 2825 O O . PRO A 1 349 ? -29.481 3.643 7.326 1.00 38.81 349 PRO A O 1
ATOM 2828 N N . ALA A 1 350 ? -27.737 5.051 7.397 1.00 37.62 350 ALA A N 1
ATOM 2829 C CA . ALA A 1 350 ? -28.460 6.198 6.844 1.00 37.62 350 ALA A CA 1
ATOM 2830 C C . ALA A 1 350 ? -28.795 6.060 5.345 1.00 37.62 350 ALA A C 1
ATOM 2832 O O . ALA A 1 350 ? -29.660 6.774 4.848 1.00 37.62 350 ALA A O 1
ATOM 2833 N N . ALA A 1 351 ? -28.130 5.158 4.612 1.00 42.78 351 ALA A N 1
ATOM 2834 C CA . ALA A 1 351 ? -28.311 5.002 3.167 1.00 42.78 351 ALA A CA 1
ATOM 2835 C C . ALA A 1 351 ? -29.371 3.954 2.773 1.00 42.78 351 ALA A C 1
ATOM 2837 O O . ALA A 1 351 ? -29.560 3.709 1.584 1.00 42.78 351 ALA A O 1
ATOM 2838 N N . GLY A 1 352 ? -30.043 3.310 3.738 1.00 38.78 352 GLY A N 1
ATOM 2839 C CA . GLY A 1 352 ? -31.053 2.280 3.449 1.00 38.78 352 GLY A CA 1
ATOM 2840 C C . GLY A 1 352 ? -30.499 1.043 2.723 1.00 38.78 352 GLY A C 1
ATOM 2841 O O . GLY A 1 352 ? -31.251 0.312 2.075 1.00 38.78 352 GLY A O 1
ATOM 2842 N N . ASP A 1 353 ? -29.183 0.816 2.798 1.00 45.31 353 ASP A N 1
ATOM 2843 C CA . ASP A 1 353 ? -28.492 -0.240 2.059 1.00 45.31 353 ASP A CA 1
ATOM 2844 C C . ASP A 1 353 ? -28.863 -1.627 2.620 1.00 45.31 353 ASP A C 1
ATOM 2846 O O . ASP A 1 353 ? -28.657 -1.923 3.796 1.00 45.31 353 ASP A O 1
ATOM 2850 N N . ARG A 1 354 ? -29.410 -2.504 1.766 1.00 45.62 354 ARG A N 1
ATOM 2851 C CA . ARG A 1 354 ? -29.936 -3.835 2.150 1.00 45.62 354 ARG A CA 1
ATOM 2852 C C . ARG A 1 354 ? -28.861 -4.878 2.479 1.00 45.62 354 ARG A C 1
ATOM 2854 O O . ARG A 1 354 ? -29.196 -5.996 2.869 1.00 45.62 354 ARG A O 1
ATOM 2861 N N . TYR A 1 355 ? -27.584 -4.564 2.279 1.00 53.59 355 TYR A N 1
ATOM 2862 C CA . TYR A 1 355 ? -26.483 -5.518 2.410 1.00 53.59 355 TYR A CA 1
ATOM 2863 C C . TYR A 1 355 ? -25.536 -5.079 3.519 1.00 53.59 355 TYR A C 1
ATOM 2865 O O . TYR A 1 355 ? -25.166 -3.921 3.570 1.00 53.59 355 TYR A O 1
ATOM 2873 N N . THR A 1 356 ? -25.131 -5.992 4.401 1.00 69.56 356 THR A N 1
ATOM 2874 C CA . THR A 1 356 ? -24.259 -5.712 5.554 1.00 69.56 356 THR A CA 1
ATOM 2875 C C . THR A 1 356 ? -22.774 -5.712 5.168 1.00 69.56 356 THR A C 1
ATOM 2877 O O . THR A 1 356 ? -22.383 -6.359 4.197 1.00 69.56 356 THR A O 1
ATOM 2880 N N . ARG A 1 357 ? -21.916 -5.003 5.921 1.00 82.94 357 ARG A N 1
ATOM 2881 C CA . ARG A 1 357 ? -20.436 -5.041 5.801 1.00 82.94 357 ARG A CA 1
ATOM 2882 C C . ARG A 1 357 ? -19.910 -6.480 5.667 1.00 82.94 357 ARG A C 1
ATOM 2884 O O . ARG A 1 357 ? -20.385 -7.381 6.353 1.00 82.94 357 ARG A O 1
ATOM 2891 N N . ALA A 1 358 ? -18.916 -6.684 4.801 1.00 89.69 358 ALA A N 1
ATOM 2892 C CA . ALA A 1 358 ? -18.290 -7.991 4.623 1.00 89.69 358 ALA A CA 1
ATOM 2893 C C . ALA A 1 358 ? -17.488 -8.412 5.864 1.00 89.69 358 ALA A C 1
ATOM 2895 O O . ALA A 1 358 ? -16.703 -7.633 6.402 1.00 89.69 358 ALA A O 1
ATOM 2896 N N . ASP A 1 359 ? -17.645 -9.670 6.272 1.00 90.56 359 ASP A N 1
ATOM 2897 C CA . ASP A 1 359 ? -16.850 -10.295 7.332 1.00 90.56 359 ASP A CA 1
ATOM 2898 C C . ASP A 1 359 ? -15.521 -10.830 6.776 1.00 90.56 359 ASP A C 1
ATOM 2900 O O . ASP A 1 359 ? -14.496 -10.860 7.467 1.00 90.56 359 ASP A O 1
ATOM 2904 N N . VAL A 1 360 ? -15.549 -11.272 5.511 1.00 92.62 360 VAL A N 1
ATOM 2905 C CA . VAL A 1 360 ? -14.430 -11.938 4.842 1.00 92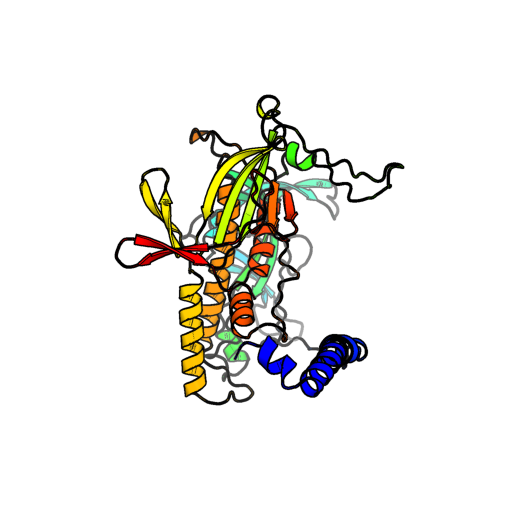.62 360 VAL A CA 1
ATOM 2906 C C . VAL A 1 360 ? -14.186 -11.388 3.444 1.00 92.62 360 VAL A C 1
ATOM 2908 O O . VAL A 1 360 ? -15.120 -11.227 2.659 1.00 92.62 360 VAL A O 1
ATOM 2911 N N . LEU A 1 361 ? -12.912 -11.214 3.093 1.00 95.06 361 LEU A N 1
ATOM 2912 C CA . LEU A 1 361 ? -12.458 -10.945 1.735 1.00 95.06 361 LEU A CA 1
ATOM 2913 C C . LEU A 1 361 ? -11.655 -12.127 1.172 1.00 95.06 361 LEU A C 1
ATOM 2915 O O . LEU A 1 361 ? -10.655 -12.553 1.748 1.00 95.06 361 LEU A O 1
ATOM 2919 N N . LEU A 1 362 ? -12.069 -12.648 0.020 1.00 93.62 362 LEU A N 1
ATOM 2920 C CA . LEU A 1 362 ? -11.386 -13.722 -0.702 1.00 93.62 362 LEU A CA 1
ATOM 2921 C C . LEU A 1 362 ? -10.658 -13.134 -1.912 1.00 93.62 362 LEU A C 1
ATOM 2923 O O . LEU A 1 362 ? -11.244 -12.362 -2.666 1.00 93.62 362 LEU A O 1
ATOM 2927 N N . TYR A 1 363 ? -9.400 -13.505 -2.124 1.00 92.69 363 TYR A N 1
ATOM 2928 C CA . TYR A 1 363 ? -8.630 -13.087 -3.298 1.00 92.69 363 TYR A CA 1
ATOM 2929 C C . TYR A 1 363 ? -7.832 -14.258 -3.865 1.00 92.69 363 TYR A C 1
ATOM 2931 O O . TYR A 1 363 ? -7.446 -15.178 -3.145 1.00 92.69 363 TYR A O 1
ATOM 2939 N N . GLU A 1 364 ? -7.557 -14.229 -5.163 1.00 87.25 364 GLU A N 1
ATOM 2940 C CA . GLU A 1 364 ? -6.772 -15.276 -5.810 1.00 87.25 364 GLU A CA 1
ATOM 2941 C C . GLU A 1 364 ? -5.302 -15.284 -5.352 1.00 87.25 364 GLU A C 1
ATOM 2943 O O . GLU A 1 364 ? -4.616 -14.257 -5.312 1.00 87.25 364 GLU A O 1
ATOM 2948 N N . SER A 1 365 ? -4.782 -16.475 -5.053 1.00 86.88 365 SER A N 1
ATOM 2949 C CA . SER A 1 365 ? -3.370 -16.697 -4.756 1.00 86.88 365 SER A CA 1
ATOM 2950 C C . SER A 1 365 ? -2.553 -16.692 -6.045 1.00 86.88 365 SER A C 1
ATOM 2952 O O . SER A 1 365 ? -2.371 -17.710 -6.712 1.00 86.88 365 SER A O 1
ATOM 2954 N N . LEU A 1 366 ? -2.042 -15.515 -6.402 1.00 83.69 366 LEU A N 1
ATOM 2955 C CA . LEU A 1 366 ? -1.227 -15.298 -7.603 1.00 83.69 366 LEU A CA 1
ATOM 2956 C C . LEU A 1 366 ? 0.282 -15.284 -7.304 1.00 83.69 366 LEU A C 1
ATOM 2958 O O . LEU A 1 366 ? 1.066 -14.677 -8.047 1.00 83.69 366 LEU A O 1
ATOM 2962 N N . GLU A 1 367 ? 0.705 -15.912 -6.206 1.00 81.25 367 GLU A N 1
ATOM 2963 C CA . GLU A 1 367 ? 2.103 -15.934 -5.751 1.00 81.25 367 GLU A CA 1
ATOM 2964 C C . GLU A 1 367 ? 3.013 -16.688 -6.725 1.00 81.25 367 GLU A C 1
ATOM 2966 O O . GLU A 1 367 ? 4.129 -16.254 -6.997 1.00 81.25 367 GLU A O 1
ATOM 2971 N N . THR A 1 368 ? 2.504 -17.756 -7.341 1.00 81.94 368 THR A N 1
ATOM 2972 C CA . THR A 1 368 ? 3.244 -18.586 -8.306 1.00 81.94 368 THR A CA 1
ATOM 2973 C C . THR A 1 368 ? 3.272 -17.999 -9.722 1.00 81.94 368 THR A C 1
ATOM 2975 O O . THR A 1 368 ? 4.060 -18.434 -10.561 1.00 81.94 368 THR A O 1
ATOM 2978 N N . LEU A 1 369 ? 2.465 -16.967 -10.008 1.00 83.62 369 LEU A N 1
ATOM 2979 C CA . LEU A 1 369 ? 2.347 -16.342 -11.332 1.00 83.62 369 LEU A CA 1
ATOM 2980 C C . LEU A 1 369 ? 3.480 -15.331 -11.612 1.00 83.62 369 LEU A C 1
ATOM 2982 O O . LEU A 1 369 ? 3.258 -14.166 -11.954 1.00 83.62 369 LEU A O 1
ATOM 2986 N N . LEU A 1 370 ? 4.729 -15.718 -11.376 1.00 84.69 370 LEU A N 1
ATOM 2987 C CA . LEU A 1 370 ? 5.886 -14.830 -11.508 1.00 84.69 370 LEU A CA 1
ATOM 2988 C C . LEU A 1 370 ? 6.361 -14.724 -12.965 1.00 84.69 370 LEU A C 1
ATOM 2990 O O . LEU A 1 370 ? 6.189 -15.671 -13.737 1.00 84.69 370 LEU A O 1
ATOM 2994 N N . PRO A 1 371 ? 6.957 -13.581 -13.359 1.00 84.19 371 PRO A N 1
ATOM 2995 C CA . PRO A 1 371 ? 7.700 -13.508 -14.606 1.00 84.19 371 PRO A CA 1
ATOM 2996 C C . PRO A 1 371 ? 8.802 -14.569 -14.616 1.00 84.19 371 PRO A C 1
ATOM 2998 O O . PRO A 1 371 ? 9.548 -14.687 -13.645 1.00 84.19 371 PRO A O 1
ATOM 3001 N N . ASP A 1 372 ? 8.909 -15.308 -15.712 1.00 80.19 372 ASP A N 1
ATOM 3002 C CA . ASP A 1 372 ? 9.851 -16.417 -15.847 1.00 80.19 372 ASP A CA 1
ATOM 3003 C C . ASP A 1 372 ? 10.473 -16.420 -17.244 1.00 80.19 372 ASP A C 1
ATOM 3005 O O . ASP A 1 372 ? 9.823 -16.043 -18.217 1.00 80.19 372 ASP A O 1
ATOM 3009 N N . ALA A 1 373 ? 11.728 -16.846 -17.355 1.00 76.62 373 ALA A N 1
ATOM 3010 C CA . ALA A 1 373 ? 12.447 -16.938 -18.620 1.00 76.62 373 ALA A CA 1
ATOM 3011 C C . ALA A 1 373 ? 11.772 -17.891 -19.621 1.00 76.62 373 ALA A C 1
ATOM 3013 O O . ALA A 1 373 ? 11.945 -17.705 -20.823 1.00 76.62 373 ALA A O 1
ATOM 3014 N N . GLU A 1 374 ? 11.000 -18.871 -19.139 1.00 77.38 374 GLU A N 1
ATOM 3015 C CA . GLU A 1 374 ? 10.222 -19.791 -19.982 1.00 77.38 374 GLU A CA 1
ATOM 3016 C C . GLU A 1 374 ? 8.970 -19.145 -20.591 1.00 77.38 374 GLU A C 1
ATOM 3018 O O . GLU A 1 374 ? 8.451 -19.625 -21.594 1.00 77.38 374 GLU A O 1
ATOM 3023 N N . ARG A 1 375 ? 8.480 -18.046 -20.007 1.00 79.44 375 ARG A N 1
ATOM 3024 C CA . ARG A 1 375 ? 7.299 -17.337 -20.506 1.00 79.44 375 ARG A CA 1
ATOM 3025 C C . ARG A 1 375 ? 7.681 -16.365 -21.608 1.00 79.44 375 ARG A C 1
ATOM 3027 O O . ARG A 1 375 ? 8.748 -15.744 -21.593 1.00 79.44 375 ARG A O 1
ATOM 3034 N N . GLU A 1 376 ? 6.738 -16.122 -22.508 1.00 84.19 376 GLU A N 1
ATOM 3035 C CA . GLU A 1 376 ? 6.907 -15.107 -23.534 1.00 84.19 376 GLU A CA 1
ATOM 3036 C C . GLU A 1 376 ? 7.223 -13.724 -22.946 1.00 84.19 376 GLU A C 1
ATOM 3038 O O . GLU A 1 376 ? 6.696 -13.292 -21.911 1.00 84.19 376 GLU A O 1
ATOM 3043 N N . ARG A 1 377 ? 8.041 -12.951 -23.671 1.00 83.38 377 ARG A N 1
ATOM 3044 C CA . ARG A 1 377 ? 8.400 -11.579 -23.274 1.00 83.38 377 ARG A CA 1
ATOM 3045 C C . ARG A 1 377 ? 7.163 -10.690 -23.108 1.00 83.38 377 ARG A C 1
ATOM 3047 O O . ARG A 1 377 ? 7.191 -9.781 -22.278 1.00 83.38 377 ARG A O 1
ATOM 3054 N N . GLY A 1 378 ? 6.106 -10.918 -23.893 1.00 84.69 378 GLY A N 1
ATOM 3055 C CA . GLY A 1 378 ? 4.830 -10.204 -23.787 1.00 84.69 378 GLY A CA 1
ATOM 3056 C C . GLY A 1 378 ? 4.149 -10.445 -22.439 1.00 84.69 378 GLY A C 1
ATOM 3057 O O . GLY A 1 378 ? 3.875 -9.486 -21.713 1.00 84.69 378 GLY A O 1
ATOM 3058 N N . ILE A 1 379 ? 3.995 -11.717 -22.068 1.00 84.50 379 ILE A N 1
ATOM 3059 C CA . ILE A 1 379 ? 3.413 -12.161 -20.794 1.00 84.50 379 ILE A CA 1
ATOM 3060 C C . ILE A 1 379 ? 4.216 -11.605 -19.615 1.00 84.50 379 ILE A C 1
ATOM 3062 O O . ILE A 1 379 ? 3.659 -10.967 -18.723 1.00 84.50 379 ILE A O 1
ATOM 3066 N N . ASN A 1 380 ? 5.543 -11.739 -19.643 1.00 86.81 380 ASN A N 1
ATOM 3067 C CA . ASN A 1 380 ? 6.407 -11.214 -18.584 1.00 86.81 380 ASN A CA 1
ATOM 3068 C C . ASN A 1 380 ? 6.275 -9.697 -18.412 1.00 86.81 380 ASN A C 1
ATOM 3070 O O . ASN A 1 380 ? 6.209 -9.193 -17.289 1.00 86.81 380 ASN A O 1
ATOM 3074 N N . ARG A 1 381 ? 6.192 -8.944 -19.517 1.00 85.12 381 ARG A N 1
ATOM 3075 C CA . ARG A 1 381 ? 5.956 -7.494 -19.462 1.00 85.12 381 ARG A CA 1
ATOM 3076 C C . ARG A 1 381 ? 4.591 -7.168 -18.863 1.00 85.12 381 ARG A C 1
ATOM 3078 O O . ARG A 1 381 ? 4.505 -6.191 -18.123 1.00 85.12 381 ARG A O 1
ATOM 3085 N N . ALA A 1 382 ? 3.549 -7.933 -19.184 1.00 84.75 382 ALA A N 1
ATOM 3086 C CA . ALA A 1 382 ? 2.218 -7.743 -18.614 1.00 84.75 382 ALA A CA 1
ATOM 3087 C C . ALA A 1 382 ? 2.229 -7.998 -17.098 1.00 84.75 382 ALA A C 1
ATOM 3089 O O . ALA A 1 382 ? 1.816 -7.127 -16.332 1.00 84.75 382 ALA A O 1
ATOM 3090 N N . LEU A 1 383 ? 2.824 -9.112 -16.655 1.00 87.12 383 LEU A N 1
ATOM 3091 C CA . LEU A 1 383 ? 2.959 -9.460 -15.236 1.00 87.12 383 LEU A CA 1
ATOM 3092 C C . LEU A 1 383 ? 3.733 -8.399 -14.441 1.00 87.12 383 LEU A C 1
ATOM 3094 O O . LEU A 1 383 ? 3.305 -8.012 -13.355 1.00 87.12 383 LEU A O 1
ATOM 3098 N N . LEU A 1 384 ? 4.830 -7.872 -14.998 1.00 84.69 384 LEU A N 1
ATOM 3099 C CA . LEU A 1 384 ? 5.603 -6.787 -14.382 1.00 84.69 384 LEU A CA 1
ATOM 3100 C C . LEU A 1 384 ? 4.830 -5.464 -14.310 1.00 84.69 384 LEU A C 1
ATOM 3102 O O . LEU A 1 384 ? 5.067 -4.652 -13.419 1.00 84.69 384 LEU A O 1
ATOM 3106 N N . ARG A 1 385 ? 3.936 -5.197 -15.267 1.00 83.88 385 ARG A N 1
ATOM 3107 C CA . ARG A 1 385 ? 3.140 -3.960 -15.296 1.00 83.88 385 ARG A CA 1
ATOM 3108 C C . ARG A 1 385 ? 1.953 -4.002 -14.345 1.00 83.88 385 ARG A C 1
ATOM 3110 O O . ARG A 1 385 ? 1.556 -2.945 -13.872 1.00 83.88 385 ARG A O 1
ATOM 3117 N N . TRP A 1 386 ? 1.423 -5.189 -14.069 1.00 85.25 386 TRP A N 1
ATOM 3118 C CA . TRP A 1 386 ? 0.204 -5.370 -13.289 1.00 85.25 386 TRP A CA 1
ATOM 3119 C C . TRP A 1 386 ? 0.340 -4.928 -11.822 1.00 85.25 386 TRP A C 1
ATOM 3121 O O . TRP A 1 386 ? -0.648 -4.533 -11.208 1.00 85.25 386 TRP A O 1
ATOM 3131 N N . ASN A 1 387 ? 1.557 -4.941 -11.256 1.00 85.44 387 ASN A N 1
ATOM 3132 C CA . ASN A 1 387 ? 1.827 -4.594 -9.850 1.00 85.44 387 ASN A CA 1
ATOM 3133 C C . ASN A 1 387 ? 0.976 -5.392 -8.832 1.00 85.44 387 ASN A C 1
ATOM 3135 O O . ASN A 1 387 ? 0.772 -4.935 -7.708 1.00 85.44 387 ASN A O 1
ATOM 3139 N N . ARG A 1 388 ? 0.504 -6.594 -9.198 1.00 89.06 388 ARG A N 1
ATOM 3140 C CA . ARG A 1 388 ? -0.455 -7.386 -8.404 1.00 89.06 388 ARG A CA 1
ATOM 3141 C C . ARG A 1 388 ? 0.010 -7.678 -6.975 1.00 89.06 388 ARG A C 1
ATOM 3143 O O . ARG A 1 388 ? -0.784 -7.595 -6.053 1.00 89.06 388 ARG A O 1
ATOM 3150 N N . ALA A 1 389 ? 1.298 -7.975 -6.782 1.00 89.25 389 ALA A N 1
ATOM 3151 C CA . ALA A 1 389 ? 1.830 -8.329 -5.467 1.00 89.25 389 ALA A CA 1
ATOM 3152 C C . ALA A 1 389 ? 1.727 -7.145 -4.496 1.00 89.25 389 ALA A C 1
ATOM 3154 O O . ALA A 1 389 ? 1.263 -7.311 -3.376 1.00 89.25 389 ALA A O 1
ATOM 3155 N N . LYS A 1 390 ? 2.060 -5.936 -4.971 1.00 91.75 390 LYS A N 1
ATOM 3156 C CA . LYS A 1 390 ? 1.916 -4.695 -4.197 1.00 91.75 390 LYS A CA 1
ATOM 3157 C C . LYS A 1 390 ? 0.451 -4.364 -3.916 1.00 91.75 390 LYS A C 1
ATOM 3159 O O . LYS A 1 390 ? 0.141 -3.883 -2.833 1.00 91.75 390 LYS A O 1
ATOM 3164 N N . LEU A 1 391 ? -0.440 -4.629 -4.878 1.00 92.75 391 LEU A N 1
ATOM 3165 C CA . LEU A 1 391 ? -1.883 -4.479 -4.683 1.00 92.75 391 LEU A CA 1
ATOM 3166 C C . LEU A 1 391 ? -2.374 -5.396 -3.562 1.00 92.75 391 LEU A C 1
ATOM 3168 O O . LEU A 1 391 ? -3.009 -4.911 -2.636 1.00 92.75 391 LEU A O 1
ATOM 3172 N N . ILE A 1 392 ? -2.053 -6.691 -3.631 1.00 93.19 392 ILE A N 1
ATOM 3173 C CA . ILE A 1 392 ? -2.472 -7.687 -2.639 1.00 93.19 392 ILE A CA 1
ATOM 3174 C C . ILE A 1 392 ? -1.876 -7.376 -1.266 1.00 93.19 392 ILE A C 1
ATOM 3176 O O . ILE A 1 392 ? -2.586 -7.416 -0.271 1.00 93.19 392 ILE A O 1
ATOM 3180 N N . GLU A 1 393 ? -0.595 -7.019 -1.194 1.00 94.00 393 GLU A N 1
ATOM 3181 C CA . GLU A 1 393 ? 0.049 -6.640 0.065 1.00 94.00 393 GLU A CA 1
ATOM 3182 C C . GLU A 1 393 ? -0.625 -5.421 0.706 1.00 94.00 393 GLU A C 1
ATOM 3184 O O . GLU A 1 393 ? -0.873 -5.415 1.909 1.00 94.00 393 GLU A O 1
ATOM 3189 N N . HIS A 1 394 ? -0.960 -4.401 -0.088 1.00 95.31 394 HIS A N 1
ATOM 3190 C CA . HIS A 1 394 ? -1.669 -3.233 0.425 1.00 95.31 394 HIS A CA 1
ATOM 3191 C C . HIS A 1 394 ? -3.114 -3.566 0.817 1.00 95.31 394 HIS A C 1
ATOM 3193 O O . HIS A 1 394 ? -3.570 -3.120 1.863 1.00 95.31 394 HIS A O 1
ATOM 3199 N N . LEU A 1 395 ? -3.800 -4.395 0.025 1.00 95.38 395 LEU A N 1
ATOM 3200 C CA . LEU A 1 395 ? -5.149 -4.880 0.310 1.00 95.38 395 LEU A CA 1
ATOM 3201 C C . LEU A 1 395 ? -5.215 -5.618 1.653 1.00 95.38 395 LEU A C 1
ATOM 3203 O O . LEU A 1 395 ? -6.120 -5.334 2.427 1.00 95.38 395 LEU A O 1
ATOM 3207 N N . LYS A 1 396 ? -4.248 -6.500 1.951 1.00 95.44 396 LYS A N 1
ATOM 3208 C CA . LYS A 1 396 ? -4.153 -7.203 3.245 1.00 95.44 396 LYS A CA 1
ATOM 3209 C C . LYS A 1 396 ? -4.117 -6.218 4.411 1.00 95.44 396 LYS A C 1
ATOM 3211 O O . LYS A 1 396 ? -5.006 -6.250 5.249 1.00 95.44 396 LYS A O 1
ATOM 3216 N N . ARG A 1 397 ? -3.177 -5.263 4.374 1.00 95.06 397 ARG A N 1
ATOM 3217 C CA . ARG A 1 397 ? -3.034 -4.232 5.419 1.00 95.06 397 ARG A CA 1
ATOM 3218 C C . ARG A 1 397 ? -4.314 -3.427 5.624 1.00 95.06 397 ARG A C 1
ATOM 3220 O O . ARG A 1 397 ? -4.648 -3.092 6.746 1.00 95.06 397 ARG A O 1
ATOM 3227 N N . MET A 1 398 ? -5.016 -3.103 4.540 1.00 94.69 398 MET A N 1
ATOM 3228 C CA . MET A 1 398 ? -6.274 -2.364 4.623 1.00 94.69 398 MET A CA 1
ATOM 3229 C C . MET A 1 398 ? -7.440 -3.212 5.140 1.00 94.69 398 MET A C 1
ATOM 3231 O O . MET A 1 398 ? -8.345 -2.675 5.764 1.00 94.69 398 MET A O 1
ATOM 3235 N N . CYS A 1 399 ? -7.446 -4.516 4.859 1.00 94.56 399 CYS A N 1
ATOM 3236 C CA . CYS A 1 399 ? -8.420 -5.434 5.441 1.00 94.56 399 CYS A CA 1
ATOM 3237 C C . CYS A 1 399 ? -8.182 -5.582 6.945 1.00 94.56 399 CYS A C 1
ATOM 3239 O O . CYS A 1 399 ? -9.148 -5.513 7.695 1.00 94.56 399 CYS A O 1
ATOM 3241 N N . ASP A 1 400 ? -6.923 -5.728 7.371 1.00 94.19 400 ASP A N 1
ATOM 3242 C CA . ASP A 1 400 ? -6.553 -5.791 8.788 1.00 94.19 400 ASP A CA 1
ATOM 3243 C C . ASP A 1 400 ? -6.955 -4.501 9.523 1.00 94.19 400 ASP A C 1
ATOM 3245 O O . ASP A 1 400 ? -7.711 -4.578 10.488 1.00 94.19 400 ASP A O 1
ATOM 3249 N N . ASP A 1 401 ? -6.583 -3.330 8.987 1.00 92.50 401 ASP A N 1
ATOM 3250 C CA . ASP A 1 401 ? -6.981 -2.003 9.498 1.00 92.50 401 ASP A CA 1
ATOM 3251 C C . ASP A 1 401 ? -8.504 -1.862 9.641 1.00 92.50 401 ASP A C 1
ATOM 3253 O O . ASP A 1 401 ? -9.000 -1.318 10.627 1.00 92.50 401 ASP A O 1
ATOM 3257 N N . ALA A 1 402 ? -9.254 -2.408 8.681 1.00 90.38 402 ALA A N 1
ATOM 3258 C CA . ALA A 1 402 ? -10.709 -2.387 8.660 1.00 90.38 402 ALA A CA 1
ATOM 3259 C C . ALA A 1 402 ? -11.363 -3.612 9.320 1.00 90.38 402 ALA A C 1
ATOM 3261 O O . ALA A 1 402 ? -12.551 -3.834 9.096 1.00 90.38 402 ALA A O 1
ATOM 3262 N N . GLY A 1 403 ? -10.645 -4.452 10.072 1.00 90.75 403 GLY A N 1
ATOM 3263 C CA . GLY A 1 403 ? -11.211 -5.614 10.770 1.00 90.75 403 GLY A CA 1
ATOM 3264 C C . GLY A 1 403 ? -11.859 -6.680 9.867 1.00 90.75 403 GLY A C 1
ATOM 3265 O O . GLY A 1 403 ? -12.701 -7.453 10.328 1.00 90.75 403 GLY A O 1
ATOM 3266 N N . ILE A 1 404 ? -11.510 -6.735 8.579 1.00 92.81 404 ILE A N 1
ATOM 3267 C CA . ILE A 1 404 ? -12.003 -7.724 7.609 1.00 92.81 404 ILE A CA 1
ATOM 3268 C C . ILE A 1 404 ? -11.013 -8.886 7.546 1.00 92.81 404 ILE A C 1
ATOM 3270 O O . ILE A 1 404 ? -9.826 -8.699 7.278 1.00 92.81 404 ILE A O 1
ATOM 3274 N N . ARG A 1 405 ? -11.488 -10.121 7.729 1.00 93.06 405 ARG A N 1
ATOM 3275 C CA . ARG A 1 405 ? -10.611 -11.293 7.610 1.00 93.06 405 ARG A CA 1
ATOM 3276 C C . ARG A 1 405 ? -10.353 -11.599 6.137 1.00 93.06 405 ARG A C 1
ATOM 3278 O O . ARG A 1 405 ? -11.290 -11.662 5.354 1.00 93.06 405 ARG A O 1
ATOM 3285 N N . HIS A 1 406 ? -9.106 -11.821 5.736 1.00 93.62 406 HIS A N 1
ATOM 3286 C CA . HIS A 1 406 ? -8.773 -12.037 4.326 1.00 93.62 406 HIS A CA 1
ATOM 3287 C C . HIS A 1 406 ? -8.198 -13.440 4.064 1.00 93.62 406 HIS A C 1
ATOM 3289 O O . HIS A 1 406 ? -7.385 -13.929 4.851 1.00 93.62 406 HIS A O 1
ATOM 3295 N N . PHE A 1 407 ? -8.535 -14.074 2.935 1.00 91.00 407 PHE A N 1
ATOM 3296 C CA . PHE A 1 407 ? -7.995 -15.392 2.568 1.00 91.00 407 PHE A CA 1
ATOM 3297 C C . PHE A 1 407 ? -7.540 -15.483 1.110 1.00 91.00 407 PHE A C 1
ATOM 3299 O O . PHE A 1 407 ? -8.286 -15.085 0.210 1.00 91.00 407 PHE A O 1
ATOM 3306 N N . PRO A 1 408 ? -6.355 -16.071 0.863 1.00 90.69 408 PRO A N 1
ATOM 3307 C CA . PRO A 1 408 ? -5.958 -16.473 -0.473 1.00 90.69 408 PRO A CA 1
ATOM 3308 C C . PRO A 1 408 ? -6.710 -17.746 -0.894 1.00 90.69 408 PRO A C 1
ATOM 3310 O O . PRO A 1 408 ? -6.803 -18.708 -0.132 1.00 90.69 408 PRO A O 1
ATOM 3313 N N . VAL A 1 409 ? -7.202 -17.780 -2.130 1.00 87.75 409 VAL A N 1
ATOM 3314 C CA . VAL A 1 409 ? -7.870 -18.940 -2.742 1.00 87.75 409 VAL A CA 1
ATOM 3315 C C . VAL A 1 409 ? -7.069 -19.408 -3.952 1.00 87.75 409 VAL A C 1
ATOM 3317 O O . VAL A 1 409 ? -6.490 -18.596 -4.670 1.00 87.75 409 VAL A O 1
ATOM 3320 N N . SER A 1 410 ? -7.002 -20.719 -4.192 1.00 84.50 410 SER A N 1
ATOM 3321 C CA . SER A 1 410 ? -6.335 -21.243 -5.389 1.00 84.50 410 SER A CA 1
ATOM 3322 C C . SER A 1 410 ? -7.046 -20.751 -6.661 1.00 84.50 410 SER A C 1
ATOM 3324 O O . SER A 1 410 ? -8.251 -20.968 -6.774 1.00 84.50 410 SER A O 1
ATOM 3326 N N . PRO A 1 411 ? -6.334 -20.145 -7.633 1.00 81.50 411 PRO A N 1
ATOM 3327 C CA . PRO A 1 411 ? -6.922 -19.686 -8.898 1.00 81.50 411 PRO A CA 1
ATOM 3328 C C . PRO A 1 411 ? -7.142 -20.825 -9.911 1.00 81.50 411 PRO A C 1
ATOM 3330 O O . PRO A 1 411 ? -7.514 -20.592 -11.059 1.00 81.50 411 PRO A O 1
ATOM 3333 N N . PHE A 1 412 ? -6.841 -22.074 -9.546 1.00 79.31 412 PHE A N 1
ATOM 3334 C CA . PHE A 1 412 ? -6.881 -23.185 -10.491 1.00 79.31 412 PHE A CA 1
ATOM 3335 C C . PHE A 1 412 ? -8.314 -23.455 -10.972 1.00 79.31 412 PHE A C 1
ATOM 3337 O O . PHE A 1 412 ? -9.189 -23.785 -10.177 1.00 79.31 412 PHE A O 1
ATOM 3344 N N . GLY A 1 413 ? -8.544 -23.311 -12.280 1.00 76.25 413 GLY A N 1
ATOM 3345 C CA . GLY A 1 413 ? -9.842 -23.558 -12.910 1.00 76.25 413 GLY A CA 1
ATOM 3346 C C . GLY A 1 413 ? -10.922 -22.501 -12.635 1.00 76.25 413 GLY A C 1
ATOM 3347 O O . GLY A 1 413 ? -12.019 -22.639 -13.171 1.00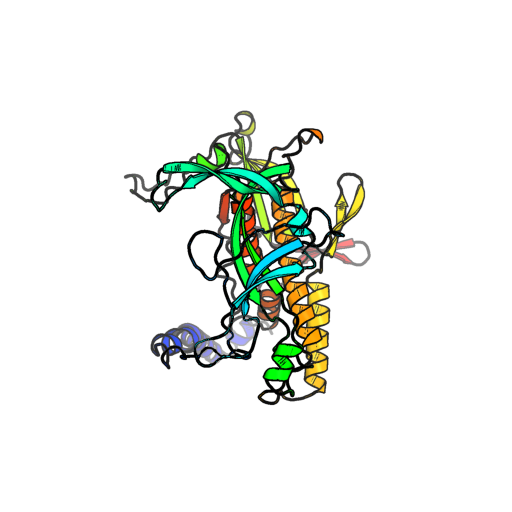 76.25 413 GLY A O 1
ATOM 3348 N N . THR A 1 414 ? -10.638 -21.425 -11.884 1.00 81.00 414 THR A N 1
ATOM 3349 C CA . THR A 1 414 ? -11.649 -20.421 -11.470 1.00 81.00 414 THR A CA 1
ATOM 3350 C C . THR A 1 414 ? -12.335 -19.728 -12.647 1.00 81.00 414 THR A C 1
ATOM 3352 O O . THR A 1 414 ? -13.510 -19.388 -12.566 1.00 81.00 414 THR A O 1
ATOM 3355 N N . SER A 1 415 ? -11.629 -19.569 -13.770 1.00 80.56 415 SER A N 1
ATOM 3356 C CA . SER A 1 415 ? -12.153 -18.960 -15.003 1.00 80.56 415 SER A CA 1
ATOM 3357 C C . SER A 1 415 ? -12.553 -19.964 -16.094 1.00 80.56 415 SER A C 1
ATOM 3359 O O . SER A 1 415 ? -12.943 -19.555 -17.189 1.00 80.56 415 SER A O 1
ATOM 3361 N N . GLN A 1 416 ? -12.437 -21.266 -15.814 1.00 85.00 416 GLN A N 1
ATOM 3362 C CA . GLN A 1 416 ? -12.757 -22.363 -16.737 1.00 85.00 416 GLN A CA 1
ATOM 3363 C C . GLN A 1 416 ? -13.935 -23.211 -16.256 1.00 85.00 416 GLN A C 1
ATOM 3365 O O . GLN A 1 416 ? -14.489 -23.964 -17.043 1.00 85.00 416 GLN A O 1
ATOM 3370 N N . VAL A 1 417 ? -14.325 -23.106 -14.987 1.00 85.69 417 VAL A N 1
ATOM 3371 C CA . VAL A 1 417 ? -15.426 -23.870 -14.397 1.00 85.69 417 VAL A CA 1
ATOM 3372 C C . VAL A 1 417 ? -16.595 -22.934 -14.111 1.00 85.69 417 VAL A C 1
ATOM 3374 O O . VAL A 1 417 ? -16.428 -21.878 -13.503 1.00 85.69 417 VAL A O 1
ATOM 3377 N N . CYS A 1 418 ? -17.797 -23.314 -14.542 1.00 83.19 418 CYS A N 1
ATOM 3378 C CA . CYS A 1 418 ? -19.015 -22.568 -14.249 1.00 83.19 418 CYS A CA 1
ATOM 3379 C C . CYS A 1 418 ? -19.332 -22.621 -12.748 1.00 83.19 418 CYS A C 1
ATOM 3381 O O . CYS A 1 418 ? -19.521 -23.699 -12.189 1.00 83.19 418 CYS A O 1
ATOM 3383 N N . SER A 1 419 ? -19.477 -21.460 -12.107 1.00 78.25 419 SER A N 1
ATOM 3384 C CA . SER A 1 419 ? -19.794 -21.361 -10.675 1.00 78.25 419 SER A CA 1
ATOM 3385 C C . SER A 1 419 ? -21.180 -21.895 -10.305 1.00 78.25 419 SER A C 1
ATOM 3387 O O . SER A 1 419 ? -21.402 -22.253 -9.153 1.00 78.25 419 SER A O 1
ATOM 3389 N N . LYS A 1 420 ? -22.112 -21.953 -11.266 1.00 78.25 420 LYS A N 1
ATOM 3390 C CA . LYS A 1 420 ? -23.483 -22.434 -11.045 1.00 78.25 420 LYS A CA 1
ATOM 3391 C C . LYS A 1 420 ? -23.602 -23.954 -11.162 1.00 78.25 420 LYS A C 1
ATOM 3393 O O . LYS A 1 420 ? -24.277 -24.562 -10.344 1.00 78.25 420 LYS A O 1
ATOM 3398 N N . CYS A 1 421 ? -23.000 -24.554 -12.192 1.00 81.25 421 CYS A N 1
ATOM 3399 C CA . CYS A 1 421 ? -23.207 -25.971 -12.524 1.00 81.25 421 CYS A CA 1
ATOM 3400 C C . CYS A 1 421 ? -21.937 -26.832 -12.497 1.00 81.25 421 CYS A C 1
ATOM 3402 O O . CYS A 1 421 ? -22.023 -28.034 -12.720 1.00 81.25 421 CYS A O 1
ATOM 3404 N N . GLY A 1 422 ? -20.756 -26.249 -12.277 1.00 82.19 422 GLY A N 1
ATOM 3405 C CA . GLY A 1 422 ? -19.487 -26.982 -12.268 1.00 82.19 422 GLY A CA 1
ATOM 3406 C C . GLY A 1 422 ? -19.002 -27.454 -13.644 1.00 82.19 422 GLY A C 1
ATOM 3407 O O . GLY A 1 422 ? -17.957 -28.093 -13.730 1.00 82.19 422 GLY A O 1
ATOM 3408 N N . ALA A 1 423 ? -19.721 -27.142 -14.727 1.00 86.50 423 ALA A N 1
ATOM 3409 C CA . ALA A 1 423 ? -19.313 -27.521 -16.075 1.00 86.50 423 ALA A CA 1
ATOM 3410 C C . ALA A 1 423 ? -18.038 -26.782 -16.511 1.00 86.50 423 ALA A C 1
ATOM 3412 O O . ALA A 1 423 ? -17.872 -25.590 -16.234 1.00 86.50 423 ALA A O 1
ATOM 3413 N N . LEU A 1 424 ? -17.165 -27.483 -17.234 1.00 88.88 424 LEU A N 1
ATOM 3414 C CA . LEU A 1 424 ? -16.002 -26.888 -17.888 1.00 88.88 424 LEU A CA 1
ATOM 3415 C C . LEU A 1 424 ? -16.442 -26.046 -19.091 1.00 88.88 424 LEU A C 1
ATOM 3417 O O . LEU A 1 424 ? -17.303 -26.444 -19.872 1.00 88.88 424 LEU A O 1
ATOM 3421 N N . GLY A 1 425 ? -15.820 -24.886 -19.257 1.00 86.19 425 GLY A N 1
ATOM 3422 C CA . GLY A 1 425 ? -16.097 -23.937 -20.321 1.00 86.19 425 GLY A CA 1
ATOM 3423 C C . GLY A 1 425 ? -14.832 -23.247 -20.824 1.00 86.19 425 GLY A C 1
ATOM 3424 O O . GLY A 1 425 ? -13.767 -23.286 -20.205 1.00 86.19 425 GLY A O 1
ATOM 3425 N N . ARG A 1 426 ? -14.957 -22.585 -21.978 1.00 84.00 426 ARG A N 1
ATOM 3426 C CA . ARG A 1 426 ? -13.875 -21.826 -22.618 1.00 84.00 426 ARG A CA 1
ATOM 3427 C C . ARG A 1 426 ? -14.256 -20.354 -22.730 1.00 84.00 426 ARG A C 1
ATOM 3429 O O . ARG A 1 426 ? -15.375 -20.024 -23.112 1.00 84.00 426 ARG A O 1
ATOM 3436 N N . ARG A 1 427 ? -13.307 -19.459 -22.437 1.00 84.00 427 ARG A N 1
ATOM 3437 C CA . ARG A 1 427 ? -13.508 -18.008 -22.576 1.00 84.00 427 ARG A CA 1
ATOM 3438 C C . ARG A 1 427 ? -13.593 -17.622 -24.055 1.00 84.00 427 ARG A C 1
ATOM 3440 O O . ARG A 1 427 ? -12.753 -18.033 -24.860 1.00 84.00 427 ARG A O 1
ATOM 3447 N N . TYR A 1 428 ? -14.566 -16.783 -24.388 1.00 86.31 428 TYR A N 1
ATOM 3448 C CA . TYR A 1 428 ? -14.748 -16.209 -25.717 1.00 86.31 428 TYR A CA 1
ATOM 3449 C C . TYR A 1 428 ? -15.020 -14.707 -25.622 1.00 86.31 428 TYR A C 1
ATOM 3451 O O . TYR A 1 428 ? -15.380 -14.186 -24.568 1.00 86.31 428 TYR A O 1
ATOM 3459 N N . SER A 1 429 ? -14.803 -14.002 -26.726 1.00 83.50 429 SER A N 1
ATOM 3460 C CA . SER A 1 429 ? -15.201 -12.606 -26.902 1.00 83.50 429 SER A CA 1
ATOM 3461 C C . SER A 1 429 ? -16.303 -12.538 -27.949 1.00 83.50 429 SER A C 1
ATOM 3463 O O . SER A 1 429 ? -16.241 -13.250 -28.950 1.00 83.50 429 SER A O 1
ATOM 3465 N N . LEU A 1 430 ? -17.291 -11.674 -27.735 1.00 85.44 430 LEU A N 1
ATOM 3466 C CA . LEU A 1 430 ? -18.268 -11.331 -28.763 1.00 85.44 430 LEU A CA 1
ATOM 3467 C C . LEU A 1 430 ? -17.696 -10.186 -29.602 1.00 85.44 430 LEU A C 1
ATOM 3469 O O . LEU A 1 430 ? -17.401 -9.115 -29.074 1.00 85.44 430 LEU A O 1
ATOM 3473 N N . ALA A 1 431 ? -17.507 -10.427 -30.895 1.00 81.75 431 ALA A N 1
ATOM 3474 C CA . ALA A 1 431 ? -17.165 -9.410 -31.880 1.00 81.75 431 ALA A CA 1
ATOM 3475 C C . ALA A 1 431 ? -18.396 -9.087 -32.734 1.00 81.75 431 ALA A C 1
ATOM 3477 O O . ALA A 1 431 ? -19.308 -9.904 -32.846 1.00 81.75 431 ALA A O 1
ATOM 3478 N N . ARG A 1 432 ? -18.425 -7.901 -33.345 1.00 85.44 432 ARG A N 1
ATOM 3479 C CA . ARG A 1 432 ? -19.378 -7.590 -34.414 1.00 85.44 432 ARG A CA 1
ATOM 3480 C C . ARG A 1 432 ? -18.646 -7.616 -35.747 1.00 85.44 432 ARG A C 1
ATOM 3482 O O . ARG A 1 432 ? -17.689 -6.870 -35.925 1.00 85.44 432 ARG A O 1
ATOM 3489 N N . GLU A 1 433 ? -19.107 -8.457 -36.662 1.00 84.88 433 GLU A N 1
ATOM 3490 C CA . GLU A 1 433 ? -18.627 -8.530 -38.043 1.00 84.88 433 GLU A CA 1
ATOM 3491 C C . GLU A 1 433 ? -19.846 -8.407 -38.957 1.00 84.88 433 GLU A C 1
ATOM 3493 O O . GLU A 1 433 ? -20.814 -9.150 -38.800 1.00 84.88 433 GLU A O 1
ATOM 3498 N N . ASN A 1 434 ? -19.839 -7.423 -39.862 1.00 83.75 434 ASN A N 1
ATOM 3499 C CA . ASN A 1 434 ? -20.950 -7.149 -40.786 1.00 83.75 434 ASN A CA 1
ATOM 3500 C C . ASN A 1 434 ? -22.326 -7.068 -40.090 1.00 83.75 434 ASN A C 1
ATOM 3502 O O . ASN A 1 434 ? -23.312 -7.637 -40.549 1.00 83.75 434 ASN A O 1
ATOM 3506 N N . GLY A 1 435 ? -22.384 -6.414 -38.925 1.00 85.31 435 GLY A N 1
ATOM 3507 C CA . GLY A 1 435 ? -23.616 -6.261 -38.140 1.00 85.31 435 GLY A CA 1
ATOM 3508 C C . GLY A 1 435 ? -24.064 -7.505 -37.359 1.00 85.31 435 GLY A C 1
ATOM 3509 O O . GLY A 1 435 ? -24.987 -7.402 -36.555 1.00 85.31 435 GLY A O 1
ATOM 3510 N N . ARG A 1 436 ? -23.401 -8.660 -37.513 1.00 82.50 436 ARG A N 1
ATOM 3511 C CA . ARG A 1 436 ? -23.712 -9.899 -36.783 1.00 82.50 436 ARG A CA 1
ATOM 3512 C C . ARG A 1 436 ? -22.754 -10.118 -35.617 1.00 82.50 436 ARG A C 1
ATOM 3514 O O . ARG A 1 436 ? -21.573 -9.779 -35.691 1.00 82.50 436 ARG A O 1
ATOM 3521 N N . ALA A 1 437 ? -23.268 -10.688 -34.529 1.00 84.94 437 ALA A N 1
ATOM 3522 C CA . ALA A 1 437 ? -22.443 -11.103 -33.402 1.00 84.94 437 ALA A CA 1
ATOM 3523 C C . ALA A 1 437 ? -21.694 -12.396 -33.760 1.00 84.94 437 ALA A C 1
ATOM 3525 O O . ALA A 1 437 ? -22.316 -13.413 -34.054 1.00 84.94 437 ALA A O 1
ATOM 3526 N N . VAL A 1 438 ? -20.365 -12.353 -33.726 1.00 86.88 438 VAL A N 1
ATOM 3527 C CA . VAL A 1 438 ? -19.484 -13.496 -33.984 1.00 86.88 438 VAL A CA 1
ATOM 3528 C C . VAL A 1 438 ? -18.725 -13.836 -32.707 1.00 86.88 438 VAL A C 1
ATOM 3530 O O . VAL A 1 438 ? -18.170 -12.961 -32.036 1.00 86.88 438 VAL A O 1
ATOM 3533 N N . ILE A 1 439 ? -18.696 -15.122 -32.360 1.00 86.38 439 ILE A N 1
ATOM 3534 C CA . ILE A 1 439 ? -17.940 -15.633 -31.216 1.00 86.38 439 ILE A CA 1
ATOM 3535 C C . ILE A 1 439 ? -16.487 -15.832 -31.645 1.00 86.38 439 ILE A C 1
ATOM 3537 O O . ILE A 1 439 ? -16.192 -16.631 -32.529 1.00 86.38 439 ILE A O 1
ATOM 3541 N N . ARG A 1 440 ? -15.562 -15.137 -30.982 1.00 81.50 440 ARG A N 1
ATOM 3542 C CA . ARG A 1 440 ? -14.121 -15.333 -31.156 1.00 81.50 440 ARG A CA 1
ATOM 3543 C C . ARG A 1 440 ? -13.539 -15.986 -29.912 1.00 81.50 440 ARG A C 1
ATOM 3545 O O . ARG A 1 440 ? -13.524 -15.393 -28.830 1.00 81.50 440 ARG A O 1
ATOM 3552 N N . PHE A 1 441 ? -13.034 -17.203 -30.058 1.00 77.75 441 PHE A N 1
ATOM 3553 C CA . PHE A 1 441 ? -12.267 -17.850 -28.999 1.00 77.75 441 PHE A CA 1
ATOM 3554 C C . PHE A 1 441 ? -10.864 -17.244 -28.933 1.00 77.75 441 PHE A C 1
ATOM 3556 O O . PHE A 1 441 ? -10.222 -17.021 -29.958 1.00 77.75 441 PHE A O 1
ATOM 3563 N N . GLY A 1 442 ? -10.385 -16.966 -27.720 1.00 61.66 442 GLY A N 1
ATOM 3564 C CA . GLY A 1 442 ? -8.985 -16.600 -27.528 1.00 61.66 442 GLY A CA 1
ATOM 3565 C C . GLY A 1 442 ? -8.062 -17.767 -27.889 1.00 61.66 442 GLY A C 1
ATOM 3566 O O . GLY A 1 442 ? -8.433 -18.938 -27.719 1.00 61.66 442 GLY A O 1
ATOM 3567 N N . TRP A 1 443 ? -6.853 -17.444 -28.354 1.00 45.56 443 TRP A N 1
ATOM 3568 C CA . TRP A 1 443 ? -5.764 -18.414 -28.439 1.00 45.56 443 TRP A CA 1
ATOM 3569 C C . TRP A 1 443 ? -5.455 -18.898 -27.020 1.00 45.56 443 TRP A C 1
ATOM 3571 O O . TRP A 1 443 ? -5.127 -18.104 -26.138 1.00 45.56 443 TRP A O 1
ATOM 3581 N N . VAL A 1 444 ? -5.678 -20.189 -26.794 1.00 37.25 444 VAL A N 1
ATOM 3582 C CA . VAL A 1 444 ? -5.251 -20.899 -25.592 1.00 37.25 444 VAL A CA 1
ATOM 3583 C C . VAL A 1 444 ? -4.026 -21.670 -26.052 1.00 37.25 444 VAL A C 1
ATOM 3585 O O . VAL A 1 444 ? -4.180 -22.587 -26.857 1.00 37.25 444 VAL A O 1
ATOM 3588 N N . GLU A 1 445 ? -2.841 -21.232 -25.639 1.00 28.97 445 GLU A N 1
ATOM 3589 C CA . GLU A 1 445 ? -1.648 -22.085 -25.659 1.00 28.97 445 GLU A CA 1
ATOM 3590 C C . GLU A 1 445 ? -1.548 -22.857 -24.348 1.00 28.97 445 GLU A C 1
ATOM 3592 O O . GLU A 1 445 ? -1.775 -22.232 -23.279 1.00 28.97 445 GLU A O 1
#

Sequence (445 aa):
MRAEEFWKRNPELHALHKIHVQYLREFVRPRRTRRNKRREGFKQRPTFTMPDPVRHPRWCLFNAPQTSPQGYRLLRLPQSRRTVGSVELRLLTGPSDGAGFPDAWVNVRFKADPRLAQLRPVKVARTVTRGKNKGAKVEADGFRYYDDQLLIERDAQVSGVKLLFRDIRMAPFADKPIEDRLLSATPYLVFAVEIKDEARTERAKAIRFDETSELTKSGKKRKTLPAGLVSVAVDLDTRGVGFLTRAVIGVPEIQQTHHGVRLLQSRYVAVGQVEARASGEAEWSPGPDLAHIARHKREIRRLRQLRGKPVKGERSHVRLQAHIDRMGEDRFKKAARKIVNEALRGSNPAAGDRYTRADVLLYESLETLLPDAERERGINRALLRWNRAKLIEHLKRMCDDAGIRHFPVSPFGTSQVCSKCGALGRRYSLARENGRAVIRFGWVE

Foldseek 3Di:
DPPVVVCVVPVVVVVVVVVVVVCCVPPVVCVVPPDPVVVCPPVDDPDDDDDDCQPHHDWDKAWDPDDDPQHKDDWAFDLAQPDKTKIWGWDFDDDDPVVGGDTDTDIDIGNDDRQSNQKDKDWDFDADCDDPRGRDTDTDIFTWGQDPLLRDIWGKDKTIKTKDFPCLCPPVNPPDDSVVSVVPTDIDIDIDMDTDADAFDPQLVPFDDPPDDPQDPVNDRDGDHDFQAKEWEFDQDQFFGTKIWIKTAHDPVQVPAPPRIDTDDIDDHGAQDWDQDPVRDTDHHHADHLVRLVVLVVVQVVQVVVVPDDDPPDDGPVVSVVVSVVSLVRRLLSSLVRSQSVQCPQSDVVVVDPDHRHSEYEYADCVVVAQDPPDDPVSNVSRVSSCVVVSVVSNCVVCRSHNHHYDHDHCPCVVQADPRPRDGHFDWDFDADPNDTDTHGDDDD

pLDDT: mean 78.06, std 14.48, range [28.97, 95.44]

Radius of gyration: 29.22 Å; chains: 1; bounding box: 70×67×86 Å

Secondary structure (DSSP, 8-state):
--HHHHHHH-HHHHHHHHHHHHHIIIIIHHIIIIIHHHHS--SSPPPP---BTTTBPPPEEEB-TTS-TTBEEEEE--SSTTSEEEEEEEEE-S---SS---EEEEEEEEEPPGGGGGEEEEEEEEE--SSTTTT-EEEEEEEEEEETTTTEEEEEEEEEEEEEESSTTSGGGTTS-HHHHHHHSPEEEEEEEEEPPPPPPHHHHH-B--SS----TT-----BPPTTEEEEEEEE-SSSSEEEEEEEE--GGGTTSGGGEEEEEEEEE-SSSEEE-TTS-EEEPPS--HHHHHHHHHHHHHHHHHH-SPPTT---SHHHHHHHHHHHHHHHHHHHHHHHHHHHTT--GGGT-SS---SEEEEE--TT----TTS-HHHHHHHHHH-HHHHHHHHHHHHHHTT-EEEEE--TTTTTB-TTT--B---EEEEEETTEEEEEEPP--